Protein 1TJO (pdb70)

Secondary structure (DSSP, 8-state):
-TT-S-SB-TT----BTTTTB-HHHHHHHHHHHHHHHHHHHHHHHHHHHHHHH--STTHHHHHHHHHHHHHHHHHHHHHHHHHHHHTT-----SHHHHHHH--S----SSB--HHHHHHHHHHHHHHHHHHHHHHHHHHHHTT-HHHHHHHHHHHHHHHHHHHHHHHHTSS--S--TTT-/--B-TT----BTTTTB-HHHHHHHHHHHHHHHHHHHHHHHHHHHHHHH--STTHHHHHHHHHHHHHHHHHHHHHHHHHHHHTT-----SHHHHHHH--S----SSBPPHHHHHHHHHHHHHHHHHHHHHHHHHHHHTT-HHHHHHHHHHHHHHHHHHHHHHHHHSS--S--TTT-/--B-TT----BTTTTB-HHHHHHHHHHHHHHHHHHHHHHHHHHHHHHH--STTHHHHHHHHHHHHHHHHHHHHHHHHHHHHTT-----SHHHHHHH--S----SSBPPHHHHHHHHHHHHHHHHHHHHHHHHHHHHTT-HHHHHHHHHHHHHHHHHHHHHHHHHSS--S--TTT-/--B-TT----BTTTTB-HHHHHHHHHHHHHHHHHHHHHHHHHHHHHHH--STTHHHHHHHHHHHHHHHHHHHHHHHHHHHHTT-----SHHHHHHH--S----SSB--HHHHHHHHHHHHHHHHHHHHHHHHHHHHTT-HHHHHHHHHHHHHHHHHHHHHHHHHSS--S--TTT-

Sequence (705 aa):
STQKNARATAGEVEGSDALRMDADRAEQCVDALNADLANVYVLYHQLKKHHWNVEGAEFRDLHLFLGEAAETAEEVADELAERVQALGGVPHASPETLQAEASVDVEDEDVYDIRTSLANDMAIYGDIIEATREHTELAENLGDHATAHMLREGLIELEDDAHHIEHYLEDDTLVTQGALARATAGEVEGSDALRMDADRAEQCVDALNADLANVYVLYHQLKKHHWNVEGAEFRDLHLFLGEAAETAEEVADELAERVQALGGVPHASPETLQAEASVDVEDEDVYDIRTSLANDMAIYGDIIEATREHTELAENLGDHATAHMLREGLIELEDDAHHIEHYLEDDTLVTQGALARATAGEVEGSDALRMDADRAEQCVDALNADLANVYVLYHQLKKHHWNVEGAEFRDLHLFLGEAAETAEEVADELAERVQALGGVPHASPETLQAEASVDVEDEDVYDIRTSLANDMAIYGDIIEATREHTELAENLGDHATAHMLREGLIELEDDAHHIEHYLEDDTLVTQGALARATAGEVEGSDALRMDADRAEQCVDALNADLANVYVLYHQLKKHHWNVEGAEFRDLHLFLGEAAETAEEVADELAERVQALGGVPHASPETLQAEASVDVEDEDVYDIRTSLANDMAIYGDIIEATREHTELAENLGDHATAHMLREGLIELEDDAHHIEHYLEDDTLVTQGAL

Foldseek 3Di:
DVPDPDPDDALAFQFDPVVPGGRVLLSVLLVLLLQLLLLLVLLLVLLVVCLVDADDDCNVVSNVLSPVLSVLSVVLSVVSQVSSVNGRHHHQDDNVRSPVSHPADHDDPDDDYNLVSLVSSLRSLVVSLVSLVVSLVSCVVSVNNVSNVSSVVSNVSSVVSSVVSVVVNDPDDPDDPVND/DVDDAPQFQFDPVVPGHSVLLSVLLVLLLQLLLLLVLLLVLLVVCLVDADDDCNVVSVVLSVVLSVLSVVLSVVSQVSSVNRRHHHQDDNVRSPVSHPADHDDPDDDHNLVSLVSSLRSLVVSLVSLVVSLVSCVVSVNNVSNVSSVVSNVSSVVSSVVSVVVNDPDDPDDPVND/DVDDALQFQFAPVVPGHRVLLSVLLVLLLQLLLLLVLLLVLLVVCLVDADDDCNVVSNVLSVVLSVLSVVLSVVSQVSNVNRRHHHQDDNVRSPVSYPADHDDPDDDYNLVSLVSSLRSLVVSLVSLVVSLVSCVVSVNNVSNVSSVVSSVSSVVSSVVSVVVNDPDDPDDPVVD/DVDDALAFQFDPVVPGHRVLLSLLLVLLLQLLLLLVLLLVLLVVCLVDADDDCNVVSNVLSVVLSVLSVVLSVVSQVSSVNRRHHHQDDNVSSPVSHPADHDDPDDDYNLVSLVSSLRSLVVSLVSLVVSLVSCVVSVNNVSSVSSVVSSVSSVVSSVVSVVVNDPDDPDDPVND

B-factor: mean 27.98, std 11.43, range [15.31, 101.37]

Solvent-accessible surface area: 31282 Å² total; per-residue (Å²): 140,140,166,124,142,19,140,40,36,42,73,103,26,141,6,21,135,98,77,203,16,77,40,106,71,0,83,76,3,5,90,9,1,14,43,3,0,0,10,1,0,4,1,0,1,13,0,13,5,6,16,8,13,14,83,48,41,48,88,163,32,7,42,82,6,0,19,95,1,1,101,27,2,29,100,16,0,29,88,8,0,51,30,0,41,38,0,14,6,10,1,33,2,13,3,101,20,0,29,83,90,17,95,10,112,56,16,87,33,37,12,56,67,37,136,55,5,4,46,54,0,40,44,4,2,0,52,2,0,71,23,6,14,115,30,0,78,55,1,58,132,34,35,3,111,58,1,0,92,38,9,15,68,12,0,42,85,5,2,67,16,0,23,28,0,32,7,10,30,51,119,22,48,16,34,44,150,68,12,72,94,147,30,56,46,64,94,22,140,4,22,138,94,78,200,16,78,40,101,73,0,71,70,3,3,89,11,1,15,44,4,0,0,9,0,0,4,0,0,0,13,0,17,6,6,16,8,12,13,83,51,107,102,89,168,80,7,44,84,15,0,19,102,2,1,104,30,0,23,95,15,0,28,89,8,0,51,33,0,41,36,0,14,5,10,0,34,2,12,2,96,17,0,24,81,92,16,95,10,126,50,17,79,31,38,10,47,69,39,138,58,4,5,45,53,0,69,62,3,1,29,74,2,16,107,22,6,112,113,30,13,114,60,2,59,129,30,37,4,102,58,1,0,102,35,8,105,103,12,22,105,86,3,58,66,17,13,85,72,0,87,106,74,29,90,142,131,92,178,82,76,155,76,80,147,91,79,36,61,42,65,112,23,145,5,10,116,1,0,72,3,74,42,101,59,0,78,72,4,6,90,10,1,14,44,3,0,0,9,0,0,2,0,0,0,9,0,20,5,5,16,7,12,12,76,50,106,100,92,166,82,6,44,90,22,0,17,118,1,0,108,26,0,20,95,14,0,26,81,6,0,48,14,0,16,8,0,20,6,9,0,32,2,11,2,102,22,0,28,84,92,16,94,10,125,44,17,85,31,37,11,56,65,39,136,55,4,5,47,53,0,65,64,2,1,31,75,2,15,112,25,6,116,121,29,12,117,55,1,38,130,32,11,1,6,0,1,0,13,19,7,85,86,11,25,105,84,3,58,63,16,13,78,64,0,90,111,73,29,95,142,130,92,182,80,79,148,71,86,150,95,146,36,58,44,60,105,23,138,5,24,134,95,75,199,14,84,40,107,69,0,77,80,4,4,86,11,2,13,44,4,0,0,9,1,0,3,1,0,1,10,0,15,6,5,16,5,12,8,28,0,31,35,4,30,66,1,32,83,16,0,18,110,1,0,102,30,3,28,101,15,0,28,90,8,0,53,29,0,42,37,0,11,6,8,1,32,2,10,1,98,21,0,29,86,91,17,93,10,126,46,17,83,32,34,11,59,53,6,69,54,3,0,47,54,0,66,62,4,3,30,72,2,15,111,25,7,114,122,31,13,118,57,2,63,131,31,35,4,109,58,1,0,100,36,8,100,103,13,26,109,89,5,56,70,18,14,85,72,0,89,110,51,26,96,101,119,40,141,21,77,126,78,86,125

InterPro domains:
  IPR002177 DNA-binding protein Dps [PIRSF005900] (16-174)
  IPR002177 DNA-binding protein Dps [PR01346] (52-68)
  IPR002177 DNA-binding protein Dps [PR01346] (76-92)
  IPR002177 DNA-binding protein Dps [PTHR42932] (1-175)
  IPR002177 DNA-binding protein Dps [cd01043] (32-170)
  IPR008331 Ferritin/DPS domain [PF00210] (32-173)
  IPR009078 Ferritin-like superfamily [SSF47240] (7-178)
  IPR012347 Ferritin-like [G3DSA:1.20.1260.10] (1-182)
  IPR054862 DNA protection during starvation protein [NF041388] (8-177)

Organism: Halobacterium salinarum (strain ATCC 700922 / JCM 11081 / NRC-1) (NCBI:txid64091)

Nearest PDB structures (foldseek):
  1moj-assembly1_A  TM=1.005E+00  e=2.514E-23  Halobacterium salinarum
  2vxx-assembly1_B  TM=9.808E-01  e=3.883E-11  Synechococcus elongatus
  5hjf-assembly1_D  TM=9.794E-01  e=6.302E-10  Nostoc punctiforme
  6lkp-assembly1_C  TM=9.735E-01  e=5.183E-10  Leptolyngbya sp. O-77
  4cyb-assembly1_H  TM=9.621E-01  e=5.159E-09  Streptomyces coelicolor

Structure (mmCIF, N/CA/C/O backbone):
data_1TJO
#
_entry.id   1TJO
#
_cell.length_a   91.110
_cell.length_b   91.110
_cell.length_c   150.040
_cell.angle_alpha   90.00
_cell.angle_beta   90.00
_cell.angle_gamma   120.00
#
_symmetry.space_group_name_H-M   'P 3 2 1'
#
loop_
_entity.id
_entity.type
_entity.pdbx_description
1 polymer 'Iron-rich dpsA-homolog protein'
2 non-polymer 'SULFATE ION'
3 non-polymer 'FE (III) ION'
4 non-polymer 'MAGNESIUM ION'
5 non-polymer 'SODIUM ION'
6 water water
#
loop_
_atom_site.group_PDB
_atom_site.id
_atom_site.type_symbol
_atom_site.label_atom_id
_atom_site.label_alt_id
_atom_site.label_comp_id
_atom_site.label_asym_id
_atom_site.label_entity_id
_atom_site.label_seq_id
_atom_site.pdbx_PDB_ins_code
_atom_site.Cartn_x
_atom_site.Cartn_y
_atom_site.Cartn_z
_atom_site.occupancy
_atom_site.B_iso_or_equiv
_atom_site.auth_seq_id
_atom_site.auth_comp_id
_atom_site.auth_asym_id
_atom_site.auth_atom_id
_atom_site.pdbx_PDB_model_num
ATOM 1 N N . SER A 1 2 ? 72.572 70.213 19.901 1.00 29.66 2 SER A N 1
ATOM 2 C CA . SER A 1 2 ? 71.977 69.088 20.702 1.00 30.62 2 SER A CA 1
ATOM 3 C C . SER A 1 2 ? 70.476 68.944 20.534 1.00 31.10 2 SER A C 1
ATOM 4 O O . SER A 1 2 ? 69.933 67.821 20.585 1.00 31.66 2 SER A O 1
ATOM 7 N N . THR A 1 3 ? 69.797 70.070 20.341 1.00 31.81 3 THR A N 1
ATOM 8 C CA . THR A 1 3 ? 68.333 70.098 20.285 1.00 32.46 3 THR A CA 1
ATOM 9 C C . THR A 1 3 ? 67.816 69.662 18.910 1.00 31.70 3 THR A C 1
ATOM 10 O O . THR A 1 3 ? 66.625 69.429 18.738 1.00 32.19 3 THR A O 1
ATOM 14 N N . GLN A 1 4 ? 68.723 69.527 17.951 1.00 30.85 4 GLN A N 1
ATOM 15 C CA . GLN A 1 4 ? 68.388 69.273 16.562 1.00 31.32 4 GLN A CA 1
ATOM 16 C C . GLN A 1 4 ? 68.871 67.905 16.058 1.00 32.13 4 GLN A C 1
ATOM 17 O O . GLN A 1 4 ? 68.786 67.628 14.867 1.00 32.55 4 GLN A O 1
ATOM 23 N N . LYS A 1 5 ? 69.363 67.049 16.956 1.00 32.22 5 LYS A N 1
ATOM 24 C CA . LYS A 1 5 ? 69.918 65.759 16.551 1.00 33.07 5 LYS A CA 1
ATOM 25 C C . LYS A 1 5 ? 68.738 64.887 16.183 1.00 32.89 5 LYS A C 1
ATOM 26 O O . LYS A 1 5 ? 67.678 64.983 16.781 1.00 32.39 5 LYS A O 1
ATOM 32 N N . ASN A 1 6 ? 68.916 64.034 15.201 1.00 33.57 6 ASN A N 1
ATOM 33 C CA . ASN A 1 6 ? 67.812 63.182 14.833 1.00 34.77 6 ASN A CA 1
ATOM 34 C C . ASN A 1 6 ? 67.621 62.065 15.851 1.00 33.94 6 ASN A C 1
ATOM 35 O O . ASN A 1 6 ? 66.492 61.788 16.279 1.00 34.83 6 ASN A O 1
ATOM 40 N N . ALA A 1 7 ? 68.731 61.493 16.306 1.00 31.99 7 ALA A N 1
ATOM 41 C CA . ALA A 1 7 ? 68.672 60.412 17.275 1.00 30.86 7 ALA A CA 1
ATOM 42 C C . ALA A 1 7 ? 68.167 60.915 18.618 1.00 30.24 7 ALA A C 1
ATOM 43 O O . ALA A 1 7 ? 68.443 62.030 19.066 1.00 27.81 7 ALA A O 1
ATOM 45 N N . ARG A 1 8 ? 67.426 60.060 19.279 1.00 27.88 8 ARG A N 1
ATOM 46 C CA . ARG A 1 8 ? 67.005 60.326 20.637 1.00 27.92 8 ARG A CA 1
ATOM 47 C C . ARG A 1 8 ? 68.121 60.049 21.665 1.00 27.01 8 ARG A C 1
ATOM 48 O O . ARG A 1 8 ? 68.223 60.702 22.699 1.00 28.61 8 ARG A O 1
ATOM 56 N N . ALA A 1 9 ? 68.931 59.043 21.393 1.00 25.36 9 ALA A N 1
ATOM 57 C CA . ALA A 1 9 ? 70.093 58.720 22.180 1.00 24.72 9 ALA A CA 1
ATOM 58 C C . ALA A 1 9 ? 71.147 58.174 21.217 1.00 24.75 9 ALA A C 1
ATOM 59 O O . ALA A 1 9 ? 70.846 57.513 20.226 1.00 22.13 9 ALA A O 1
ATOM 61 N N . THR A 1 10 ? 72.402 58.486 21.499 1.00 24.84 10 THR A N 1
ATOM 62 C CA . THR A 1 10 ? 73.494 58.037 20.663 1.00 24.56 10 THR A CA 1
ATOM 63 C C . THR A 1 10 ? 74.157 56.816 21.264 1.00 24.22 10 THR A C 1
ATOM 64 O O . THR A 1 10 ? 74.486 56.799 22.453 1.00 25.41 10 THR A O 1
ATOM 68 N N . ALA A 1 11 ? 74.389 55.800 20.458 1.00 24.38 11 ALA A N 1
ATOM 69 C CA . ALA A 1 11 ? 75.046 54.588 20.933 1.00 24.96 11 ALA A CA 1
ATOM 70 C C . ALA A 1 11 ? 76.339 54.946 21.643 1.00 26.01 11 ALA A C 1
ATOM 71 O O . ALA A 1 11 ? 77.092 55.826 21.171 1.00 25.59 11 ALA A O 1
ATOM 73 N N . GLY A 1 12 ? 76.613 54.259 22.750 1.00 26.61 12 GLY A N 1
ATOM 74 C CA . GLY A 1 12 ? 77.810 54.512 23.539 1.00 27.70 12 GLY A CA 1
ATOM 75 C C . GLY A 1 12 ? 77.724 55.617 24.592 1.00 28.61 12 GLY A C 1
ATOM 76 O O . GLY A 1 12 ? 78.595 55.717 25.446 1.00 29.54 12 GLY A O 1
ATOM 77 N N . GLU A 1 13 ? 76.703 56.457 24.557 1.00 28.86 13 GLU A N 1
ATOM 78 C CA . GLU A 1 13 ? 76.557 57.473 25.604 1.00 29.24 13 GLU A CA 1
ATOM 79 C C . GLU A 1 13 ? 75.798 56.880 26.779 1.00 27.46 13 GLU A C 1
ATOM 80 O O . GLU A 1 13 ? 74.982 55.957 26.599 1.00 26.81 13 GLU A O 1
ATOM 86 N N . VAL A 1 14 ? 76.048 57.427 27.964 1.00 26.31 14 VAL A N 1
ATOM 87 C CA . VAL A 1 14 ? 75.420 56.982 29.192 1.00 26.15 14 VAL A CA 1
ATOM 88 C C . VAL A 1 14 ? 75.024 58.175 30.047 1.00 26.68 14 VAL A C 1
ATOM 89 O O . VAL A 1 14 ? 75.864 59.012 30.413 1.00 26.09 14 VAL A O 1
ATOM 93 N N . GLU A 1 15 ? 73.753 58.268 30.399 1.00 25.90 15 GLU A N 1
ATOM 94 C CA . GLU A 1 15 ? 73.270 59.453 31.092 1.00 27.32 15 GLU A CA 1
ATOM 95 C C . GLU A 1 15 ? 72.988 59.265 32.570 1.00 26.29 15 GLU A C 1
ATOM 96 O O . GLU A 1 15 ? 72.777 60.243 33.292 1.00 26.48 15 GLU A O 1
ATOM 102 N N . GLY A 1 16 ? 73.053 58.031 33.039 1.00 24.26 16 GLY A N 1
ATOM 103 C CA . GLY A 1 16 ? 72.617 57.708 34.377 1.00 24.86 16 GLY A CA 1
ATOM 104 C C . GLY A 1 16 ? 71.119 57.822 34.490 1.00 24.66 16 GLY A C 1
ATOM 105 O O . GLY A 1 16 ? 70.415 57.837 33.467 1.00 23.91 16 GLY A O 1
ATOM 106 N N . SER A 1 17 ? 70.621 57.825 35.729 1.00 24.34 17 SER A N 1
ATOM 107 C CA . SER A 1 17 ? 69.203 57.940 35.996 1.00 24.93 17 SER A CA 1
ATOM 108 C C . SER A 1 17 ? 68.982 58.796 37.225 1.00 26.07 17 SER A C 1
ATOM 109 O O . SER A 1 17 ? 69.527 58.492 38.288 1.00 25.63 17 SER A O 1
ATOM 112 N N . ASP A 1 18 ? 68.112 59.789 37.142 1.00 27.95 18 ASP A N 1
ATOM 113 C CA . ASP A 1 18 ? 67.716 60.502 38.363 1.00 29.81 18 ASP A CA 1
ATOM 114 C C . ASP A 1 18 ? 66.652 59.748 39.168 1.00 29.04 18 ASP A C 1
ATOM 115 O O . ASP A 1 18 ? 66.650 59.823 40.391 1.00 28.70 18 ASP A O 1
ATOM 120 N N . ALA A 1 19 ? 65.751 59.034 38.507 1.00 28.06 19 ALA A N 1
ATOM 121 C CA . ALA A 1 19 ? 64.803 58.162 39.234 1.00 27.34 19 ALA A CA 1
ATOM 122 C C . ALA A 1 19 ? 65.533 57.175 40.116 1.00 25.68 19 ALA A C 1
ATOM 123 O O . ALA A 1 19 ? 65.107 56.925 41.248 1.00 25.60 19 ALA A O 1
ATOM 125 N N . LEU A 1 20 ? 66.581 56.568 39.566 1.00 23.84 20 LEU A N 1
ATOM 126 C CA . LEU A 1 20 ? 67.347 55.560 40.290 1.00 23.06 20 LEU A CA 1
ATOM 127 C C . LEU A 1 20 ? 68.503 56.165 41.083 1.00 22.64 20 LEU A C 1
ATOM 128 O O . LEU A 1 20 ? 69.229 55.414 41.714 1.00 21.78 20 LEU A O 1
ATOM 133 N N . ARG A 1 21 ? 68.652 57.487 41.088 1.00 23.10 21 ARG A N 1
ATOM 134 C CA . ARG A 1 21 ? 69.704 58.132 41.845 1.00 24.01 21 ARG A CA 1
ATOM 135 C C . ARG A 1 21 ? 71.078 57.514 41.554 1.00 25.27 21 ARG A C 1
ATOM 136 O O . ARG A 1 21 ? 71.848 57.205 42.459 1.00 25.28 21 ARG A O 1
ATOM 144 N N . MET A 1 22 ? 71.363 57.356 40.278 1.00 25.75 22 MET A N 1
ATOM 145 C CA . MET A 1 22 ? 72.623 56.813 39.798 1.00 27.81 22 MET A CA 1
ATOM 146 C C . MET A 1 22 ? 73.199 57.813 38.849 1.00 28.16 22 MET A C 1
ATOM 147 O O . MET A 1 22 ? 72.705 58.022 37.741 1.00 28.09 22 MET A O 1
ATOM 152 N N . ASP A 1 23 ? 74.245 58.477 39.307 1.00 28.68 23 ASP A N 1
ATOM 153 C CA . ASP A 1 23 ? 74.982 59.391 38.459 1.00 29.40 23 ASP A CA 1
ATOM 154 C C . ASP A 1 23 ? 75.633 58.706 37.256 1.00 27.82 23 ASP A C 1
ATOM 155 O O . ASP A 1 23 ? 75.949 57.534 37.301 1.00 27.21 23 ASP A O 1
ATOM 160 N N . ALA A 1 24 ? 75.897 59.487 36.222 1.00 27.52 24 ALA A N 1
ATOM 161 C CA . ALA A 1 24 ? 76.393 58.974 34.954 1.00 27.91 24 ALA A CA 1
ATOM 162 C C . ALA A 1 24 ? 77.780 58.351 35.053 1.00 27.97 24 ALA A C 1
ATOM 163 O O . ALA A 1 24 ? 78.084 57.380 34.358 1.00 26.84 24 ALA A O 1
ATOM 165 N N . ASP A 1 25 ? 78.632 58.876 35.926 1.00 29.15 25 ASP A N 1
ATOM 166 C CA . ASP A 1 25 ? 79.956 58.287 36.074 1.00 30.87 25 ASP A CA 1
ATOM 167 C C . ASP A 1 25 ? 79.917 56.843 36.566 1.00 30.10 25 ASP A C 1
ATOM 168 O O . ASP A 1 25 ? 80.551 55.969 35.977 1.00 29.48 25 ASP A O 1
ATOM 173 N N . ARG A 1 26 ? 79.136 56.599 37.613 1.00 29.52 26 ARG A N 1
ATOM 174 C CA . ARG A 1 26 ? 78.903 55.266 38.175 1.00 29.85 26 ARG A CA 1
ATOM 175 C C . ARG A 1 26 ? 78.221 54.388 37.140 1.00 27.51 26 ARG A C 1
ATOM 176 O O . ARG A 1 26 ? 78.647 53.275 36.876 1.00 27.44 26 ARG A O 1
ATOM 184 N N . ALA A 1 27 ? 77.170 54.931 36.534 1.00 25.98 27 ALA A N 1
ATOM 185 C CA . ALA A 1 27 ? 76.349 54.194 35.565 1.00 25.32 27 ALA A CA 1
ATOM 186 C C . ALA A 1 27 ? 77.169 53.747 34.374 1.00 25.11 27 ALA A C 1
ATOM 187 O O . ALA A 1 27 ? 77.021 52.630 33.883 1.00 24.89 27 ALA A O 1
ATOM 189 N N . GLU A 1 28 ? 78.074 54.605 33.916 1.00 25.01 28 GLU A N 1
ATOM 190 C CA . GLU A 1 28 ? 78.909 54.266 32.756 1.00 25.56 28 GLU A CA 1
ATOM 191 C C . GLU A 1 28 ? 79.775 53.022 32.979 1.00 25.03 28 GLU A C 1
ATOM 192 O O . GLU A 1 28 ? 79.932 52.190 32.072 1.00 23.27 28 GLU A O 1
ATOM 198 N N . GLN A 1 29 ? 80.314 52.858 34.189 1.00 25.49 29 GLN A N 1
ATOM 199 C CA . GLN A 1 29 ? 81.124 51.673 34.506 1.00 26.05 29 GLN A CA 1
ATOM 200 C C . GLN A 1 29 ? 80.298 50.400 34.472 1.00 24.75 29 GLN A C 1
ATOM 201 O O . GLN A 1 29 ? 80.710 49.403 33.904 1.00 25.67 29 GLN A O 1
ATOM 207 N N . CYS A 1 30 ? 79.111 50.480 35.049 1.00 24.15 30 CYS A N 1
ATOM 208 C CA . CYS A 1 30 ? 78.178 49.365 35.028 1.00 25.02 30 CYS A CA 1
ATOM 209 C C . CYS A 1 30 ? 77.724 49.066 33.602 1.00 23.08 30 CYS A C 1
ATOM 210 O O . CYS A 1 30 ? 77.666 47.933 33.226 1.00 23.66 30 CYS A O 1
ATOM 213 N N . VAL A 1 31 ? 77.378 50.082 32.812 1.00 21.47 31 VAL A N 1
ATOM 214 C CA . VAL A 1 31 ? 76.869 49.862 31.465 1.00 22.31 31 VAL A CA 1
ATOM 215 C C . VAL A 1 31 ? 77.920 49.228 30.583 1.00 23.13 31 VAL A C 1
ATOM 216 O O . VAL A 1 31 ? 77.623 48.369 29.803 1.00 22.94 31 VAL A O 1
ATOM 220 N N . ASP A 1 32 ? 79.171 49.657 30.706 1.00 23.78 32 ASP A N 1
ATOM 221 C CA . ASP A 1 32 ? 80.257 49.054 29.938 1.00 24.82 32 ASP A CA 1
ATOM 222 C C . ASP A 1 32 ? 80.311 47.554 30.159 1.00 23.72 32 ASP A C 1
ATOM 223 O O . ASP A 1 32 ? 80.449 46.755 29.192 1.00 23.22 32 ASP A O 1
ATOM 228 N N . ALA A 1 33 ? 80.105 47.163 31.410 1.00 21.58 33 ALA A N 1
ATOM 229 C CA . ALA A 1 33 ? 80.162 45.757 31.780 1.00 21.66 33 ALA A CA 1
ATOM 230 C C . ALA A 1 33 ? 78.933 45.010 31.272 1.00 21.32 33 ALA A C 1
ATOM 231 O O . ALA A 1 33 ? 79.064 43.963 30.648 1.00 21.35 33 ALA A O 1
ATOM 233 N N . LEU A 1 34 ? 77.750 45.557 31.532 1.00 20.34 34 LEU A N 1
ATOM 234 C CA . LEU A 1 34 ? 76.513 44.903 31.147 1.00 21.06 34 LEU A CA 1
ATOM 235 C C . LEU A 1 34 ? 76.419 44.740 29.607 1.00 20.67 34 LEU A C 1
ATOM 236 O O . LEU A 1 34 ? 75.952 43.715 29.118 1.00 19.12 34 LEU A O 1
ATOM 241 N N . ASN A 1 35 ? 76.796 45.753 28.853 1.00 19.51 35 ASN A N 1
ATOM 242 C CA . ASN A 1 35 ? 76.721 45.684 27.380 1.00 19.13 35 ASN A CA 1
ATOM 243 C C . ASN A 1 35 ? 77.644 44.614 26.820 1.00 19.70 35 ASN A C 1
ATOM 244 O O . ASN A 1 35 ? 77.322 43.900 25.845 1.00 18.13 35 ASN A O 1
ATOM 249 N N . ALA A 1 36 ? 78.811 44.479 27.450 1.00 20.36 36 ALA A N 1
ATOM 250 C CA . ALA A 1 36 ? 79.755 43.458 27.013 1.00 20.92 36 ALA A CA 1
ATOM 251 C C . ALA A 1 36 ? 79.154 42.063 27.260 1.00 21.02 36 ALA A C 1
ATOM 252 O O . ALA A 1 36 ? 79.236 41.169 26.390 1.00 20.94 36 ALA A O 1
ATOM 254 N N . ASP A 1 37 ? 78.530 41.903 28.427 1.00 19.72 37 ASP A N 1
ATOM 255 C CA . ASP A 1 37 ? 77.812 40.677 28.804 1.00 21.55 37 ASP A CA 1
ATOM 256 C C . ASP A 1 37 ? 76.677 40.413 27.858 1.00 19.88 37 ASP A C 1
ATOM 257 O O . ASP A 1 37 ? 76.513 39.316 27.399 1.00 20.95 37 ASP A O 1
ATOM 262 N N . LEU A 1 38 ? 75.894 41.431 27.561 1.00 19.41 38 LEU A N 1
ATOM 263 C CA . LEU A 1 38 ? 74.772 41.280 26.654 1.00 18.97 38 LEU A CA 1
ATOM 264 C C . LEU A 1 38 ? 7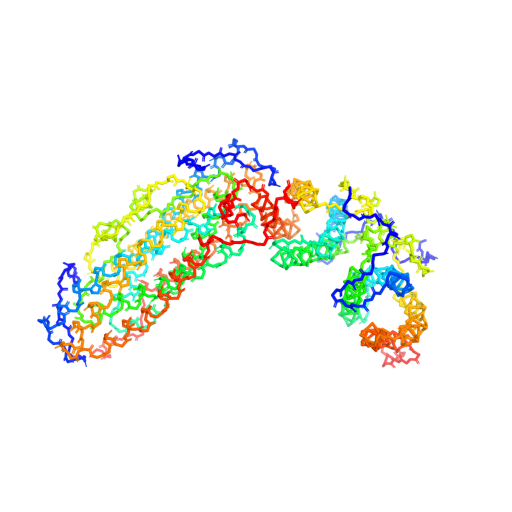5.181 40.707 25.316 1.00 19.09 38 LEU A C 1
ATOM 265 O O . LEU A 1 38 ? 74.523 39.877 24.760 1.00 16.68 38 LEU A O 1
ATOM 270 N N . ALA A 1 39 ? 76.258 41.221 24.763 1.00 17.75 39 ALA A N 1
ATOM 271 C CA . ALA A 1 39 ? 76.730 40.776 23.443 1.00 17.46 39 ALA A CA 1
ATOM 272 C C . ALA A 1 39 ? 77.095 39.299 23.509 1.00 17.20 39 ALA A C 1
ATOM 273 O O . ALA A 1 39 ? 76.709 38.472 22.652 1.00 18.48 39 ALA A O 1
ATOM 275 N N . ASN A 1 40 ? 77.813 38.918 24.539 1.00 17.26 40 ASN A N 1
ATOM 276 C CA . ASN A 1 40 ? 78.204 37.510 24.708 1.00 16.96 40 ASN A CA 1
ATOM 277 C C . ASN A 1 40 ? 76.988 36.600 24.939 1.00 18.06 40 ASN A C 1
ATOM 278 O O . ASN A 1 40 ? 76.908 35.534 24.359 1.00 17.44 40 ASN A O 1
ATOM 283 N N . VAL A 1 41 ? 76.003 37.078 25.668 1.00 16.83 41 VAL A N 1
ATOM 284 C CA . VAL A 1 41 ? 74.838 36.253 25.990 1.00 17.84 41 VAL A CA 1
ATOM 285 C C . VAL A 1 41 ? 73.972 36.073 24.750 1.00 17.21 41 VAL A C 1
ATOM 286 O O . VAL A 1 41 ? 73.418 35.005 24.552 1.00 17.33 41 VAL A O 1
ATOM 290 N N . TYR A 1 42 ? 73.869 37.089 23.888 1.00 17.32 42 TYR A N 1
ATOM 291 C CA . TYR A 1 42 ? 73.105 36.927 22.659 1.00 18.28 42 TYR A CA 1
ATOM 292 C C . TYR A 1 42 ? 73.782 36.015 21.612 1.00 19.12 42 TYR A C 1
ATOM 293 O O . TYR A 1 42 ? 73.110 35.293 20.903 1.00 18.49 42 TYR A O 1
ATOM 302 N N . VAL A 1 43 ? 75.115 36.031 21.565 1.00 18.58 43 VAL A N 1
ATOM 303 C CA . VAL A 1 43 ? 75.847 35.068 20.757 1.00 19.32 43 VAL A CA 1
ATOM 304 C C . VAL A 1 43 ? 75.606 33.644 21.288 1.00 18.36 43 VAL A C 1
ATOM 305 O O . VAL A 1 43 ? 75.358 32.741 20.516 1.00 18.17 43 VAL A O 1
ATOM 309 N N . LEU A 1 44 ? 75.614 33.478 22.612 1.00 17.83 44 LEU A N 1
ATOM 310 C CA . LEU A 1 44 ? 75.322 32.206 23.250 1.00 17.56 44 LEU A CA 1
ATOM 311 C C . LEU A 1 44 ? 73.921 31.749 22.866 1.00 18.24 44 LEU A C 1
ATOM 312 O O . LEU A 1 44 ? 73.718 30.622 22.441 1.00 18.96 44 LEU A O 1
ATOM 317 N N . TYR A 1 45 ? 72.968 32.651 23.029 1.00 18.10 45 TYR A N 1
ATOM 318 C CA . TYR A 1 45 ? 71.576 32.354 22.679 1.00 17.44 45 TYR A CA 1
ATOM 319 C C . TYR A 1 45 ? 71.497 31.811 21.244 1.00 15.31 45 TYR A C 1
ATOM 320 O O . TYR A 1 45 ? 70.837 30.760 20.962 1.00 17.52 45 TYR A O 1
ATOM 329 N N . HIS A 1 46 ? 72.129 32.524 20.308 1.00 16.09 46 HIS A N 1
ATOM 330 C CA . HIS A 1 46 ? 72.016 32.119 18.905 1.00 15.68 46 HIS A CA 1
ATOM 331 C C . HIS A 1 46 ? 72.695 30.782 18.608 1.00 17.04 46 HIS A C 1
ATOM 332 O O . HIS A 1 46 ? 72.215 29.997 17.785 1.00 17.43 46 HIS A O 1
ATOM 339 N N . GLN A 1 47 ? 73.766 30.478 19.331 1.00 16.26 47 GLN A N 1
ATOM 340 C CA . GLN A 1 47 ? 74.466 29.208 19.134 1.00 17.68 47 GLN A CA 1
ATOM 341 C C . GLN A 1 47 ? 73.738 28.037 19.804 1.00 17.17 47 GLN A C 1
ATOM 342 O O . GLN A 1 47 ? 73.702 26.935 19.266 1.00 16.98 47 GLN A O 1
ATOM 348 N N . LEU A 1 48 ? 73.078 28.321 20.922 1.00 18.03 48 LEU A N 1
ATOM 349 C CA . LEU A 1 48 ? 72.229 27.322 21.575 1.00 17.31 48 LEU A CA 1
ATOM 350 C C . LEU A 1 48 ? 71.061 26.995 20.651 1.00 18.39 48 LEU A C 1
ATOM 351 O O . LEU A 1 48 ? 70.685 25.831 20.496 1.00 17.19 48 LEU A O 1
ATOM 356 N N . LYS A 1 49 ? 70.481 28.033 20.056 1.00 16.89 49 LYS A N 1
ATOM 357 C CA . LYS A 1 49 ? 69.415 27.821 19.066 1.00 18.18 49 LYS A CA 1
ATOM 358 C C . LYS A 1 49 ? 69.889 26.961 17.927 1.00 17.78 49 LYS A C 1
ATOM 359 O O . LYS A 1 49 ? 69.244 26.010 17.591 1.00 16.57 49 LYS A O 1
ATOM 365 N N . LYS A 1 50 ? 71.061 27.258 17.363 1.00 15.92 50 LYS A N 1
ATOM 366 C CA . LYS A 1 50 ? 71.627 26.438 16.308 1.00 17.55 50 LYS A CA 1
ATOM 367 C C . LYS A 1 50 ? 71.709 24.976 16.722 1.00 16.68 50 LYS A C 1
ATOM 368 O O . LYS A 1 50 ? 71.327 24.082 15.988 1.00 16.50 50 LYS A O 1
ATOM 374 N N . HIS A 1 51 ? 72.284 24.731 17.876 1.00 16.77 51 HIS A N 1
ATOM 375 C CA . HIS A 1 51 ? 72.460 23.361 18.346 1.00 17.34 51 HIS A CA 1
ATOM 376 C C . HIS A 1 51 ? 71.141 22.642 18.637 1.00 17.45 51 HIS A C 1
ATOM 377 O O . HIS A 1 51 ? 71.035 21.447 18.326 1.00 17.86 51 HIS A O 1
ATOM 384 N N . HIS A 1 52 ? 70.184 23.356 19.249 1.00 17.98 52 HIS A N 1
ATOM 385 C CA . HIS A 1 52 ? 68.780 22.913 19.387 1.00 17.75 52 HIS A CA 1
ATOM 386 C C . HIS A 1 52 ? 68.159 22.475 18.049 1.00 17.85 52 HIS A C 1
ATOM 387 O O . HIS A 1 52 ? 67.605 21.425 17.941 1.00 17.85 52 HIS A O 1
ATOM 394 N N . TRP A 1 53 ? 68.331 23.271 16.999 1.00 18.55 53 TRP A N 1
ATOM 395 C CA . TRP A 1 53 ? 67.757 22.954 15.718 1.00 19.01 53 TRP A CA 1
ATOM 396 C C . TRP A 1 53 ? 68.391 21.725 15.093 1.00 19.31 53 TRP A C 1
ATOM 397 O O . TRP A 1 53 ? 67.705 20.921 14.480 1.00 19.82 53 TRP A O 1
ATOM 408 N N . ASN A 1 54 ? 69.701 21.580 15.240 1.00 18.41 54 ASN A N 1
ATOM 409 C CA . ASN A 1 54 ? 70.452 20.673 14.405 1.00 19.36 54 ASN A CA 1
ATOM 410 C C . ASN A 1 54 ? 70.760 19.340 15.102 1.00 18.49 54 ASN A C 1
ATOM 411 O O . ASN A 1 54 ? 71.139 18.388 14.433 1.00 19.15 54 ASN A O 1
ATOM 416 N N . VAL A 1 55 ? 70.612 19.256 16.426 1.00 17.95 55 VAL A N 1
ATOM 417 C CA . VAL A 1 55 ? 71.042 18.075 17.132 1.00 17.44 55 VAL A CA 1
ATOM 418 C C . VAL A 1 55 ? 70.320 16.825 16.608 1.00 18.59 55 VAL A C 1
ATOM 419 O O . VAL A 1 55 ? 69.099 16.824 16.402 1.00 18.93 55 VAL A O 1
ATOM 423 N N . GLU A 1 56 ? 71.095 15.775 16.431 1.00 19.58 56 GLU A N 1
ATOM 424 C CA . GLU A 1 56 ? 70.619 14.484 15.946 1.00 19.05 56 GLU A CA 1
ATOM 425 C C . GLU A 1 56 ? 71.252 13.349 16.716 1.00 20.00 56 GLU A C 1
ATOM 426 O O . GLU A 1 56 ? 72.310 13.512 17.354 1.00 19.43 56 GLU A O 1
ATOM 432 N N . GLY A 1 57 ? 70.652 12.185 16.551 1.00 19.07 57 GLY A N 1
ATOM 433 C CA . GLY A 1 57 ? 71.136 10.937 17.095 1.00 19.78 57 GLY A CA 1
ATOM 434 C C . GLY A 1 57 ? 70.409 10.402 18.305 1.00 19.85 57 GLY A C 1
ATOM 435 O O . GLY A 1 57 ? 69.292 10.819 18.611 1.00 19.24 57 GLY A O 1
ATOM 436 N N . ALA A 1 58 ? 71.083 9.485 19.005 1.00 20.61 58 ALA A N 1
ATOM 437 C CA . ALA A 1 58 ? 70.461 8.647 20.032 1.00 22.41 58 ALA A CA 1
ATOM 438 C C . ALA A 1 58 ? 69.909 9.398 21.246 1.00 23.54 58 ALA A C 1
ATOM 439 O O . ALA A 1 58 ? 68.929 8.965 21.888 1.00 25.25 58 ALA A O 1
ATOM 441 N N . GLU A 1 59 ? 70.500 10.553 21.539 1.00 22.72 59 GLU A N 1
ATOM 442 C CA . GLU A 1 59 ? 70.050 11.393 22.657 1.00 23.26 59 GLU A CA 1
ATOM 443 C C . GLU A 1 59 ? 69.398 12.681 22.177 1.00 22.05 59 GLU A C 1
ATOM 444 O O . GLU A 1 59 ? 69.217 13.630 22.958 1.00 21.36 59 GLU A O 1
ATOM 450 N N . PHE A 1 60 ? 68.982 12.767 20.900 1.00 20.96 60 PHE A N 1
ATOM 451 C CA . PHE A 1 60 ? 68.723 14.102 20.356 1.00 20.28 60 PHE A CA 1
ATOM 452 C C . PHE A 1 60 ? 67.512 14.809 20.974 1.00 20.09 60 PHE A C 1
ATOM 453 O O . PHE A 1 60 ? 67.510 16.009 21.093 1.00 21.17 60 PHE A O 1
ATOM 461 N N . ARG A 1 61 ? 66.497 14.068 21.372 1.00 19.63 61 ARG A N 1
ATOM 462 C CA . ARG A 1 61 ? 65.277 14.727 21.827 1.00 19.62 61 ARG A CA 1
ATOM 463 C C . ARG A 1 61 ? 65.486 15.377 23.203 1.00 19.67 61 ARG A C 1
ATOM 464 O O . ARG A 1 61 ? 65.106 16.516 23.404 1.00 21.32 61 ARG A O 1
ATOM 472 N N . ASP A 1 62 ? 66.157 14.660 24.093 1.00 21.04 62 ASP A N 1
ATOM 473 C CA . ASP A 1 62 ? 66.502 15.196 25.395 1.00 20.80 62 ASP A CA 1
ATOM 474 C C . ASP A 1 62 ? 67.387 16.442 25.210 1.00 20.43 62 ASP A C 1
ATOM 475 O O . ASP A 1 62 ? 67.176 17.489 25.847 1.00 19.53 62 ASP A O 1
ATOM 480 N N . LEU A 1 63 ? 68.363 16.351 24.295 1.00 19.81 63 LEU A N 1
ATOM 481 C CA . LEU A 1 63 ? 69.219 17.511 24.051 1.00 19.69 63 LEU A CA 1
ATOM 482 C C . LEU A 1 63 ? 68.496 18.649 23.383 1.00 19.48 63 LEU A C 1
ATOM 483 O O . LEU A 1 63 ? 68.717 19.818 23.670 1.00 19.42 63 LEU A O 1
ATOM 488 N N . HIS A 1 64 ? 67.583 18.325 22.485 1.00 20.25 64 HIS A N 1
ATOM 489 C CA . HIS A 1 64 ? 66.789 19.344 21.815 1.00 20.84 64 HIS A CA 1
ATOM 490 C C . HIS A 1 64 ? 66.005 20.147 22.849 1.00 20.16 64 HIS A C 1
ATOM 491 O O . HIS A 1 64 ? 66.012 21.372 22.807 1.00 19.88 64 HIS A O 1
ATOM 498 N N . LEU A 1 65 ? 65.398 19.457 23.811 1.00 19.65 65 LEU A N 1
ATOM 499 C CA . LEU A 1 65 ? 64.612 20.098 24.857 1.00 20.56 65 LEU A CA 1
ATOM 500 C C . LEU A 1 65 ? 65.553 20.907 25.730 1.00 20.40 65 LEU A C 1
ATOM 501 O O . LEU A 1 65 ? 65.243 22.072 26.044 1.00 19.47 65 LEU A O 1
ATOM 506 N N . PHE A 1 66 ? 66.669 20.308 26.145 1.00 17.84 66 PHE A N 1
ATOM 507 C CA . PHE A 1 66 ? 67.590 21.006 27.057 1.00 18.74 66 PHE A CA 1
ATOM 508 C C . PHE A 1 66 ? 68.079 22.291 26.399 1.00 17.85 66 PHE A C 1
ATOM 509 O O . PHE A 1 66 ? 68.155 23.358 27.050 1.00 19.83 66 PHE A O 1
ATOM 517 N N . LEU A 1 67 ? 68.500 22.189 25.141 1.00 17.68 67 LEU A N 1
ATOM 518 C CA . LEU A 1 67 ? 69.129 23.316 24.447 1.00 16.90 67 LEU A CA 1
ATOM 519 C C . LEU A 1 67 ? 68.090 24.406 24.212 1.00 18.55 67 LEU A C 1
ATOM 520 O O . LEU A 1 67 ? 68.424 25.593 24.285 1.00 19.51 67 LEU A O 1
ATOM 525 N N . GLY A 1 68 ? 66.848 24.003 23.952 1.00 20.24 68 GLY A N 1
ATOM 526 C CA . GLY A 1 68 ? 65.786 25.007 23.800 1.00 21.06 68 GLY A CA 1
ATOM 527 C C . GLY A 1 68 ? 65.566 25.784 25.113 1.00 20.30 68 GLY A C 1
ATOM 528 O O . GLY A 1 68 ? 65.447 27.011 25.096 1.00 22.10 68 GLY A O 1
ATOM 529 N N . GLU A 1 69 ? 65.499 25.081 26.239 1.00 19.79 69 GLU A N 1
ATOM 530 C CA . GLU A 1 69 ? 65.368 25.680 27.570 1.00 21.24 69 GLU A CA 1
ATOM 531 C C . GLU A 1 69 ? 66.594 26.562 27.885 1.00 19.08 69 GLU A C 1
ATOM 532 O O . GLU A 1 69 ? 66.452 27.667 28.426 1.00 19.97 69 GLU A O 1
ATOM 538 N N . ALA A 1 70 ? 67.779 26.099 27.536 1.00 18.71 70 ALA A N 1
ATOM 539 C CA . ALA A 1 70 ? 69.013 26.868 27.774 1.00 18.27 70 ALA A CA 1
ATOM 540 C C . ALA A 1 70 ? 68.982 28.161 26.967 1.00 16.92 70 ALA A C 1
ATOM 541 O O . ALA A 1 70 ? 69.391 29.207 27.450 1.00 17.94 70 ALA A O 1
ATOM 543 N N . ALA A 1 71 ? 68.511 28.098 25.729 1.00 17.75 71 ALA A N 1
ATOM 544 C CA . ALA A 1 71 ? 68.408 29.290 24.911 1.00 17.61 71 ALA A CA 1
ATOM 545 C C . ALA A 1 71 ? 67.389 30.261 25.490 1.00 19.66 71 ALA A C 1
ATOM 546 O O . ALA A 1 71 ? 67.594 31.487 25.480 1.00 20.30 71 ALA A O 1
ATOM 548 N N . GLU A 1 72 ? 66.268 29.740 25.986 1.00 19.57 72 GLU A N 1
ATOM 549 C CA . GLU A 1 72 ? 65.266 30.623 26.588 1.00 21.15 72 GLU A CA 1
ATOM 550 C C . GLU A 1 72 ? 65.858 31.339 27.800 1.00 19.35 72 GLU A C 1
ATOM 551 O O . GLU A 1 72 ? 65.603 32.516 28.023 1.00 19.99 72 GLU A O 1
ATOM 557 N N . THR A 1 73 ? 66.681 30.620 28.565 1.00 20.00 73 THR A N 1
ATOM 558 C CA . THR A 1 73 ? 67.341 31.208 29.737 1.00 19.88 73 THR A CA 1
ATOM 559 C C . THR A 1 73 ? 68.260 32.313 29.264 1.00 18.68 73 THR A C 1
ATOM 560 O O . THR A 1 73 ? 68.263 33.392 29.828 1.00 18.19 73 THR A O 1
ATOM 564 N N . ALA A 1 74 ? 69.048 32.068 28.225 1.00 19.05 74 ALA A N 1
ATOM 565 C CA . ALA A 1 74 ? 69.967 33.056 27.762 1.00 18.84 74 ALA A CA 1
ATOM 566 C C . ALA A 1 74 ? 69.252 34.271 27.241 1.00 19.54 74 ALA A C 1
ATOM 567 O O . ALA A 1 74 ? 69.674 35.400 27.485 1.00 19.77 74 ALA A O 1
ATOM 569 N N . GLU A 1 75 ? 68.107 34.046 26.581 1.00 18.88 75 GLU A N 1
ATOM 570 C CA . GLU A 1 75 ? 67.295 35.138 26.057 1.00 18.70 75 GLU A CA 1
ATOM 571 C C . GLU A 1 75 ? 66.792 36.034 27.197 1.00 18.54 75 GLU A C 1
ATOM 572 O O . GLU A 1 75 ? 66.812 37.273 27.102 1.00 19.22 75 GLU A O 1
ATOM 578 N N . GLU A 1 76 ? 66.376 35.388 28.291 1.00 18.31 76 GLU A N 1
ATOM 579 C CA . GLU A 1 76 ? 65.862 36.074 29.451 1.00 20.71 76 GLU A CA 1
ATOM 580 C C . GLU A 1 76 ? 66.968 36.883 30.145 1.00 20.08 76 GLU A C 1
ATOM 581 O O . GLU A 1 76 ? 66.736 37.992 30.601 1.00 20.78 76 GLU A O 1
ATOM 587 N N . VAL A 1 77 ? 68.162 36.315 30.257 1.00 18.87 77 VAL A N 1
ATOM 588 C CA . VAL A 1 77 ? 69.272 37.030 30.852 1.00 18.99 77 VAL A CA 1
ATOM 589 C C . VAL A 1 77 ? 69.661 38.234 29.982 1.00 18.42 77 VAL A C 1
ATOM 590 O O . VAL A 1 77 ? 69.867 39.310 30.488 1.00 19.10 77 VAL A O 1
ATOM 594 N N . ALA A 1 78 ? 69.692 38.054 28.673 1.00 17.72 78 ALA A N 1
ATOM 595 C CA . ALA A 1 78 ? 69.968 39.153 27.756 1.00 17.60 78 ALA A CA 1
ATOM 596 C C . ALA A 1 78 ? 68.978 40.270 27.918 1.00 17.52 78 ALA A C 1
ATOM 597 O O . ALA A 1 78 ? 69.351 41.432 27.933 1.00 16.98 78 ALA A O 1
ATOM 599 N N . ASP A 1 79 ? 67.712 39.929 28.114 1.00 18.28 79 ASP A N 1
ATOM 600 C CA . ASP A 1 79 ? 66.655 40.909 28.256 1.00 19.00 79 ASP A CA 1
ATOM 601 C C . ASP A 1 79 ? 66.875 41.720 29.496 1.00 18.73 79 ASP A C 1
ATOM 602 O O . ASP A 1 79 ? 66.815 42.949 29.453 1.00 20.20 79 ASP A O 1
ATOM 607 N N . GLU A 1 80 ? 67.248 41.055 30.573 1.00 19.21 80 GLU A N 1
ATOM 608 C CA . GLU A 1 80 ? 67.488 41.717 31.855 1.00 20.80 80 GLU A CA 1
ATOM 609 C C . GLU A 1 80 ? 68.697 42.636 31.763 1.00 19.31 80 GLU A C 1
ATOM 610 O O . GLU A 1 80 ? 68.659 43.749 32.246 1.00 19.69 80 GLU A O 1
ATOM 616 N N . LEU A 1 81 ? 69.747 42.195 31.080 1.00 18.62 81 LEU A N 1
ATOM 617 C CA . LEU A 1 81 ? 70.964 43.010 30.944 1.00 18.62 81 LEU A CA 1
ATOM 618 C C . LEU A 1 81 ? 70.684 44.224 30.093 1.00 17.87 81 LEU A C 1
ATOM 619 O O . LEU A 1 81 ? 71.062 45.349 30.432 1.00 17.50 81 LEU A O 1
ATOM 624 N N . ALA A 1 82 ? 69.983 44.009 28.979 1.00 18.20 82 ALA A N 1
ATOM 625 C CA . ALA A 1 82 ? 69.651 45.128 28.092 1.00 17.71 82 ALA A CA 1
ATOM 626 C C . ALA A 1 82 ? 68.739 46.122 28.779 1.00 17.98 82 ALA A C 1
ATOM 627 O O . ALA A 1 82 ? 68.925 47.344 28.631 1.00 18.41 82 ALA A O 1
ATOM 629 N N . GLU A 1 83 ? 67.721 45.629 29.507 1.00 18.62 83 GLU A N 1
ATOM 630 C CA . GLU A 1 83 ? 66.838 46.566 30.201 1.00 18.47 83 GLU A CA 1
ATOM 631 C C . GLU A 1 83 ? 67.579 47.348 31.307 1.00 18.48 83 GLU A C 1
ATOM 632 O O . GLU A 1 83 ? 67.269 48.513 31.526 1.00 18.84 83 GLU A O 1
ATOM 638 N N . ARG A 1 84 ? 68.546 46.708 31.945 1.00 17.92 84 ARG A N 1
ATOM 639 C CA . ARG A 1 84 ? 69.362 47.400 32.966 1.00 18.79 84 ARG A CA 1
ATOM 640 C C . ARG A 1 84 ? 70.276 48.447 32.341 1.00 18.07 84 ARG A C 1
ATOM 641 O O . ARG A 1 84 ? 70.408 49.549 32.876 1.00 17.93 84 ARG A O 1
ATOM 649 N N . VAL A 1 85 ? 70.903 48.139 31.204 1.00 17.20 85 VAL A N 1
ATOM 650 C CA . VAL A 1 85 ? 71.659 49.155 30.471 1.00 18.67 85 VAL A CA 1
ATOM 651 C C . VAL A 1 85 ? 70.800 50.366 30.197 1.00 19.18 85 VAL A C 1
ATOM 652 O O . VAL A 1 85 ? 71.211 51.482 30.476 1.00 18.76 85 VAL A O 1
ATOM 656 N N . GLN A 1 86 ? 69.605 50.127 29.685 1.00 19.91 86 GLN A N 1
ATOM 657 C CA . GLN A 1 86 ? 68.692 51.218 29.386 1.00 20.70 86 GLN A CA 1
ATOM 658 C C . GLN A 1 86 ? 68.246 51.991 30.646 1.00 20.67 86 GLN A C 1
ATOM 659 O O . GLN A 1 86 ? 68.258 53.215 30.626 1.00 21.22 86 GLN A O 1
ATOM 665 N N . ALA A 1 87 ? 67.990 51.288 31.744 1.00 19.54 87 ALA A N 1
ATOM 666 C CA . ALA A 1 87 ? 67.578 51.911 32.992 1.00 19.97 87 ALA A CA 1
ATOM 667 C C . ALA A 1 87 ? 68.648 52.819 33.545 1.00 20.96 87 ALA A C 1
ATOM 668 O O . ALA A 1 87 ? 68.317 53.838 34.160 1.00 20.35 87 ALA A O 1
ATOM 670 N N . LEU A 1 88 ? 69.907 52.460 33.303 1.00 19.96 88 LEU A N 1
ATOM 671 C CA . LEU A 1 88 ? 71.044 53.246 33.766 1.00 20.28 88 LEU A CA 1
ATOM 672 C C . LEU A 1 88 ? 71.433 54.352 32.778 1.00 21.07 88 LEU A C 1
ATOM 673 O O . LEU A 1 88 ? 72.444 55.025 32.972 1.00 21.89 88 LEU A O 1
ATOM 678 N N . GLY A 1 89 ? 70.630 54.532 31.733 1.00 19.90 89 GLY A N 1
ATOM 679 C CA . GLY A 1 89 ? 70.789 55.633 30.793 1.00 20.97 89 GLY A CA 1
ATOM 680 C C . GLY A 1 89 ? 71.743 55.375 29.635 1.00 21.38 89 GLY A C 1
ATOM 681 O O . GLY A 1 89 ? 72.229 56.315 29.015 1.00 22.42 89 GLY A O 1
ATOM 682 N N . GLY A 1 90 ? 72.051 54.105 29.378 1.00 21.48 90 GLY A N 1
ATOM 683 C CA . GLY A 1 90 ? 72.830 53.700 28.256 1.00 20.78 90 GLY A CA 1
ATOM 684 C C . GLY A 1 90 ? 72.010 53.174 27.094 1.00 20.25 90 GLY A C 1
ATOM 685 O O . GLY A 1 90 ? 70.761 53.084 27.176 1.00 19.78 90 GLY A O 1
ATOM 686 N N . VAL A 1 91 ? 72.718 52.773 26.040 1.00 19.70 91 VAL A N 1
ATOM 687 C CA . VAL A 1 91 ? 72.110 52.198 24.855 1.00 19.59 91 VAL A CA 1
ATOM 688 C C . VAL A 1 91 ? 72.527 50.743 24.670 1.00 19.64 91 VAL A C 1
ATOM 689 O O . VAL A 1 91 ? 73.663 50.437 24.368 1.00 20.28 91 VAL A O 1
ATOM 693 N N . PRO A 1 92 ? 71.620 49.806 24.884 1.00 19.07 92 PRO A N 1
ATOM 694 C CA . PRO A 1 92 ? 72.000 48.405 24.775 1.00 19.54 92 PRO A CA 1
ATOM 695 C C . PRO A 1 92 ? 72.345 48.021 23.352 1.00 18.67 92 PRO A C 1
ATOM 696 O O . PRO A 1 92 ? 71.691 48.452 22.395 1.00 19.18 92 PRO A O 1
ATOM 700 N N . HIS A 1 93 ? 73.353 47.184 23.175 1.00 20.02 93 HIS A N 1
ATOM 701 C CA . HIS A 1 93 ? 73.697 46.744 21.810 1.00 20.08 93 HIS A CA 1
ATOM 702 C C . HIS A 1 93 ? 72.470 46.022 21.257 1.00 20.22 93 HIS A C 1
ATOM 703 O O . HIS A 1 93 ? 71.855 45.249 22.008 1.00 19.29 93 HIS A O 1
ATOM 710 N N . ALA A 1 94 ? 72.131 46.238 19.973 1.00 19.29 94 ALA A N 1
ATOM 711 C CA . ALA A 1 94 ? 70.865 45.769 19.462 1.00 20.24 94 ALA A CA 1
ATOM 712 C C . ALA A 1 94 ? 70.930 44.915 18.217 1.00 20.60 94 ALA A C 1
ATOM 713 O O . ALA A 1 94 ? 70.346 43.820 18.188 1.00 21.52 94 ALA A O 1
ATOM 715 N N . SER A 1 95 ? 71.568 45.408 17.159 1.00 21.44 95 SER A N 1
ATOM 716 C CA . SER A 1 95 ? 71.539 44.654 15.906 1.00 21.03 95 SER A CA 1
ATOM 717 C C . SER A 1 95 ? 72.368 43.408 16.030 1.00 20.08 95 SER A C 1
ATOM 718 O O . SER A 1 95 ? 73.318 43.381 16.785 1.00 19.79 95 SER A O 1
ATOM 721 N N . PRO A 1 96 ? 72.026 42.384 15.274 1.00 19.94 96 PRO A N 1
ATOM 722 C CA . PRO A 1 96 ? 72.769 41.129 15.331 1.00 20.33 96 PRO A CA 1
ATOM 723 C C . PRO A 1 96 ? 74.250 41.349 15.002 1.00 19.86 96 PRO A C 1
ATOM 724 O O . PRO A 1 96 ? 75.112 40.809 15.699 1.00 18.85 96 PRO A O 1
ATOM 728 N N . GLU A 1 97 ? 74.529 42.129 13.969 1.00 21.21 97 GLU A N 1
ATOM 729 C CA . GLU A 1 97 ? 75.928 42.440 13.651 1.00 23.10 97 GLU A CA 1
ATOM 730 C C . GLU A 1 97 ? 76.683 43.096 14.799 1.00 22.77 97 GLU A C 1
ATOM 731 O O . GLU A 1 97 ? 77.821 42.764 15.067 1.00 21.68 97 GLU A O 1
ATOM 737 N N . THR A 1 98 ? 76.049 44.067 15.438 1.00 21.76 98 THR A N 1
ATOM 738 C CA . THR A 1 98 ? 76.601 44.701 16.607 1.00 21.70 98 THR A CA 1
ATOM 739 C C . THR A 1 98 ? 76.848 43.771 17.770 1.00 20.64 98 THR A C 1
ATOM 740 O O . THR A 1 98 ? 77.882 43.785 18.353 1.00 20.13 98 THR A O 1
ATOM 744 N N . LEU A 1 99 ? 75.871 42.960 18.104 1.00 20.16 99 LEU A N 1
ATOM 745 C CA . LEU A 1 99 ? 76.032 41.989 19.183 1.00 19.33 99 LEU A CA 1
ATOM 746 C C . LEU A 1 99 ? 77.228 41.044 18.957 1.00 19.66 99 LEU A C 1
ATOM 747 O O . LEU A 1 99 ? 78.038 40.842 19.858 1.00 20.26 99 LEU A O 1
ATOM 752 N N . GLN A 1 100 ? 77.371 40.498 17.764 1.00 19.91 100 GLN A N 1
ATOM 753 C CA . GLN A 1 100 ? 78.457 39.584 17.502 1.00 20.42 100 GLN A CA 1
ATOM 754 C C . GLN A 1 100 ? 79.801 40.371 17.451 1.00 21.16 100 GLN A C 1
ATOM 755 O O . GLN A 1 100 ? 80.808 39.880 17.944 1.00 20.15 100 GLN A O 1
ATOM 761 N N . ALA A 1 101 ? 79.788 41.572 16.890 1.00 21.54 101 ALA A N 1
ATOM 762 C CA . ALA A 1 101 ? 81.028 42.392 16.857 1.00 21.65 101 ALA A CA 1
ATOM 763 C C . ALA A 1 101 ? 81.557 42.724 18.264 1.00 22.39 101 ALA A C 1
ATOM 764 O O . ALA A 1 101 ? 82.771 42.767 18.536 1.00 21.44 101 ALA A O 1
ATOM 766 N N . GLU A 1 102 ? 80.636 43.014 19.168 1.00 20.96 102 GLU A N 1
ATOM 767 C CA . GLU A 1 102 ? 80.976 43.385 20.524 1.00 21.84 102 GLU A CA 1
ATOM 768 C C . GLU A 1 102 ? 81.204 42.177 21.416 1.00 21.90 102 GLU A C 1
ATOM 769 O O . GLU A 1 102 ? 81.683 42.358 22.520 1.00 21.07 102 GLU A O 1
ATOM 775 N N . ALA A 1 103 ? 80.862 40.967 20.955 1.00 21.06 103 ALA A N 1
ATOM 776 C CA . ALA A 1 103 ? 81.067 39.754 21.750 1.00 22.70 103 ALA A CA 1
ATOM 777 C C . ALA A 1 103 ? 82.541 39.369 21.706 1.00 22.60 103 ALA A C 1
ATOM 778 O O . ALA A 1 103 ? 83.188 39.480 20.656 1.00 24.26 103 ALA A O 1
ATOM 780 N N . SER A 1 104 ? 83.057 38.949 22.852 1.00 22.11 104 SER A N 1
ATOM 781 C CA . SER A 1 104 ? 84.425 38.439 22.992 1.00 22.83 104 SER A CA 1
ATOM 782 C C . SER A 1 104 ? 84.516 36.927 22.820 1.00 23.54 104 SER A C 1
ATOM 783 O O . SER A 1 104 ? 85.602 36.385 22.561 1.00 23.96 104 SER A O 1
ATOM 786 N N . VAL A 1 105 ? 83.387 36.240 22.934 1.00 22.18 105 VAL A N 1
ATOM 787 C CA . VAL A 1 105 ? 83.405 34.795 22.862 1.00 22.78 105 VAL A CA 1
ATOM 788 C C . VAL A 1 105 ? 83.551 34.310 21.434 1.00 22.39 105 VAL A C 1
ATOM 789 O O . VAL A 1 105 ? 83.312 35.032 20.508 1.00 22.11 105 VAL A O 1
ATOM 793 N N . ASP A 1 106 ? 83.905 33.045 21.291 1.00 24.55 106 ASP A N 1
ATOM 794 C CA . ASP A 1 106 ? 84.148 32.426 19.994 1.00 25.80 106 ASP A CA 1
ATOM 795 C C . ASP A 1 106 ? 82.860 31.829 19.462 1.00 25.74 106 ASP A C 1
ATOM 796 O O . ASP A 1 106 ? 82.198 31.101 20.174 1.00 26.58 106 ASP A O 1
ATOM 801 N N . VAL A 1 107 ? 82.532 32.136 18.215 1.00 25.04 107 VAL A N 1
ATOM 802 C CA . VAL A 1 107 ? 81.327 31.682 17.556 1.00 25.92 107 V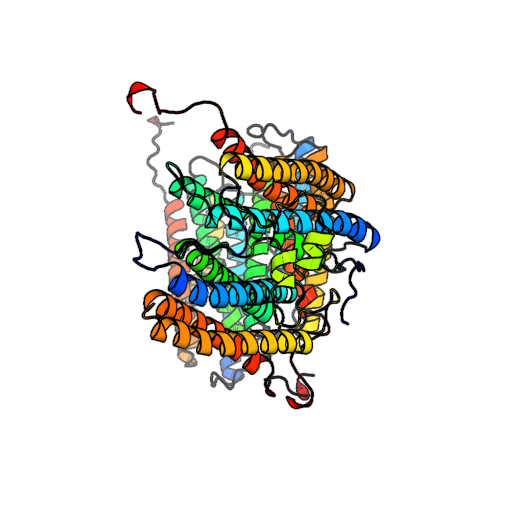AL A CA 1
ATOM 803 C C . VAL A 1 107 ? 81.670 30.600 16.544 1.00 25.20 107 VAL A C 1
ATOM 804 O O . VAL A 1 107 ? 82.668 30.723 15.827 1.00 23.91 107 VAL A O 1
ATOM 808 N N . GLU A 1 108 ? 80.886 29.539 16.468 1.00 23.39 108 GLU A N 1
ATOM 809 C CA . GLU A 1 108 ? 81.050 28.547 15.414 1.00 23.62 108 GLU A CA 1
ATOM 810 C C . GLU A 1 108 ? 80.827 29.162 14.066 1.00 23.51 108 GLU A C 1
ATOM 811 O O . GLU A 1 108 ? 79.970 30.016 13.914 1.00 24.59 108 GLU A O 1
ATOM 817 N N . ASP A 1 109 ? 81.508 28.632 13.061 1.00 24.12 109 ASP A N 1
ATOM 818 C CA . ASP A 1 109 ? 81.169 28.978 11.691 1.00 24.80 109 ASP A CA 1
ATOM 819 C C . ASP A 1 109 ? 79.845 28.282 11.318 1.00 23.27 109 ASP A C 1
ATOM 820 O O . ASP A 1 109 ? 79.267 27.580 12.136 1.00 23.46 109 ASP A O 1
ATOM 825 N N . GLU A 1 110 ? 79.368 28.479 10.107 1.00 21.75 110 GLU A N 1
ATOM 826 C CA . GLU A 1 110 ? 77.988 28.069 9.770 1.00 22.25 110 GLU A CA 1
ATOM 827 C C . GLU A 1 110 ? 77.800 26.606 9.419 1.00 22.79 110 GLU A C 1
ATOM 828 O O . GLU A 1 110 ? 76.650 26.154 9.173 1.00 24.41 110 GLU A O 1
ATOM 834 N N . ASP A 1 111 ? 78.876 25.835 9.387 1.00 21.41 111 ASP A N 1
ATOM 835 C CA . ASP A 1 111 ? 78.710 24.412 9.192 1.00 21.19 111 ASP A CA 1
ATOM 836 C C . ASP A 1 111 ? 78.205 23.820 10.499 1.00 21.20 111 ASP A C 1
ATOM 837 O O . ASP A 1 111 ? 78.256 24.476 11.549 1.00 21.05 111 ASP A O 1
ATOM 842 N N . VAL A 1 112 ? 77.665 22.602 10.384 1.00 20.20 112 VAL A N 1
ATOM 843 C CA . VAL A 1 112 ? 77.109 21.859 11.514 1.00 20.43 112 VAL A CA 1
ATOM 844 C C . VAL A 1 112 ? 78.064 20.776 11.956 1.00 20.54 112 VAL A C 1
ATOM 845 O O . VAL A 1 112 ? 78.494 19.971 11.151 1.00 20.89 112 VAL A O 1
ATOM 849 N N . TYR A 1 113 ? 78.380 20.748 13.241 1.00 18.86 113 TYR A N 1
ATOM 850 C CA . TYR A 1 113 ? 79.307 19.784 13.781 1.00 20.63 113 TYR A CA 1
ATOM 851 C C . TYR A 1 113 ? 78.576 18.787 14.644 1.00 20.59 113 TYR A C 1
ATOM 852 O O . TYR A 1 113 ? 77.404 18.980 15.027 1.00 20.94 113 TYR A O 1
ATOM 861 N N . ASP A 1 114 ? 79.270 17.704 14.953 1.00 21.27 114 ASP A N 1
ATOM 862 C CA . ASP A 1 114 ? 78.672 16.664 15.755 1.00 21.03 114 ASP A CA 1
ATOM 863 C C . ASP A 1 114 ? 78.318 17.226 17.108 1.00 20.47 114 ASP A C 1
ATOM 864 O O . ASP A 1 114 ? 78.802 18.318 17.526 1.00 19.60 114 ASP A O 1
ATOM 869 N N . ILE A 1 115 ? 77.512 16.485 17.842 1.00 19.42 115 ILE A N 1
ATOM 870 C CA . ILE A 1 115 ? 77.016 17.040 19.114 1.00 19.66 115 ILE A CA 1
ATOM 871 C C . ILE A 1 115 ? 78.085 17.258 20.194 1.00 19.22 115 ILE A C 1
ATOM 872 O O . ILE A 1 115 ? 78.018 18.226 20.945 1.00 19.54 115 ILE A O 1
ATOM 877 N N . ARG A 1 116 ? 79.075 16.385 20.281 1.00 18.75 116 ARG A N 1
ATOM 878 C CA . ARG A 1 116 ? 80.109 16.551 21.262 1.00 18.04 116 ARG A CA 1
ATOM 879 C C . ARG A 1 116 ? 80.891 17.860 20.974 1.00 19.21 116 ARG A C 1
ATOM 880 O O . ARG A 1 116 ? 81.180 18.631 21.899 1.00 21.29 116 ARG A O 1
ATOM 888 N N . THR A 1 117 ? 81.183 18.121 19.700 1.00 19.36 117 THR A N 1
ATOM 889 C CA . THR A 1 117 ? 81.899 19.322 19.332 1.00 19.47 117 THR A CA 1
ATOM 890 C C . THR A 1 117 ? 81.073 20.541 19.654 1.00 18.82 117 THR A C 1
ATOM 891 O O . THR A 1 117 ? 81.583 21.536 20.213 1.00 18.21 117 THR A O 1
ATOM 895 N N . SER A 1 118 ? 79.799 20.476 19.274 1.00 18.49 118 SER A N 1
ATOM 896 C CA . SER A 1 118 ? 78.870 21.551 19.472 1.00 18.40 118 SER A CA 1
ATOM 897 C C . SER A 1 118 ? 78.756 21.909 20.947 1.00 17.21 118 SER A C 1
ATOM 898 O O . SER A 1 118 ? 78.920 23.056 21.312 1.00 18.74 118 SER A O 1
ATOM 901 N N . LEU A 1 119 ? 78.501 20.930 21.809 1.00 18.04 119 LEU A N 1
ATOM 902 C CA . LEU A 1 119 ? 78.413 21.209 23.213 1.00 19.10 119 LEU A CA 1
ATOM 903 C C . LEU A 1 119 ? 79.717 21.724 23.810 1.00 19.21 119 LEU A C 1
ATOM 904 O O . LEU A 1 119 ? 79.660 22.594 24.658 1.00 18.68 119 LEU A O 1
ATOM 909 N N . ALA A 1 120 ? 80.868 21.217 23.357 1.00 19.07 120 ALA A N 1
ATOM 910 C CA . ALA A 1 120 ? 82.128 21.706 23.892 1.00 19.75 120 ALA A CA 1
ATOM 911 C C . ALA A 1 120 ? 82.329 23.182 23.525 1.00 19.26 120 ALA A C 1
ATOM 912 O O . ALA A 1 120 ? 82.831 23.983 24.324 1.00 19.07 120 ALA A O 1
ATOM 914 N N . ASN A 1 121 ? 81.921 23.564 22.323 1.00 18.56 121 ASN A N 1
ATOM 915 C CA . ASN A 1 121 ? 81.990 24.966 21.915 1.00 18.93 121 ASN A CA 1
ATOM 916 C C . ASN A 1 121 ? 81.067 25.850 22.793 1.00 19.48 121 ASN A C 1
ATOM 917 O O . ASN A 1 121 ? 81.438 26.997 23.192 1.00 20.40 121 ASN A O 1
ATOM 922 N N . ASP A 1 122 ? 79.901 25.309 23.143 1.00 18.96 122 ASP A N 1
ATOM 923 C CA . ASP A 1 122 ? 78.971 26.045 24.001 1.00 20.36 122 ASP A CA 1
ATOM 924 C C . ASP A 1 122 ? 79.527 26.198 25.395 1.00 19.55 122 ASP A C 1
ATOM 925 O O . ASP A 1 122 ? 79.387 27.243 26.006 1.00 19.65 122 ASP A O 1
ATOM 930 N N . MET A 1 123 ? 80.107 25.131 25.903 1.00 20.26 123 MET A N 1
ATOM 931 C CA . MET A 1 123 ? 80.698 25.090 27.234 1.00 21.51 123 MET A CA 1
ATOM 932 C C . MET A 1 123 ? 81.745 26.194 27.388 1.00 21.59 123 MET A C 1
ATOM 933 O O . MET A 1 123 ? 81.790 26.841 28.409 1.00 21.35 123 MET A O 1
ATOM 938 N N . ALA A 1 124 ? 82.505 26.446 26.344 1.00 21.23 124 ALA A N 1
ATOM 939 C CA . ALA A 1 124 ? 83.545 27.485 26.362 1.00 21.24 124 ALA A CA 1
ATOM 940 C C . ALA A 1 124 ? 82.930 28.880 26.435 1.00 20.28 124 ALA A C 1
ATOM 941 O O . ALA A 1 124 ? 83.453 29.779 27.121 1.00 22.23 124 ALA A O 1
ATOM 943 N N . ILE A 1 125 ? 81.839 29.074 25.721 1.00 19.62 125 ILE A N 1
ATOM 944 C CA . ILE A 1 125 ? 81.110 30.328 25.813 1.00 17.96 125 ILE A CA 1
ATOM 945 C C . ILE A 1 125 ? 80.587 30.543 27.233 1.00 17.50 125 ILE A C 1
ATOM 946 O O . ILE A 1 125 ? 80.751 31.615 27.781 1.00 18.43 125 ILE A O 1
ATOM 951 N N . TYR A 1 126 ? 79.929 29.536 27.813 1.00 17.58 126 TYR A N 1
ATOM 952 C CA . TYR A 1 126 ? 79.403 29.662 29.172 1.00 18.26 126 TYR A CA 1
ATOM 953 C C . TYR A 1 126 ? 80.462 30.050 30.145 1.00 18.37 126 TYR A C 1
ATOM 954 O O . TYR A 1 126 ? 80.275 30.947 30.970 1.00 19.15 126 TYR A O 1
ATOM 963 N N . GLY A 1 127 ? 81.609 29.392 30.036 1.00 19.43 127 GLY A N 1
ATOM 964 C CA . GLY A 1 127 ? 82.704 29.641 30.945 1.00 20.64 127 GLY A CA 1
ATOM 965 C C . GLY A 1 127 ? 83.199 31.048 30.883 1.00 20.21 127 GLY A C 1
ATOM 966 O O . GLY A 1 127 ? 83.435 31.674 31.920 1.00 18.93 127 GLY A O 1
ATOM 967 N N . ASP A 1 128 ? 83.323 31.580 29.689 1.00 19.99 128 ASP A N 1
ATOM 968 C CA . ASP A 1 128 ? 83.767 32.970 29.526 1.00 20.72 128 ASP A CA 1
ATOM 969 C C . ASP A 1 128 ? 82.774 33.957 30.147 1.00 19.99 128 ASP A C 1
ATOM 970 O O . ASP A 1 128 ? 83.142 34.947 30.786 1.00 19.29 128 ASP A O 1
ATOM 975 N N . ILE A 1 129 ? 81.478 33.672 29.962 1.00 17.52 129 ILE A N 1
ATOM 976 C CA . ILE A 1 129 ? 80.413 34.531 30.470 1.00 18.49 129 ILE A CA 1
ATOM 977 C C . ILE A 1 129 ? 80.354 34.455 31.997 1.00 17.11 129 ILE A C 1
ATOM 978 O O . ILE A 1 129 ? 80.140 35.438 32.659 1.00 18.41 129 ILE A O 1
ATOM 983 N N . ILE A 1 130 ? 80.563 33.278 32.532 1.00 18.18 130 ILE A N 1
ATOM 984 C CA . ILE A 1 130 ? 80.497 33.021 33.954 1.00 18.94 130 ILE A CA 1
ATOM 985 C C . ILE A 1 130 ? 81.635 33.777 34.647 1.00 19.64 130 ILE A C 1
ATOM 986 O O . ILE A 1 130 ? 81.397 34.446 35.624 1.00 20.30 130 ILE A O 1
ATOM 991 N N . GLU A 1 131 ? 82.846 33.740 34.079 1.00 21.15 131 GLU A N 1
ATOM 992 C CA . GLU A 1 131 ? 83.964 34.451 34.688 1.00 21.50 131 GLU A CA 1
ATOM 993 C C . GLU A 1 131 ? 83.745 35.953 34.644 1.00 20.05 131 GLU A C 1
ATOM 994 O O . GLU A 1 131 ? 83.969 36.658 35.641 1.00 20.28 131 GLU A O 1
ATOM 1000 N N . ALA A 1 132 ? 83.272 36.464 33.511 1.00 20.43 132 ALA A N 1
ATOM 1001 C CA . ALA A 1 132 ? 82.969 37.891 33.421 1.00 21.03 132 ALA A CA 1
ATOM 1002 C C . ALA A 1 132 ? 81.848 38.335 34.339 1.00 20.57 132 ALA A C 1
ATOM 1003 O O . ALA A 1 132 ? 81.965 39.380 34.987 1.00 20.68 132 ALA A O 1
ATOM 1005 N N . THR A 1 133 ? 80.802 37.515 34.467 1.00 20.28 133 THR A N 1
ATOM 1006 C CA . THR A 1 133 ? 79.693 37.878 35.305 1.00 20.13 133 THR A CA 1
ATOM 1007 C C . THR A 1 133 ? 80.119 37.978 36.754 1.00 19.56 133 THR A C 1
ATOM 1008 O O . THR A 1 133 ? 79.678 38.847 37.483 1.00 17.87 133 THR A O 1
ATOM 1012 N N . ARG A 1 134 ? 80.983 37.075 37.173 1.00 18.43 134 ARG A N 1
ATOM 1013 C CA . ARG A 1 134 ? 81.519 37.145 38.521 1.00 20.18 134 ARG A CA 1
ATOM 1014 C C . ARG A 1 134 ? 82.248 38.459 38.764 1.00 20.02 134 ARG A C 1
ATOM 1015 O O . ARG A 1 134 ? 82.051 39.079 39.803 1.00 21.46 134 ARG A O 1
ATOM 1023 N N . GLU A 1 135 ? 83.087 38.843 37.812 1.00 20.36 135 GLU A N 1
ATOM 1024 C CA . GLU A 1 135 ? 83.795 40.132 37.863 1.00 22.01 135 GLU A CA 1
ATOM 1025 C C . GLU A 1 135 ? 82.838 41.302 37.915 1.00 20.90 135 GLU A C 1
ATOM 1026 O O . GLU A 1 135 ? 83.012 42.249 38.692 1.00 21.20 135 GLU A O 1
ATOM 1032 N N . HIS A 1 136 ? 81.792 41.251 37.105 1.00 19.45 136 HIS A N 1
ATOM 1033 C CA . HIS A 1 136 ? 80.875 42.356 37.005 1.00 20.48 136 HIS A CA 1
ATOM 1034 C C . HIS A 1 136 ? 80.003 42.461 38.245 1.00 19.67 136 HIS A C 1
ATOM 1035 O O . HIS A 1 136 ? 79.580 43.538 38.585 1.00 20.34 136 HIS A O 1
ATOM 1042 N N . THR A 1 137 ? 79.738 41.354 38.931 1.00 21.72 137 THR A N 1
ATOM 1043 C CA . THR A 1 137 ? 78.995 41.423 40.166 1.00 22.69 137 THR A CA 1
ATOM 1044 C C . THR A 1 137 ? 79.778 42.165 41.242 1.00 23.31 137 THR A C 1
ATOM 1045 O O . THR A 1 137 ? 79.257 43.025 41.933 1.00 24.39 137 THR A O 1
ATOM 1049 N N . GLU A 1 138 ? 81.078 41.899 41.310 1.00 24.14 138 GLU A N 1
ATOM 1050 C CA . GLU A 1 138 ? 81.942 42.622 42.238 1.00 24.84 138 GLU A CA 1
ATOM 1051 C C . GLU A 1 138 ? 82.038 44.109 41.873 1.00 23.39 138 GLU A C 1
ATOM 1052 O O . GLU A 1 138 ? 82.001 44.975 42.744 1.00 23.60 138 GLU A O 1
ATOM 1058 N N . LEU A 1 139 ? 82.105 44.409 40.584 1.00 21.83 139 LEU A N 1
ATOM 1059 C CA . LEU A 1 139 ? 82.141 45.784 40.118 1.00 22.34 139 LEU A CA 1
ATOM 1060 C C . LEU A 1 139 ? 80.896 46.516 40.580 1.00 22.54 139 LEU A C 1
ATOM 1061 O O . LEU A 1 139 ? 80.974 47.610 41.118 1.00 23.23 139 LEU A O 1
ATOM 1066 N N . ALA A 1 140 ? 79.726 45.909 40.350 1.00 21.79 140 ALA A N 1
ATOM 1067 C CA . ALA A 1 140 ? 78.472 46.548 40.725 1.00 21.72 140 ALA A CA 1
ATOM 1068 C C . ALA A 1 140 ? 78.386 46.735 42.231 1.00 23.29 140 ALA A C 1
ATOM 1069 O O . ALA A 1 140 ? 77.991 47.807 42.691 1.00 22.80 140 ALA A O 1
ATOM 1071 N N . GLU A 1 141 ? 78.781 45.742 43.015 1.00 24.29 141 GLU A N 1
ATOM 1072 C CA . GLU A 1 141 ? 78.623 45.891 44.463 1.00 27.97 141 GLU A CA 1
ATOM 1073 C C . GLU A 1 141 ? 79.598 46.974 44.987 1.00 28.13 141 GLU A C 1
ATOM 1074 O O . GLU A 1 141 ? 79.233 47.803 45.840 1.00 27.76 141 GLU A O 1
ATOM 1080 N N . ASN A 1 142 ? 80.773 47.047 44.383 1.00 28.68 142 ASN A N 1
ATOM 1081 C CA . ASN A 1 142 ? 81.777 48.040 44.773 1.00 30.31 142 ASN A CA 1
ATOM 1082 C C . ASN A 1 142 ? 81.344 49.459 44.467 1.00 29.86 142 ASN A C 1
ATOM 1083 O O . ASN A 1 142 ? 81.708 50.380 45.202 1.00 30.13 142 ASN A O 1
ATOM 1088 N N . LEU A 1 143 ? 80.568 49.640 43.397 1.00 28.64 143 LEU A N 1
ATOM 1089 C CA . LEU A 1 143 ? 79.962 50.930 43.074 1.00 28.94 143 LEU A CA 1
ATOM 1090 C C . LEU A 1 143 ? 78.666 51.214 43.865 1.00 28.31 143 LEU A C 1
ATOM 1091 O O . LEU A 1 143 ? 78.115 52.278 43.706 1.00 30.00 143 LEU A O 1
ATOM 1096 N N . GLY A 1 144 ? 78.166 50.272 44.664 1.00 26.22 144 GLY A N 1
ATOM 1097 C CA . GLY A 1 144 ? 76.959 50.493 45.454 1.00 25.84 144 GLY A CA 1
ATOM 1098 C C . GLY A 1 144 ? 75.675 50.257 44.678 1.00 25.09 144 GLY A C 1
ATOM 1099 O O . GLY A 1 144 ? 74.566 50.608 45.125 1.00 25.10 144 GLY A O 1
ATOM 1100 N N . ASP A 1 145 ? 75.821 49.619 43.522 1.00 23.29 145 ASP A N 1
ATOM 1101 C CA . ASP A 1 145 ? 74.668 49.312 42.664 1.00 21.61 145 ASP A CA 1
ATOM 1102 C C . ASP A 1 145 ? 74.248 47.884 42.977 1.00 21.24 145 ASP A C 1
ATOM 1103 O O . ASP A 1 145 ? 74.481 46.923 42.203 1.00 20.73 145 ASP A O 1
ATOM 1108 N N . HIS A 1 146 ? 73.574 47.768 44.111 1.00 20.74 146 HIS A N 1
ATOM 1109 C CA . HIS A 1 146 ? 73.184 46.481 44.673 1.00 21.79 146 HIS A CA 1
ATOM 1110 C C . HIS A 1 146 ? 72.116 45.800 43.865 1.00 20.43 146 HIS A C 1
ATOM 1111 O O . HIS A 1 146 ? 72.071 44.574 43.821 1.00 20.29 146 HIS A O 1
ATOM 1118 N N . ALA A 1 147 ? 71.254 46.566 43.226 1.00 20.44 147 ALA A N 1
ATOM 1119 C CA . ALA A 1 147 ? 70.249 45.949 42.355 1.00 20.57 147 ALA A CA 1
ATOM 1120 C C . ALA A 1 147 ? 70.897 45.285 41.112 1.00 20.76 147 ALA A C 1
ATOM 1121 O O . ALA A 1 147 ? 70.566 44.164 40.752 1.00 20.42 147 ALA A O 1
ATOM 1123 N N . THR A 1 148 ? 71.837 45.958 40.478 1.00 20.94 148 THR A N 1
ATOM 1124 C CA . THR A 1 148 ? 72.562 45.326 39.382 1.00 21.13 148 THR A CA 1
ATOM 1125 C C . THR A 1 148 ? 73.305 44.092 39.853 1.00 19.97 148 THR A C 1
ATOM 1126 O O . THR A 1 148 ? 73.287 43.096 39.186 1.00 19.39 148 THR A O 1
ATOM 1130 N N . ALA A 1 149 ? 73.973 44.163 41.001 1.00 19.74 149 ALA A N 1
ATOM 1131 C CA . ALA A 1 149 ? 74.701 43.015 41.525 1.00 20.45 149 ALA A CA 1
ATOM 1132 C C . ALA A 1 149 ? 73.799 41.843 41.760 1.00 20.17 149 ALA A C 1
ATOM 1133 O O . ALA A 1 149 ? 74.136 40.704 41.391 1.00 20.32 149 ALA A O 1
ATOM 1135 N N . HIS A 1 150 ? 72.635 42.135 42.353 1.00 19.75 150 HIS A N 1
ATOM 1136 C CA . HIS A 1 150 ? 71.600 41.113 42.639 1.00 20.03 150 HIS A CA 1
ATOM 1137 C C . HIS A 1 150 ? 71.115 40.461 41.314 1.00 19.17 150 HIS A C 1
ATOM 1138 O O . HIS A 1 150 ? 71.065 39.250 41.181 1.00 18.96 150 HIS A O 1
ATOM 1145 N N . MET A 1 151 ? 70.826 41.286 40.327 1.00 19.39 151 MET A N 1
ATOM 1146 C CA . MET A 1 151 ? 70.371 40.820 39.039 1.00 20.44 151 MET A CA 1
ATOM 1147 C C . MET A 1 151 ? 71.403 39.914 38.382 1.00 19.98 151 MET A C 1
ATOM 1148 O O . MET A 1 151 ? 71.074 38.893 37.799 1.00 19.42 151 MET A O 1
ATOM 1153 N N . LEU A 1 152 ? 72.670 40.310 38.467 1.00 19.02 152 LEU A N 1
ATOM 1154 C CA . LEU A 1 152 ? 73.742 39.538 37.864 1.00 19.26 152 LEU A CA 1
ATOM 1155 C C . LEU A 1 152 ? 73.846 38.189 38.551 1.00 19.98 152 LEU A C 1
ATOM 1156 O O . LEU A 1 152 ? 74.027 37.176 37.874 1.00 19.27 152 LEU A O 1
ATOM 1161 N N . ARG A 1 153 ? 73.699 38.162 39.878 1.00 19.69 153 ARG A N 1
ATOM 1162 C CA . ARG A 1 153 ? 73.785 36.883 40.602 1.00 20.96 153 ARG A CA 1
ATOM 1163 C C . ARG A 1 153 ? 72.624 35.940 40.242 1.00 19.88 153 ARG A C 1
ATOM 1164 O O . ARG A 1 153 ? 72.787 34.739 40.104 1.00 20.33 153 ARG A O 1
ATOM 1172 N N . GLU A 1 154 ? 71.441 36.501 40.091 1.00 20.29 154 GLU A N 1
ATOM 1173 C CA . GLU A 1 154 ? 70.243 35.725 39.726 1.00 21.80 154 GLU A CA 1
ATOM 1174 C C . GLU A 1 154 ? 70.424 35.085 38.351 1.00 22.84 154 GLU A C 1
ATOM 1175 O O . GLU A 1 154 ? 70.055 33.936 38.164 1.00 25.42 154 GLU A O 1
ATOM 1181 N N . GLY A 1 155 ? 71.043 35.818 37.420 1.00 22.18 155 GLY A N 1
ATOM 1182 C CA . GLY A 1 155 ? 71.403 35.328 36.093 1.00 22.34 155 GLY A CA 1
ATOM 1183 C C . GLY A 1 155 ? 72.513 34.301 36.140 1.00 21.95 155 GLY A C 1
ATOM 1184 O O . GLY A 1 155 ? 72.454 33.245 35.498 1.00 22.07 155 GLY A O 1
ATOM 1185 N N . LEU A 1 156 ? 73.529 34.591 36.930 1.00 21.48 156 LEU A N 1
ATOM 1186 C CA . LEU A 1 156 ? 74.687 33.725 37.031 1.00 21.73 156 LEU A CA 1
ATOM 1187 C C . LEU A 1 156 ? 74.300 32.343 37.479 1.00 21.51 156 LEU A C 1
ATOM 1188 O O . LEU A 1 156 ? 74.826 31.337 36.946 1.00 21.84 156 LEU A O 1
ATOM 1193 N N . ILE A 1 157 ? 73.420 32.226 38.471 1.00 21.99 157 ILE A N 1
ATOM 1194 C CA . ILE A 1 157 ? 73.076 30.893 38.926 1.00 23.34 157 ILE A CA 1
ATOM 1195 C C . ILE A 1 157 ? 72.391 30.056 37.808 1.00 22.40 157 ILE A C 1
ATOM 1196 O O . ILE A 1 157 ? 72.645 28.876 37.691 1.00 23.50 157 ILE A O 1
ATOM 1201 N N . GLU A 1 158 ? 71.530 30.671 37.009 1.00 22.24 158 GLU A N 1
ATOM 1202 C CA . GLU A 1 158 ? 70.884 29.994 35.872 1.00 23.18 158 GLU A CA 1
ATOM 1203 C C . GLU A 1 158 ? 71.886 29.593 34.796 1.00 20.79 158 GLU A C 1
ATOM 1204 O O . GLU A 1 158 ? 71.832 28.472 34.275 1.00 21.92 158 GLU A O 1
ATOM 1210 N N . LEU A 1 159 ? 72.840 30.469 34.501 1.00 20.28 159 LEU A N 1
ATOM 1211 C CA . LEU A 1 159 ? 73.860 30.173 33.479 1.00 20.39 159 LEU A CA 1
ATOM 1212 C C . LEU A 1 159 ? 74.789 29.079 33.987 1.00 20.30 159 LEU A C 1
ATOM 1213 O O . LEU A 1 159 ? 75.157 28.175 33.210 1.00 20.17 159 LEU A O 1
ATOM 1218 N N . GLU A 1 160 ? 75.137 29.111 35.270 1.00 20.52 160 GLU A N 1
ATOM 1219 C CA . GLU A 1 160 ? 75.986 28.046 35.851 1.00 21.06 160 GLU A CA 1
ATOM 1220 C C . GLU A 1 160 ? 75.279 26.713 35.812 1.00 21.89 160 GLU A C 1
ATOM 1221 O O . GLU A 1 160 ? 75.905 25.674 35.549 1.00 21.36 160 GLU A O 1
ATOM 1227 N N . ASP A 1 161 ? 73.977 26.701 36.075 1.00 21.18 161 ASP A N 1
ATOM 1228 C CA . ASP A 1 161 ? 73.281 25.438 36.033 1.00 21.95 161 ASP A CA 1
ATOM 1229 C C . ASP A 1 161 ? 73.335 24.848 34.641 1.00 21.61 161 ASP A C 1
ATOM 1230 O O . ASP A 1 161 ? 73.599 23.639 34.450 1.00 20.46 161 ASP A O 1
ATOM 1235 N N . ASP A 1 162 ? 73.088 25.661 33.622 1.00 19.93 162 ASP A N 1
ATOM 1236 C CA . ASP A 1 162 ? 73.157 25.123 32.260 1.00 21.35 162 ASP A CA 1
ATOM 1237 C C . ASP A 1 162 ? 74.559 24.712 31.818 1.00 21.05 162 ASP A C 1
ATOM 1238 O O . ASP A 1 162 ? 74.729 23.704 31.162 1.00 20.54 162 ASP A O 1
ATOM 1243 N N . ALA A 1 163 ? 75.576 25.478 32.218 1.00 20.17 163 ALA A N 1
ATOM 1244 C CA . ALA A 1 163 ? 76.965 25.097 31.939 1.00 19.93 163 ALA A CA 1
ATOM 1245 C C . ALA A 1 163 ? 77.305 23.748 32.560 1.00 19.78 163 ALA A C 1
ATOM 1246 O O . ALA A 1 163 ? 77.939 22.892 31.944 1.00 18.81 163 ALA A O 1
ATOM 1248 N N . HIS A 1 164 ? 76.864 23.567 33.780 1.00 19.93 164 HIS A N 1
ATOM 1249 C CA . HIS A 1 164 ? 77.052 22.307 34.508 1.00 21.06 164 HIS A CA 1
ATOM 1250 C C . HIS A 1 164 ? 76.356 21.137 33.790 1.00 19.62 164 HIS A C 1
ATOM 1251 O O . HIS A 1 164 ? 76.934 20.048 33.722 1.00 20.12 164 HIS A O 1
ATOM 1258 N N . HIS A 1 165 ? 75.152 21.336 33.256 1.00 19.29 165 HIS A N 1
ATOM 1259 C CA . HIS A 1 165 ? 74.455 20.284 32.535 1.00 20.04 165 HIS A CA 1
ATOM 1260 C C . HIS A 1 165 ? 75.277 19.866 31.330 1.00 19.23 165 HIS A C 1
ATOM 1261 O O . HIS A 1 165 ? 75.425 18.691 31.035 1.00 18.51 165 HIS A O 1
ATOM 1268 N N . ILE A 1 166 ? 75.822 20.837 30.623 1.00 19.15 166 ILE A N 1
ATOM 1269 C CA . ILE A 1 166 ? 76.665 20.502 29.458 1.00 20.87 166 ILE A CA 1
ATOM 1270 C C . ILE A 1 166 ? 77.881 19.707 29.860 1.00 20.11 166 ILE A C 1
ATOM 1271 O O . ILE A 1 166 ? 78.221 18.691 29.194 1.00 19.85 166 ILE A O 1
ATOM 1276 N N . GLU A 1 167 ? 78.527 20.116 30.951 1.00 20.93 167 GLU A N 1
ATOM 1277 C CA . GLU A 1 167 ? 79.638 19.362 31.492 1.00 21.03 167 GLU A CA 1
ATOM 1278 C C . GLU A 1 167 ? 79.256 17.903 31.748 1.00 21.04 167 GLU A C 1
ATOM 1279 O O . GLU A 1 167 ? 79.982 16.995 31.362 1.00 19.61 167 GLU A O 1
ATOM 1285 N N . HIS A 1 168 ? 78.098 17.676 32.381 1.00 19.24 168 HIS A N 1
ATOM 1286 C CA . HIS A 1 168 ? 77.581 16.323 32.533 1.00 20.03 168 HIS A CA 1
ATOM 1287 C C . HIS A 1 168 ? 77.276 15.538 31.293 1.00 19.70 168 HIS A C 1
ATOM 1288 O O . HIS A 1 168 ? 77.594 14.354 31.253 1.00 19.24 168 HIS A O 1
ATOM 1295 N N . TYR A 1 169 ? 76.715 16.186 30.269 1.00 18.74 169 TYR A N 1
ATOM 1296 C CA . TYR A 1 169 ? 76.413 15.475 29.027 1.00 19.41 169 TYR A CA 1
ATOM 1297 C C . TYR A 1 169 ? 77.690 14.926 28.366 1.00 19.18 169 TYR A C 1
ATOM 1298 O O . TYR A 1 169 ? 77.629 13.891 27.714 1.00 20.13 169 TYR A O 1
ATOM 1307 N N . LEU A 1 170 ? 78.801 15.651 28.555 1.00 19.45 170 LEU A N 1
ATOM 1308 C CA . LEU A 1 170 ? 80.112 15.329 27.998 1.00 20.02 170 LEU A CA 1
ATOM 1309 C C . LEU A 1 170 ? 80.939 14.350 28.801 1.00 20.13 170 LEU A C 1
ATOM 1310 O O . LEU A 1 170 ? 81.995 13.892 28.337 1.00 20.97 170 LEU A O 1
ATOM 1315 N N . GLU A 1 171 ? 80.506 14.061 30.006 1.00 21.05 171 GLU A N 1
ATOM 1316 C CA . GLU A 1 171 ? 81.242 13.139 30.877 1.00 20.90 171 GLU A CA 1
ATOM 1317 C C . GLU A 1 171 ? 81.305 11.731 30.354 1.00 20.90 171 GLU A C 1
ATOM 1318 O O . GLU A 1 171 ? 80.435 11.280 29.638 1.00 21.76 171 GLU A O 1
ATOM 1324 N N . ASP A 1 172 ? 82.366 11.020 30.747 1.00 22.14 172 ASP A N 1
ATOM 1325 C CA . ASP A 1 172 ? 82.626 9.699 30.197 1.00 22.58 172 ASP A CA 1
ATOM 1326 C C . ASP A 1 172 ? 81.945 8.554 30.935 1.00 23.15 172 ASP A C 1
ATOM 1327 O O . ASP A 1 172 ? 82.576 7.668 31.491 1.00 23.52 172 ASP A O 1
ATOM 1332 N N . ASP A 1 173 ? 80.630 8.585 30.931 1.00 22.26 173 ASP A N 1
ATOM 1333 C CA . ASP A 1 173 ? 79.822 7.487 31.420 1.00 21.15 173 ASP A CA 1
ATOM 1334 C C . ASP A 1 173 ? 78.630 7.367 30.484 1.00 20.83 173 ASP A C 1
ATOM 1335 O O . ASP A 1 173 ? 78.310 8.282 29.725 1.00 20.96 173 ASP A O 1
ATOM 1340 N N . THR A 1 174 ? 77.977 6.213 30.542 1.00 20.98 174 THR A N 1
ATOM 1341 C CA . THR A 1 174 ? 76.824 5.896 29.706 1.00 20.86 174 THR A CA 1
ATOM 1342 C C . THR A 1 174 ? 76.233 4.586 30.176 1.00 20.29 174 THR A C 1
ATOM 1343 O O . THR A 1 174 ? 76.935 3.737 30.756 1.00 20.28 174 THR A O 1
ATOM 1347 N N . LEU A 1 175 ? 74.936 4.427 29.979 1.00 20.07 175 LEU A N 1
ATOM 1348 C CA . LEU A 1 175 ? 74.299 3.129 30.133 1.00 20.10 175 LEU A CA 1
ATOM 1349 C C . LEU A 1 175 ? 74.679 2.135 29.047 1.00 20.48 175 LEU A C 1
ATOM 1350 O O . LEU A 1 175 ? 74.551 0.939 29.221 1.00 20.97 175 LEU A O 1
ATOM 1355 N N . VAL A 1 176 ? 75.083 2.640 27.893 1.00 21.26 176 VAL A N 1
ATOM 1356 C CA . VAL A 1 176 ? 75.340 1.776 26.760 1.00 23.10 176 VAL A CA 1
ATOM 1357 C C . VAL A 1 176 ? 76.500 0.809 27.058 1.00 24.20 176 VAL A C 1
ATOM 1358 O O . VAL A 1 176 ? 77.500 1.186 27.625 1.00 24.48 176 VAL A O 1
ATOM 1362 N N . THR A 1 177 ? 76.348 -0.429 26.609 1.00 25.74 177 THR A N 1
ATOM 1363 C CA . THR A 1 177 ? 77.406 -1.432 26.734 1.00 27.16 177 THR A CA 1
ATOM 1364 C C . THR A 1 177 ? 77.712 -2.012 25.357 1.00 28.87 177 THR A C 1
ATOM 1365 O O . THR A 1 177 ? 76.910 -1.939 24.448 1.00 26.66 177 THR A O 1
ATOM 1369 N N . GLN A 1 178 ? 78.890 -2.607 25.215 1.00 31.76 178 GL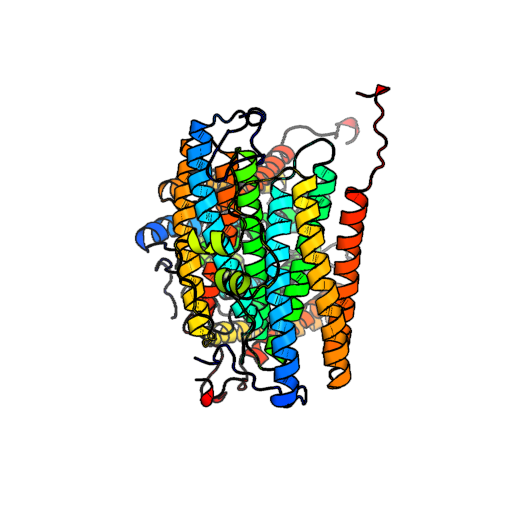N A N 1
ATOM 1370 C CA . GLN A 1 178 ? 79.236 -3.255 23.946 1.00 34.71 178 GLN A CA 1
ATOM 1371 C C . GLN A 1 178 ? 78.184 -4.304 23.573 1.00 35.23 178 GLN A C 1
ATOM 1372 O O . GLN A 1 178 ? 77.835 -4.455 22.414 1.00 36.49 178 GLN A O 1
ATOM 1378 N N . GLY A 1 179 ? 77.624 -4.997 24.546 1.00 36.82 179 GLY A N 1
ATOM 1379 C CA . GLY A 1 179 ? 76.615 -5.995 24.265 1.00 38.37 179 GLY A CA 1
ATOM 1380 C C . GLY A 1 179 ? 75.297 -5.472 23.729 1.00 40.13 179 GLY A C 1
ATOM 1381 O O . GLY A 1 179 ? 74.600 -6.157 22.995 1.00 40.65 179 GLY A O 1
ATOM 1382 N N . ALA A 1 180 ? 74.933 -4.262 24.138 1.00 40.87 180 ALA A N 1
ATOM 1383 C CA . ALA A 1 180 ? 73.770 -3.594 23.587 1.00 41.99 180 ALA A CA 1
ATOM 1384 C C . ALA A 1 180 ? 74.052 -3.148 22.155 1.00 42.93 180 ALA A C 1
ATOM 1385 O O . ALA A 1 180 ? 73.145 -3.110 21.328 1.00 43.16 180 ALA A O 1
ATOM 1387 N N . LEU A 1 181 ? 75.302 -2.812 21.864 1.00 44.16 181 LEU A N 1
ATOM 1388 C CA . LEU A 1 181 ? 75.662 -2.320 20.541 1.00 45.70 181 LEU A CA 1
ATOM 1389 C C . LEU A 1 181 ? 75.363 -3.414 19.546 1.00 47.15 181 LEU A C 1
ATOM 1390 O O . LEU A 1 181 ? 74.467 -3.238 18.711 1.00 49.11 181 LEU A O 1
ATOM 1395 N N . ALA B 1 7 ? 82.898 18.045 9.557 1.00 36.45 7 ALA B N 1
ATOM 1396 C CA . ALA B 1 7 ? 81.520 18.602 9.693 1.00 34.39 7 ALA B CA 1
ATOM 1397 C C . ALA B 1 7 ? 80.462 17.591 9.324 1.00 34.08 7 ALA B C 1
ATOM 1398 O O . ALA B 1 7 ? 80.617 16.839 8.365 1.00 34.29 7 ALA B O 1
ATOM 1400 N N . ARG B 1 8 ? 79.359 17.589 10.073 1.00 32.01 8 ARG B N 1
ATOM 1401 C CA . ARG B 1 8 ? 78.204 16.771 9.744 1.00 31.06 8 ARG B CA 1
ATOM 1402 C C . ARG B 1 8 ? 77.433 17.243 8.557 1.00 30.37 8 ARG B C 1
ATOM 1403 O O . ARG B 1 8 ? 76.854 16.441 7.840 1.00 31.27 8 ARG B O 1
ATOM 1411 N N . ALA B 1 9 ? 77.314 18.556 8.404 1.00 28.18 9 ALA B N 1
ATOM 1412 C CA . ALA B 1 9 ? 76.616 19.140 7.273 1.00 27.62 9 ALA B CA 1
ATOM 1413 C C . ALA B 1 9 ? 77.233 20.461 6.988 1.00 27.17 9 ALA B C 1
ATOM 1414 O O . ALA B 1 9 ? 77.725 21.121 7.858 1.00 26.12 9 ALA B O 1
ATOM 1416 N N . THR B 1 10 ? 77.221 20.814 5.718 1.00 28.02 10 THR B N 1
ATOM 1417 C CA . THR B 1 10 ? 77.899 21.977 5.270 1.00 27.87 10 THR B CA 1
ATOM 1418 C C . THR B 1 10 ? 76.794 23.012 5.016 1.00 26.87 10 THR B C 1
ATOM 1419 O O . THR B 1 10 ? 75.763 22.654 4.532 1.00 26.71 10 THR B O 1
ATOM 1423 N N . ALA B 1 11 ? 76.983 24.262 5.458 1.00 27.80 11 ALA B N 1
ATOM 1424 C CA . ALA B 1 11 ? 76.051 25.348 5.187 1.00 28.26 11 ALA B CA 1
ATOM 1425 C C . ALA B 1 11 ? 75.813 25.435 3.713 1.00 29.86 11 ALA B C 1
ATOM 1426 O O . ALA B 1 11 ? 76.776 25.591 2.923 1.00 31.72 11 ALA B O 1
ATOM 1428 N N . GLY B 1 12 ? 74.563 25.399 3.310 1.00 31.66 12 GLY B N 1
ATOM 1429 C CA . GLY B 1 12 ? 74.268 25.367 1.874 1.00 31.64 12 GLY B CA 1
ATOM 1430 C C . GLY B 1 12 ? 73.970 24.002 1.266 1.00 31.47 12 GLY B C 1
ATOM 1431 O O . GLY B 1 12 ? 73.405 23.924 0.181 1.00 32.36 12 GLY B O 1
ATOM 1432 N N . GLU B 1 13 ? 74.329 22.911 1.917 1.00 31.22 13 GLU B N 1
ATOM 1433 C CA . GLU B 1 13 ? 73.863 21.594 1.475 1.00 31.37 13 GLU B CA 1
ATOM 1434 C C . GLU B 1 13 ? 72.404 21.438 1.837 1.00 29.54 13 GLU B C 1
ATOM 1435 O O . GLU B 1 13 ? 71.961 21.912 2.872 1.00 28.58 13 GLU B O 1
ATOM 1441 N N . VAL B 1 14 ? 71.661 20.814 0.943 1.00 28.68 14 VAL B N 1
ATOM 1442 C CA . VAL B 1 14 ? 70.288 20.426 1.198 1.00 27.11 14 VAL B CA 1
ATOM 1443 C C . VAL B 1 14 ? 70.161 18.968 0.780 1.00 27.75 14 VAL B C 1
ATOM 1444 O O . VAL B 1 14 ? 70.357 18.633 -0.391 1.00 28.67 14 VAL B O 1
ATOM 1448 N N . GLU B 1 15 ? 69.883 18.102 1.759 1.00 27.75 15 GLU B N 1
ATOM 1449 C CA . GLU B 1 15 ? 69.809 16.658 1.531 1.00 28.85 15 GLU B CA 1
ATOM 1450 C C . GLU B 1 15 ? 68.424 16.111 1.302 1.00 28.49 15 GLU B C 1
ATOM 1451 O O . GLU B 1 15 ? 68.263 14.972 0.847 1.00 28.11 15 GLU B O 1
ATOM 1457 N N . GLY B 1 16 ? 67.399 16.913 1.606 1.00 26.28 16 GLY B N 1
ATOM 1458 C CA . GLY B 1 16 ? 66.033 16.422 1.608 1.00 26.30 16 GLY B CA 1
ATOM 1459 C C . GLY B 1 16 ? 65.837 15.528 2.794 1.00 26.12 16 GLY B C 1
ATOM 1460 O O . GLY B 1 16 ? 66.662 15.526 3.722 1.00 26.36 16 GLY B O 1
ATOM 1461 N N . SER B 1 17 ? 64.755 14.769 2.759 1.00 25.18 17 SER B N 1
ATOM 1462 C CA . SER B 1 17 ? 64.401 13.883 3.850 1.00 25.74 17 SER B CA 1
ATOM 1463 C C . SER B 1 17 ? 63.722 12.618 3.344 1.00 26.04 17 SER B C 1
ATOM 1464 O O . SER B 1 17 ? 62.719 12.711 2.691 1.00 25.03 17 SER B O 1
ATOM 1467 N N . ASP B 1 18 ? 64.191 11.443 3.764 1.00 29.18 18 ASP B N 1
ATOM 1468 C CA . ASP B 1 18 ? 63.466 10.176 3.488 1.00 30.62 18 ASP B CA 1
ATOM 1469 C C . ASP B 1 18 ? 62.231 10.030 4.361 1.00 29.32 18 ASP B C 1
ATOM 1470 O O . ASP B 1 18 ? 61.205 9.528 3.893 1.00 29.49 18 ASP B O 1
ATOM 1475 N N . ALA B 1 19 ? 62.284 10.476 5.621 1.00 29.31 19 ALA B N 1
ATOM 1476 C CA . ALA B 1 19 ? 61.128 10.425 6.492 1.00 28.45 19 ALA B CA 1
ATOM 1477 C C . ALA B 1 19 ? 59.949 11.230 5.929 1.00 27.09 19 ALA B C 1
ATOM 1478 O O . ALA B 1 19 ? 58.812 10.780 5.942 1.00 26.94 19 ALA B O 1
ATOM 1480 N N . LEU B 1 20 ? 60.238 12.440 5.451 1.00 25.59 20 LEU B N 1
ATOM 1481 C CA . LEU B 1 20 ? 59.215 13.344 4.936 1.00 24.38 20 LEU B CA 1
ATOM 1482 C C . LEU B 1 20 ? 58.987 13.155 3.450 1.00 24.63 20 LEU B C 1
ATOM 1483 O O . LEU B 1 20 ? 58.193 13.861 2.876 1.00 24.05 20 LEU B O 1
ATOM 1488 N N . ARG B 1 21 ? 59.657 12.174 2.860 1.00 24.26 21 ARG B N 1
ATOM 1489 C CA . ARG B 1 21 ? 59.491 11.854 1.444 1.00 25.38 21 ARG B CA 1
ATOM 1490 C C . ARG B 1 21 ? 59.617 13.090 0.555 1.00 25.22 21 ARG B C 1
ATOM 1491 O O . ARG B 1 21 ? 58.758 13.354 -0.289 1.00 26.17 21 ARG B O 1
ATOM 1499 N N . MET B 1 22 ? 60.684 13.851 0.822 1.00 26.35 22 MET B N 1
ATOM 1500 C CA . MET B 1 22 ? 60.976 15.081 0.088 1.00 27.70 22 MET B CA 1
ATOM 1501 C C . MET B 1 22 ? 62.364 14.967 -0.527 1.00 26.72 22 MET B C 1
ATOM 1502 O O . MET B 1 22 ? 63.381 14.959 0.165 1.00 25.04 22 MET B O 1
ATOM 1507 N N . ASP B 1 23 ? 62.405 14.842 -1.845 1.00 27.66 23 ASP B N 1
ATOM 1508 C CA . ASP B 1 23 ? 63.687 14.798 -2.551 1.00 29.00 23 ASP B CA 1
ATOM 1509 C C . ASP B 1 23 ? 64.448 16.111 -2.430 1.00 28.88 23 ASP B C 1
ATOM 1510 O O . ASP B 1 23 ? 63.838 17.167 -2.227 1.00 28.30 23 ASP B O 1
ATOM 1515 N N . ALA B 1 24 ? 65.765 16.038 -2.563 1.00 28.07 24 ALA B N 1
ATOM 1516 C CA . ALA B 1 24 ? 66.653 17.181 -2.316 1.00 29.52 24 ALA B CA 1
ATOM 1517 C C . ALA B 1 24 ? 66.354 18.339 -3.264 1.00 30.44 24 ALA B C 1
ATOM 1518 O O . ALA B 1 24 ? 66.518 19.485 -2.862 1.00 31.11 24 ALA B O 1
ATOM 1520 N N . ASP B 1 25 ? 65.895 18.057 -4.492 1.00 32.67 25 ASP B N 1
ATOM 1521 C CA . ASP B 1 25 ? 65.577 19.122 -5.484 1.00 33.52 25 ASP B CA 1
ATOM 1522 C C . ASP B 1 25 ? 64.397 19.953 -5.039 1.00 33.10 25 ASP B C 1
ATOM 1523 O O . ASP B 1 25 ? 64.444 21.194 -5.095 1.00 34.63 25 ASP B O 1
ATOM 1528 N N . ARG B 1 26 ? 63.331 19.290 -4.603 1.00 31.56 26 ARG B N 1
ATOM 1529 C CA . ARG B 1 26 ? 62.150 19.994 -4.121 1.00 31.39 26 ARG B CA 1
ATOM 1530 C C . ARG B 1 26 ? 62.512 20.666 -2.804 1.00 28.71 26 ARG B C 1
ATOM 1531 O O . ARG B 1 26 ? 62.167 21.829 -2.575 1.00 28.20 26 ARG B O 1
ATOM 1539 N N . ALA B 1 27 ? 63.258 19.965 -1.957 1.00 27.23 27 ALA B N 1
ATOM 1540 C CA . ALA B 1 27 ? 63.548 20.480 -0.615 1.00 26.41 27 ALA B CA 1
ATOM 1541 C C . ALA B 1 27 ? 64.395 21.721 -0.686 1.00 26.38 27 ALA B C 1
ATOM 1542 O O . ALA B 1 27 ? 64.173 22.653 0.088 1.00 25.03 27 ALA B O 1
ATOM 1544 N N . GLU B 1 28 ? 65.298 21.762 -1.660 1.00 26.39 28 GLU B N 1
ATOM 1545 C CA . GLU B 1 28 ? 66.193 22.890 -1.774 1.00 27.44 28 GLU B CA 1
ATOM 1546 C C . GLU B 1 28 ? 65.447 24.156 -2.112 1.00 26.01 28 GLU B C 1
ATOM 1547 O O . GLU B 1 28 ? 65.778 25.219 -1.597 1.00 27.27 28 GLU B O 1
ATOM 1553 N N . GLN B 1 29 ? 64.398 24.057 -2.919 1.00 26.61 29 GLN B N 1
ATOM 1554 C CA . GLN B 1 29 ? 63.635 25.238 -3.284 1.00 26.66 29 GLN B CA 1
ATOM 1555 C C . GLN B 1 29 ? 62.955 25.816 -2.035 1.00 26.84 29 GLN B C 1
ATOM 1556 O O . GLN B 1 29 ? 62.996 27.023 -1.803 1.00 27.19 29 GLN B O 1
ATOM 1562 N N . CYS B 1 30 ? 62.340 24.940 -1.236 1.00 25.94 30 CYS B N 1
ATOM 1563 C CA . CYS B 1 30 ? 61.751 25.357 0.026 1.00 27.03 30 CYS B CA 1
ATOM 1564 C C . CYS B 1 30 ? 62.766 25.906 1.019 1.00 24.54 30 CYS B C 1
ATOM 1565 O O . CYS B 1 30 ? 62.524 26.926 1.652 1.00 26.04 30 CYS B O 1
ATOM 1568 N N . VAL B 1 31 ? 63.901 25.243 1.157 1.00 23.93 31 VAL B N 1
ATOM 1569 C CA . VAL B 1 31 ? 64.913 25.654 2.081 1.00 22.54 31 VAL B CA 1
ATOM 1570 C C . VAL B 1 31 ? 65.452 27.021 1.806 1.00 22.62 31 VAL B C 1
ATOM 1571 O O . VAL B 1 31 ? 65.623 27.835 2.716 1.00 22.08 31 VAL B O 1
ATOM 1575 N N . ASP B 1 32 ? 65.741 27.301 0.554 1.00 23.42 32 ASP B N 1
ATOM 1576 C CA . ASP B 1 32 ? 66.240 28.634 0.195 1.00 24.90 32 ASP B CA 1
ATOM 1577 C C . ASP B 1 32 ? 65.248 29.711 0.582 1.00 24.09 32 ASP B C 1
ATOM 1578 O O . ASP B 1 32 ? 65.663 30.744 1.157 1.00 24.87 32 ASP B O 1
ATOM 1583 N N . ALA B 1 33 ? 63.952 29.460 0.354 1.00 22.74 33 ALA B N 1
ATOM 1584 C CA . ALA B 1 33 ? 62.890 30.405 0.682 1.00 23.22 33 ALA B CA 1
ATOM 1585 C C . ALA B 1 33 ? 62.811 30.611 2.220 1.00 22.96 33 ALA B C 1
ATOM 1586 O O . ALA B 1 33 ? 62.743 31.752 2.730 1.00 23.99 33 ALA B O 1
ATOM 1588 N N . LEU B 1 34 ? 62.817 29.507 2.948 1.00 22.69 34 LEU B N 1
ATOM 1589 C CA . LEU B 1 34 ? 62.652 29.533 4.395 1.00 21.53 34 LEU B CA 1
ATOM 1590 C C . LEU B 1 34 ? 63.846 30.180 5.069 1.00 21.52 34 LEU B C 1
ATOM 1591 O O . LEU B 1 34 ? 63.675 30.902 6.053 1.00 22.79 34 LEU B O 1
ATOM 1596 N N . ASN B 1 35 ? 65.055 29.926 4.553 1.00 21.26 35 ASN B N 1
ATOM 1597 C CA . ASN B 1 35 ? 66.252 30.544 5.112 1.00 22.15 35 ASN B CA 1
ATOM 1598 C C . ASN B 1 35 ? 66.268 32.048 4.911 1.00 22.33 35 ASN B C 1
ATOM 1599 O O . ASN B 1 35 ? 66.711 32.798 5.817 1.00 22.81 35 ASN B O 1
ATOM 1604 N N . ALA B 1 36 ? 65.758 32.497 3.772 1.00 24.60 36 ALA B N 1
ATOM 1605 C CA . ALA B 1 36 ? 65.657 33.922 3.487 1.00 24.44 36 ALA B CA 1
ATOM 1606 C C . ALA B 1 36 ? 64.730 34.610 4.496 1.00 23.88 36 ALA B C 1
ATOM 1607 O O . ALA B 1 36 ? 65.060 35.691 5.044 1.00 23.23 36 ALA B O 1
ATOM 1609 N N . ASP B 1 37 ? 63.629 33.934 4.782 1.00 23.08 37 ASP B N 1
ATOM 1610 C CA . ASP B 1 37 ? 62.607 34.414 5.674 1.00 24.71 37 ASP B CA 1
ATOM 1611 C C . ASP B 1 37 ? 63.157 34.387 7.086 1.00 21.65 37 ASP B C 1
ATOM 1612 O O . ASP B 1 37 ? 62.937 35.327 7.823 1.00 22.73 37 ASP B O 1
ATOM 1617 N N . LEU B 1 38 ? 63.888 33.322 7.469 1.00 21.13 38 LEU B N 1
ATOM 1618 C CA . LEU B 1 38 ? 64.501 33.201 8.779 1.00 20.69 38 LEU B CA 1
ATOM 1619 C C . LEU B 1 38 ? 65.413 34.377 9.083 1.00 20.90 38 LEU B C 1
ATOM 1620 O O . LEU B 1 38 ? 65.334 34.996 10.143 1.00 20.74 38 LEU B O 1
ATOM 1625 N N . ALA B 1 39 ? 66.277 34.748 8.116 1.00 20.29 39 ALA B N 1
ATOM 1626 C CA . ALA B 1 39 ? 67.187 35.875 8.307 1.00 20.59 39 ALA B CA 1
ATOM 1627 C C . ALA B 1 39 ? 66.451 37.193 8.583 1.00 19.88 39 ALA B C 1
ATOM 1628 O O . ALA B 1 39 ? 66.745 37.899 9.590 1.00 22.32 39 ALA B O 1
ATOM 1630 N N . ASN B 1 40 ? 65.418 37.448 7.783 1.00 20.96 40 ASN B N 1
ATOM 1631 C CA . ASN B 1 40 ? 64.614 38.645 7.954 1.00 19.69 40 ASN B CA 1
ATOM 1632 C C . ASN B 1 40 ? 63.850 38.653 9.273 1.00 19.86 40 ASN B C 1
ATOM 1633 O O . ASN B 1 40 ? 63.776 39.686 9.944 1.00 21.18 40 ASN B O 1
ATOM 1638 N N . VAL B 1 41 ? 63.282 37.525 9.626 1.00 20.19 41 VAL B N 1
ATOM 1639 C CA . VAL B 1 41 ? 62.485 37.416 10.856 1.00 19.97 41 VAL B CA 1
ATOM 1640 C C . VAL B 1 41 ? 63.372 37.579 12.106 1.00 19.14 41 VAL B C 1
ATOM 1641 O O . VAL B 1 41 ? 62.933 38.213 13.091 1.00 20.58 41 VAL B O 1
ATOM 1645 N N . TYR B 1 42 ? 64.620 37.103 12.085 1.00 18.57 42 TYR B N 1
ATOM 1646 C CA . TYR B 1 42 ? 65.472 37.293 13.222 1.00 19.42 42 TYR B CA 1
ATOM 1647 C C . TYR B 1 42 ? 65.967 38.733 13.325 1.00 20.01 42 TYR B C 1
ATOM 1648 O O . TYR B 1 42 ? 66.168 39.213 14.452 1.00 20.06 42 TYR B O 1
ATOM 1657 N N . VAL B 1 43 ? 66.231 39.412 12.193 1.00 20.36 43 VAL B N 1
ATOM 1658 C CA . VAL B 1 43 ? 66.508 40.850 12.241 1.00 21.87 43 VAL B CA 1
ATOM 1659 C C . VAL B 1 43 ? 65.341 41.618 12.805 1.00 19.58 43 VAL B C 1
ATOM 1660 O O . VAL B 1 43 ? 65.533 42.479 13.642 1.00 20.78 43 VAL B O 1
ATOM 1664 N N . LEU B 1 44 ? 64.125 41.269 12.402 1.00 19.69 44 LEU B N 1
ATOM 1665 C CA . LEU B 1 44 ? 62.907 41.820 12.935 1.00 19.85 44 LEU B CA 1
ATOM 1666 C C . LEU B 1 44 ? 62.844 41.608 14.455 1.00 18.38 44 LEU B C 1
ATOM 1667 O O . LEU B 1 44 ? 62.636 42.579 15.212 1.00 18.37 44 LEU B O 1
ATOM 1672 N N . TYR B 1 45 ? 63.054 40.379 14.912 1.00 19.37 45 TYR B N 1
ATOM 1673 C CA . TYR B 1 45 ? 63.156 40.103 16.363 1.00 18.45 45 TYR B CA 1
ATOM 1674 C C . TYR B 1 45 ? 64.088 41.004 17.125 1.00 19.05 45 TYR B C 1
ATOM 1675 O O . TYR B 1 45 ? 63.684 41.603 18.128 1.00 18.94 45 TYR B O 1
ATOM 1684 N N . HIS B 1 46 ? 65.308 41.201 16.610 1.00 18.55 46 HIS B N 1
ATOM 1685 C CA . HIS B 1 46 ? 66.300 41.977 17.294 1.00 19.77 46 HIS B CA 1
ATOM 1686 C C . HIS B 1 46 ? 65.928 43.439 17.349 1.00 19.21 46 HIS B C 1
ATOM 1687 O O . HIS B 1 46 ? 66.154 44.088 18.353 1.00 20.41 46 HIS B O 1
ATOM 1694 N N . GLN B 1 47 ? 65.319 43.935 16.301 1.00 19.43 47 GLN B N 1
ATOM 1695 C CA . GLN B 1 47 ? 64.902 45.353 16.238 1.00 19.97 47 GLN B CA 1
ATOM 1696 C C . GLN B 1 47 ? 63.636 45.596 17.099 1.00 19.59 47 GLN B C 1
ATOM 1697 O O . GLN B 1 47 ? 63.524 46.615 17.765 1.00 19.35 47 GLN B O 1
ATOM 1703 N N . LEU B 1 48 ? 62.714 44.637 17.123 1.00 18.19 48 LEU B N 1
ATOM 1704 C CA . LEU B 1 48 ? 61.579 44.716 18.050 1.00 17.99 48 LEU B CA 1
ATOM 1705 C C . LEU B 1 48 ? 62.068 44.731 19.505 1.00 18.63 48 LEU B C 1
ATOM 1706 O O . LEU B 1 48 ? 61.565 45.475 20.335 1.00 18.98 48 LEU B O 1
ATOM 1711 N N . LYS B 1 49 ? 63.072 43.900 19.821 1.00 18.19 49 LYS B N 1
ATOM 1712 C CA . LYS B 1 49 ? 63.693 43.916 21.148 1.00 18.38 49 LYS B CA 1
ATOM 1713 C C . LYS B 1 49 ? 64.235 45.276 21.451 1.00 18.02 49 LYS B C 1
ATOM 1714 O O . LYS B 1 49 ? 64.061 45.802 22.548 1.00 18.21 49 LYS B O 1
ATOM 1720 N N . LYS B 1 50 ? 64.973 45.832 20.503 1.00 17.43 50 LYS B N 1
ATOM 1721 C CA . LYS B 1 50 ? 65.568 47.166 20.650 1.00 17.58 50 LYS B CA 1
ATOM 1722 C C . LYS B 1 50 ? 64.531 48.166 20.990 1.00 18.27 50 LYS B C 1
ATOM 1723 O O . LYS B 1 50 ? 64.687 48.904 21.968 1.00 18.91 50 LYS B O 1
ATOM 1729 N N . HIS B 1 51 ? 63.447 48.188 20.226 1.00 18.24 51 HIS B N 1
ATOM 1730 C CA . HIS B 1 51 ? 62.386 49.151 20.444 1.00 18.09 51 HIS B CA 1
ATOM 1731 C C . HIS B 1 51 ? 61.644 48.894 21.774 1.00 19.87 51 HIS B C 1
ATOM 1732 O O . HIS B 1 51 ? 61.300 49.835 22.471 1.00 19.28 51 HIS B O 1
ATOM 1739 N N . HIS B 1 52 ? 61.489 47.632 22.139 1.00 19.07 52 HIS B N 1
ATOM 1740 C CA . HIS B 1 52 ? 60.918 47.230 23.440 1.00 19.60 52 HIS B CA 1
ATOM 1741 C C . HIS B 1 52 ? 61.762 47.787 24.579 1.00 19.36 52 HIS B C 1
ATOM 1742 O O . HIS B 1 52 ? 61.242 48.374 25.545 1.00 20.63 52 HIS B O 1
ATOM 1749 N N . TRP B 1 53 ? 63.068 47.639 24.480 1.00 18.01 53 TRP B N 1
ATOM 1750 C CA . TRP B 1 53 ? 63.951 48.099 25.563 1.00 19.62 53 TRP B CA 1
ATOM 1751 C C . TRP B 1 53 ? 63.926 49.603 25.716 1.00 19.45 53 TRP B C 1
ATOM 1752 O O . TRP B 1 53 ? 63.974 50.123 26.855 1.00 21.34 53 TRP B O 1
ATOM 1763 N N . ASN B 1 54 ? 63.894 50.313 24.582 1.00 18.49 54 ASN B N 1
ATOM 1764 C CA . ASN B 1 54 ? 64.171 51.755 24.586 1.00 19.95 54 ASN B CA 1
ATOM 1765 C C . ASN B 1 54 ? 62.973 52.653 24.600 1.00 20.28 54 ASN B C 1
ATOM 1766 O O . ASN B 1 54 ? 63.114 53.884 24.827 1.00 21.07 54 ASN B O 1
ATOM 1771 N N . VAL B 1 55 ? 61.779 52.116 24.344 1.00 20.06 55 VAL B N 1
ATOM 1772 C CA . VAL B 1 55 ? 60.621 52.995 24.215 1.00 19.41 55 VAL B CA 1
ATOM 1773 C C . VAL B 1 55 ? 60.335 53.784 25.496 1.00 20.43 55 VAL B C 1
ATOM 1774 O O . VAL B 1 55 ? 60.397 53.263 26.591 1.00 19.80 55 VAL B O 1
ATOM 1778 N N . GLU B 1 56 ? 60.060 55.081 25.286 1.00 20.39 56 GLU B N 1
ATOM 1779 C CA . GLU B 1 56 ? 59.868 56.067 26.353 1.00 21.15 56 GLU B CA 1
ATOM 1780 C C . GLU B 1 56 ? 58.680 56.915 26.035 1.00 21.56 56 GLU B C 1
ATOM 1781 O O . GLU B 1 56 ? 58.256 56.977 24.891 1.00 21.04 56 GLU B O 1
ATOM 1787 N N . GLY B 1 57 ? 58.126 57.561 27.071 1.00 20.35 57 GLY B N 1
ATOM 1788 C CA . GLY B 1 57 ? 57.090 58.538 26.914 1.00 21.03 57 GLY B CA 1
ATOM 1789 C C . GLY B 1 57 ? 55.693 58.140 27.317 1.00 22.13 57 GLY B C 1
ATOM 1790 O O . GLY B 1 57 ? 55.487 57.104 27.982 1.00 20.60 57 GLY B O 1
ATOM 1791 N N . ALA B 1 58 ? 54.709 58.941 26.908 1.00 22.19 58 ALA B N 1
ATOM 1792 C CA . ALA B 1 58 ? 53.315 58.823 27.410 1.00 23.13 58 ALA B CA 1
ATOM 1793 C C . ALA B 1 58 ? 52.637 57.504 27.191 1.00 24.46 58 ALA B C 1
ATOM 1794 O O . ALA B 1 58 ? 51.801 57.083 27.987 1.00 25.46 58 ALA B O 1
ATOM 1796 N N . GLU B 1 59 ? 53.000 56.820 26.121 1.00 23.32 59 GLU B N 1
ATOM 1797 C CA . GLU B 1 59 ? 52.446 55.509 25.805 1.00 24.06 59 GLU B CA 1
ATOM 1798 C C . GLU B 1 59 ? 53.415 54.350 26.008 1.00 22.95 59 GLU B C 1
ATOM 1799 O O . GLU B 1 59 ? 53.203 53.248 25.447 1.00 22.37 59 GLU B O 1
ATOM 1805 N N . PHE B 1 60 ? 54.487 54.554 26.780 1.00 21.61 60 PHE B N 1
ATOM 1806 C CA . PHE B 1 60 ? 55.613 53.628 26.643 1.00 22.34 60 PHE B CA 1
ATOM 1807 C C . PHE B 1 60 ? 55.298 52.223 27.206 1.00 21.40 60 PHE B C 1
ATOM 1808 O O . PHE B 1 60 ? 55.809 51.237 26.685 1.00 21.97 60 PHE B O 1
ATOM 1816 N N . ARG B 1 61 ? 54.466 52.137 28.221 1.00 21.18 61 ARG B N 1
ATOM 1817 C CA . ARG B 1 61 ? 54.302 50.858 28.902 1.00 21.64 61 ARG B CA 1
ATOM 1818 C C . ARG B 1 61 ? 53.475 49.901 28.002 1.00 21.47 61 ARG B C 1
ATOM 1819 O O . ARG B 1 61 ? 53.817 48.738 27.792 1.00 21.53 61 ARG B O 1
ATOM 1827 N N . ASP B 1 62 ? 52.427 50.437 27.406 1.00 22.14 62 ASP B N 1
ATOM 1828 C CA . ASP B 1 62 ? 51.639 49.715 26.431 1.00 23.05 62 ASP B CA 1
ATOM 1829 C C . ASP B 1 62 ? 52.473 49.287 25.245 1.00 21.59 62 ASP B C 1
ATOM 1830 O O . ASP B 1 62 ? 52.402 48.139 24.830 1.00 21.98 62 ASP B O 1
ATOM 1835 N N . LEU B 1 63 ? 53.311 50.174 24.760 1.00 20.97 63 LEU B N 1
ATOM 1836 C CA . LEU B 1 63 ? 54.213 49.813 23.660 1.00 20.90 63 LEU B CA 1
ATOM 1837 C C . LEU B 1 63 ? 55.239 48.814 24.069 1.00 20.13 63 LEU B C 1
ATOM 1838 O O . LEU B 1 63 ? 55.604 47.946 23.293 1.00 22.83 63 LEU B O 1
ATOM 1843 N N . HIS B 1 64 ? 55.809 48.947 25.277 1.00 20.99 64 HIS B N 1
ATOM 1844 C CA . HIS B 1 64 ? 56.833 48.026 25.756 1.00 21.39 64 HIS B CA 1
ATOM 1845 C C . HIS B 1 64 ? 56.262 46.621 25.769 1.00 20.79 64 HIS B C 1
ATOM 1846 O O . HIS B 1 64 ? 56.882 45.663 25.260 1.00 20.39 64 HIS B O 1
ATOM 1853 N N . LEU B 1 65 ? 55.050 46.497 26.300 1.00 20.99 65 LEU B N 1
ATOM 1854 C CA . LEU B 1 65 ? 54.334 45.217 26.328 1.00 22.61 65 LEU B CA 1
ATOM 1855 C C . LEU B 1 65 ? 54.053 44.681 24.912 1.00 21.86 65 LEU B C 1
ATOM 1856 O O . LEU B 1 65 ? 54.332 43.516 24.611 1.00 22.26 65 LEU B O 1
ATOM 1861 N N . PHE B 1 66 ? 53.512 45.515 24.030 1.00 20.46 66 PHE B N 1
ATOM 1862 C CA . PHE B 1 66 ? 53.188 45.124 22.665 1.00 20.33 66 PHE B CA 1
ATOM 1863 C C . PHE B 1 66 ? 54.449 44.646 21.942 1.00 19.78 66 PHE B C 1
ATOM 1864 O O . PHE B 1 66 ? 54.429 43.622 21.299 1.00 19.59 66 PHE B O 1
ATOM 1872 N N . LEU B 1 67 ? 55.550 45.399 22.060 1.00 19.55 67 LEU B N 1
ATOM 1873 C CA . LEU B 1 67 ? 56.765 45.119 21.316 1.00 18.88 67 LEU B CA 1
ATOM 1874 C C . LEU B 1 67 ? 57.421 43.850 21.854 1.00 19.32 67 LEU B C 1
ATOM 1875 O O . LEU B 1 67 ? 58.034 43.114 21.094 1.00 19.76 67 LEU B O 1
ATOM 1880 N N . GLY B 1 68 ? 57.339 43.631 23.160 1.00 20.45 68 GLY B N 1
ATOM 1881 C CA . GLY B 1 68 ? 57.840 42.396 23.743 1.00 20.77 68 GLY B CA 1
ATOM 1882 C C . GLY B 1 68 ? 57.072 41.206 23.193 1.00 20.89 68 GLY B C 1
ATOM 1883 O O . GLY B 1 68 ? 57.686 40.190 22.837 1.00 22.34 68 GLY B O 1
ATOM 1884 N N . GLU B 1 69 ? 55.752 41.321 23.094 1.00 21.49 69 GLU B N 1
ATOM 1885 C CA . GLU B 1 69 ? 54.927 40.257 22.553 1.00 22.73 69 GLU B CA 1
ATOM 1886 C C . GLU B 1 69 ? 55.192 40.044 21.075 1.00 22.26 69 GLU B C 1
ATOM 1887 O O . GLU B 1 69 ? 55.263 38.902 20.604 1.00 21.56 69 GLU B O 1
ATOM 1893 N N . ALA B 1 70 ? 55.376 41.124 20.316 1.00 20.69 70 ALA B N 1
ATOM 1894 C CA . ALA B 1 70 ? 55.667 41.033 18.882 1.00 20.05 70 ALA B CA 1
ATOM 1895 C C . ALA B 1 70 ? 57.020 40.327 18.695 1.00 18.83 70 ALA B C 1
ATOM 1896 O O . ALA B 1 70 ? 57.193 39.504 17.791 1.00 19.96 70 ALA B O 1
ATOM 1898 N N . ALA B 1 71 ? 57.980 40.635 19.556 1.00 19.58 71 ALA B N 1
ATOM 1899 C CA . ALA B 1 71 ? 59.305 39.986 19.504 1.00 18.65 71 ALA B CA 1
ATOM 1900 C C . ALA B 1 71 ? 59.191 38.495 19.783 1.00 18.97 71 ALA B C 1
ATOM 1901 O O . ALA B 1 71 ? 59.819 37.693 19.083 1.00 20.01 71 ALA B O 1
ATOM 1903 N N . GLU B 1 72 ? 58.396 38.127 20.780 1.00 18.86 72 GLU B N 1
ATOM 1904 C CA . GLU B 1 72 ? 58.088 36.741 21.085 1.00 21.32 72 GLU B CA 1
ATOM 1905 C C . GLU B 1 72 ? 57.536 35.992 19.897 1.00 20.20 72 GLU B C 1
ATOM 1906 O O . GLU B 1 72 ? 57.991 34.893 19.583 1.00 20.37 72 GLU B O 1
ATOM 1912 N N . THR B 1 73 ? 56.610 36.604 19.193 1.00 19.33 73 THR B N 1
ATOM 1913 C CA . THR B 1 73 ? 55.979 36.053 18.020 1.00 20.83 73 THR B CA 1
ATOM 1914 C C . THR B 1 73 ? 56.996 35.883 16.906 1.00 20.23 73 THR B C 1
ATOM 1915 O O . THR B 1 73 ? 57.073 34.811 16.292 1.00 20.77 73 THR B O 1
ATOM 1919 N N . ALA B 1 74 ? 57.850 36.889 16.702 1.00 20.11 74 ALA B N 1
ATOM 1920 C CA . ALA B 1 74 ? 58.913 36.791 15.708 1.00 18.99 74 ALA B CA 1
ATOM 1921 C C . ALA B 1 74 ? 59.900 35.682 16.054 1.00 19.44 74 ALA B C 1
ATOM 1922 O O . ALA B 1 74 ? 60.279 34.884 15.196 1.00 20.27 74 ALA B O 1
ATOM 1924 N N . GLU B 1 75 ? 60.237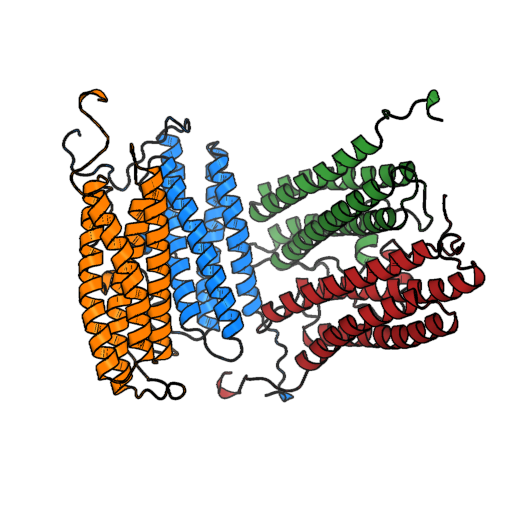 35.541 17.324 1.00 19.97 75 GLU B N 1
ATOM 1925 C CA . GLU B 1 75 ? 61.124 34.473 17.761 1.00 20.04 75 GLU B CA 1
ATOM 1926 C C . GLU B 1 75 ? 60.537 33.093 17.459 1.00 20.92 75 GLU B C 1
ATOM 1927 O O . GLU B 1 75 ? 61.256 32.202 16.955 1.00 20.76 75 GLU B O 1
ATOM 1933 N N . GLU B 1 76 ? 59.234 32.944 17.698 1.00 21.29 76 GLU B N 1
ATOM 1934 C CA . GLU B 1 76 ? 58.556 31.643 17.479 1.00 21.88 76 GLU B CA 1
ATOM 1935 C C . GLU B 1 76 ? 58.430 31.305 15.994 1.00 21.00 76 GLU B C 1
ATOM 1936 O O . GLU B 1 76 ? 58.668 30.159 15.589 1.00 21.99 76 GLU B O 1
ATOM 1942 N N . VAL B 1 77 ? 58.176 32.309 15.166 1.00 21.49 77 VAL B N 1
ATOM 1943 C CA . VAL B 1 77 ? 58.171 32.129 13.713 1.00 21.11 77 VAL B CA 1
ATOM 1944 C C . VAL B 1 77 ? 59.550 31.734 13.225 1.00 20.58 77 VAL B C 1
ATOM 1945 O O . VAL B 1 77 ? 59.670 30.789 12.463 1.00 20.54 77 VAL B O 1
ATOM 1949 N N . ALA B 1 78 ? 60.600 32.405 13.719 1.00 19.93 78 ALA B N 1
ATOM 1950 C CA . ALA B 1 78 ? 61.952 32.056 13.351 1.00 19.34 78 ALA B CA 1
ATOM 1951 C C . ALA B 1 78 ? 62.271 30.622 13.727 1.00 19.12 78 ALA B C 1
ATOM 1952 O O . ALA B 1 78 ? 62.843 29.876 12.913 1.00 20.16 78 ALA B O 1
ATOM 1954 N N . ASP B 1 79 ? 61.855 30.196 14.918 1.00 19.49 79 ASP B N 1
ATOM 1955 C CA . ASP B 1 79 ? 62.096 28.836 15.339 1.00 21.12 79 ASP B CA 1
ATOM 1956 C C . ASP B 1 79 ? 61.435 27.826 14.417 1.00 21.58 79 ASP B C 1
ATOM 1957 O O . ASP B 1 79 ? 62.050 26.824 14.043 1.00 22.44 79 ASP B O 1
ATOM 1962 N N . GLU B 1 80 ? 60.217 28.117 13.994 1.00 21.88 80 GLU B N 1
ATOM 1963 C CA . GLU B 1 80 ? 59.496 27.221 13.110 1.00 23.70 80 GLU B CA 1
ATOM 1964 C C . GLU B 1 80 ? 60.151 27.164 11.756 1.00 22.70 80 GLU B C 1
ATOM 1965 O O . GLU B 1 80 ? 60.273 26.079 11.160 1.00 20.38 80 GLU B O 1
ATOM 1971 N N . LEU B 1 81 ? 60.618 28.313 11.288 1.00 21.69 81 LEU B N 1
ATOM 1972 C CA . LEU B 1 81 ? 61.282 28.395 9.980 1.00 21.93 81 LEU B CA 1
ATOM 1973 C C . LEU B 1 81 ? 62.570 27.560 9.987 1.00 20.69 81 LEU B C 1
ATOM 1974 O O . LEU B 1 81 ? 62.834 26.716 9.069 1.00 19.49 81 LEU B O 1
ATOM 1979 N N . ALA B 1 82 ? 63.385 27.777 11.019 1.00 19.65 82 ALA B N 1
ATOM 1980 C CA . ALA B 1 82 ? 64.641 27.114 11.179 1.00 19.70 82 ALA B CA 1
ATOM 1981 C C . ALA B 1 82 ? 64.504 25.593 11.335 1.00 20.79 82 ALA B C 1
ATOM 1982 O O . ALA B 1 82 ? 65.299 24.850 10.731 1.00 21.27 82 ALA B O 1
ATOM 1984 N N . GLU B 1 83 ? 63.522 25.164 12.108 1.00 20.86 83 GLU B N 1
ATOM 1985 C CA . GLU B 1 83 ? 63.265 23.727 12.337 1.00 21.87 83 GLU B CA 1
ATOM 1986 C C . GLU B 1 83 ? 62.815 23.075 11.040 1.00 22.59 83 GLU B C 1
ATOM 1987 O O . GLU B 1 83 ? 63.200 21.945 10.759 1.00 21.89 83 GLU B O 1
ATOM 1993 N N . ARG B 1 84 ? 62.084 23.821 10.222 1.00 20.30 84 ARG B N 1
ATOM 1994 C CA . ARG B 1 84 ? 61.594 23.288 8.975 1.00 21.69 84 ARG B CA 1
ATOM 1995 C C . ARG B 1 84 ? 62.734 23.138 7.993 1.00 19.61 84 ARG B C 1
ATOM 1996 O O . ARG B 1 84 ? 62.785 22.137 7.273 1.00 20.94 84 ARG B O 1
ATOM 2004 N N . VAL B 1 85 ? 63.644 24.122 7.950 1.00 21.00 85 VAL B N 1
ATOM 2005 C CA . VAL B 1 85 ? 64.865 24.048 7.168 1.00 20.37 85 VAL B CA 1
ATOM 2006 C C . VAL B 1 85 ? 65.625 22.781 7.470 1.00 21.82 85 VAL B C 1
ATOM 2007 O O . VAL B 1 85 ? 66.015 22.039 6.554 1.00 22.11 85 VAL B O 1
ATOM 2011 N N . GLN B 1 86 ? 65.823 22.552 8.765 1.00 21.39 86 GLN B N 1
ATOM 2012 C CA . GLN B 1 86 ? 66.568 21.424 9.240 1.00 22.54 86 GLN B CA 1
ATOM 2013 C C . GLN B 1 86 ? 65.835 20.115 8.870 1.00 22.84 86 GLN B C 1
ATOM 2014 O O . GLN B 1 86 ? 66.459 19.132 8.426 1.00 23.46 86 GLN B O 1
ATOM 2020 N N . ALA B 1 87 ? 64.528 20.115 9.050 1.00 22.85 87 ALA B N 1
ATOM 2021 C CA . ALA B 1 87 ? 63.701 18.959 8.742 1.00 23.45 87 ALA B CA 1
ATOM 2022 C C . ALA B 1 87 ? 63.797 18.545 7.260 1.00 24.10 87 ALA B C 1
ATOM 2023 O O . ALA B 1 87 ? 63.702 17.350 6.955 1.00 23.94 87 ALA B O 1
ATOM 2025 N N . LEU B 1 88 ? 63.917 19.527 6.367 1.00 22.82 88 LEU B N 1
ATOM 2026 C CA . LEU B 1 88 ? 64.031 19.327 4.932 1.00 24.26 88 LEU B CA 1
ATOM 2027 C C . LEU B 1 88 ? 65.475 19.001 4.475 1.00 23.44 88 LEU B C 1
ATOM 2028 O O . LEU B 1 88 ? 65.745 18.905 3.303 1.00 24.69 88 LEU B O 1
ATOM 2033 N N . GLY B 1 89 ? 66.364 18.799 5.426 1.00 23.00 89 GLY B N 1
ATOM 2034 C CA . GLY B 1 89 ? 67.721 18.463 5.173 1.00 24.16 89 GLY B CA 1
ATOM 2035 C C . GLY B 1 89 ? 68.654 19.620 4.851 1.00 23.72 89 GLY B C 1
ATOM 2036 O O . GLY B 1 89 ? 69.725 19.374 4.324 1.00 24.35 89 GLY B O 1
ATOM 2037 N N . GLY B 1 90 ? 68.279 20.853 5.190 1.00 22.04 90 GLY B N 1
ATOM 2038 C CA . GLY B 1 90 ? 69.188 21.968 5.102 1.00 21.62 90 GLY B CA 1
ATOM 2039 C C . GLY B 1 90 ? 69.733 22.452 6.421 1.00 21.55 90 GLY B C 1
ATOM 2040 O O . GLY B 1 90 ? 69.534 21.839 7.484 1.00 22.69 90 GLY B O 1
ATOM 2041 N N . VAL B 1 91 ? 70.498 23.529 6.341 1.00 21.66 91 VAL B N 1
ATOM 2042 C CA . VAL B 1 91 ? 71.166 24.124 7.479 1.00 21.09 91 VAL B CA 1
ATOM 2043 C C . VAL B 1 91 ? 70.580 25.525 7.679 1.00 21.55 91 VAL B C 1
ATOM 2044 O O . VAL B 1 91 ? 70.765 26.418 6.817 1.00 19.91 91 VAL B O 1
ATOM 2048 N N . PRO B 1 92 ? 69.944 25.762 8.810 1.00 19.62 92 PRO B N 1
ATOM 2049 C CA . PRO B 1 92 ? 69.384 27.089 9.040 1.00 20.81 92 PRO B CA 1
ATOM 2050 C C . PRO B 1 92 ? 70.534 28.099 9.342 1.00 21.64 92 PRO B C 1
ATOM 2051 O O . PRO B 1 92 ? 71.475 27.778 10.058 1.00 21.30 92 PRO B O 1
ATOM 2055 N N . HIS B 1 93 ? 70.399 29.333 8.849 1.00 21.40 93 HIS B N 1
ATOM 2056 C CA . HIS B 1 93 ? 71.292 30.422 9.222 1.00 22.30 93 HIS B CA 1
ATOM 2057 C C . HIS B 1 93 ? 71.270 30.581 10.740 1.00 21.85 93 HIS B C 1
ATOM 2058 O O . HIS B 1 93 ? 70.184 30.581 11.341 1.00 21.41 93 HIS B O 1
ATOM 2065 N N . ALA B 1 94 ? 72.430 30.724 11.386 1.00 22.74 94 ALA B N 1
ATOM 2066 C CA . ALA B 1 94 ? 72.498 30.624 12.822 1.00 21.66 94 ALA B CA 1
ATOM 2067 C C . ALA B 1 94 ? 73.184 31.838 13.508 1.00 22.59 94 ALA B C 1
ATOM 2068 O O . ALA B 1 94 ? 72.647 32.428 14.439 1.00 24.16 94 ALA B O 1
ATOM 2070 N N . SER B 1 95 ? 74.395 32.200 13.099 1.00 22.67 95 SER B N 1
ATOM 2071 C CA . SER B 1 95 ? 75.104 33.209 13.881 1.00 23.22 95 SER B CA 1
ATOM 2072 C C . SER B 1 95 ? 74.458 34.602 13.608 1.00 20.88 95 SER B C 1
ATOM 2073 O O . SER B 1 95 ? 73.798 34.814 12.606 1.00 21.80 95 SER B O 1
ATOM 2076 N N . PRO B 1 96 ? 74.550 35.516 14.569 1.00 20.95 96 PRO B N 1
ATOM 2077 C CA . PRO B 1 96 ? 73.973 36.861 14.397 1.00 21.12 96 PRO B CA 1
ATOM 2078 C C . PRO B 1 96 ? 74.487 37.559 13.141 1.00 22.28 96 PRO B C 1
ATOM 2079 O O . PRO B 1 96 ? 73.690 38.073 12.354 1.00 21.13 96 PRO B O 1
ATOM 2083 N N . GLU B 1 97 ? 75.790 37.505 12.909 1.00 24.09 97 GLU B N 1
ATOM 2084 C CA . GLU B 1 97 ? 76.338 38.131 11.714 1.00 25.36 97 GLU B CA 1
ATOM 2085 C C . GLU B 1 97 ? 75.776 37.514 10.445 1.00 24.88 97 GLU B C 1
ATOM 2086 O O . GLU B 1 97 ? 75.478 38.217 9.485 1.00 24.86 97 GLU B O 1
ATOM 2092 N N . THR B 1 98 ? 75.633 36.187 10.410 1.00 23.63 98 THR B N 1
ATOM 2093 C CA . THR B 1 98 ? 75.046 35.539 9.234 1.00 22.32 98 THR B CA 1
ATOM 2094 C C . THR B 1 98 ? 73.590 35.922 8.961 1.00 22.08 98 THR B C 1
ATOM 2095 O O . THR B 1 98 ? 73.166 36.178 7.847 1.00 21.90 98 THR B O 1
ATOM 2099 N N . LEU B 1 99 ? 72.797 35.963 10.018 1.00 21.51 99 LEU B N 1
ATOM 2100 C CA . LEU B 1 99 ? 71.412 36.338 9.914 1.00 21.22 99 LEU B CA 1
ATOM 2101 C C . LEU B 1 99 ? 71.306 37.756 9.376 1.00 21.07 99 LEU B C 1
ATOM 2102 O O . LEU B 1 99 ? 70.528 37.967 8.470 1.00 22.16 99 LEU B O 1
ATOM 2107 N N . GLN B 1 100 ? 72.060 38.717 9.897 1.00 22.75 100 GLN B N 1
ATOM 2108 C CA . GLN B 1 100 ? 71.944 40.083 9.357 1.00 21.30 100 GLN B CA 1
ATOM 2109 C C . GLN B 1 100 ? 72.467 40.184 7.911 1.00 22.44 100 GLN B C 1
ATOM 2110 O O . GLN B 1 100 ? 71.836 40.851 7.049 1.00 21.55 100 GLN B O 1
ATOM 2116 N N . ALA B 1 101 ? 73.553 39.493 7.639 1.00 23.35 101 ALA B N 1
ATOM 2117 C CA . ALA B 1 101 ? 74.097 39.495 6.265 1.00 24.30 101 ALA B CA 1
ATOM 2118 C C . ALA B 1 101 ? 73.068 38.937 5.247 1.00 24.68 101 ALA B C 1
ATOM 2119 O O . ALA B 1 101 ? 72.927 39.450 4.123 1.00 25.10 101 ALA B O 1
ATOM 2121 N N . GLU B 1 102 ? 72.391 37.855 5.625 1.00 23.47 102 GLU B N 1
ATOM 2122 C CA . GLU B 1 102 ? 71.461 37.177 4.750 1.00 23.42 102 GLU B CA 1
ATOM 2123 C C . GLU B 1 102 ? 70.097 37.860 4.687 1.00 24.84 102 GLU B C 1
ATOM 2124 O O . GLU B 1 102 ? 69.285 37.537 3.789 1.00 26.48 102 GLU B O 1
ATOM 2130 N N . ALA B 1 103 ? 69.833 38.800 5.604 1.00 23.66 103 ALA B N 1
ATOM 2131 C CA . ALA B 1 103 ? 68.559 39.500 5.607 1.00 24.14 103 ALA B CA 1
ATOM 2132 C C . ALA B 1 103 ? 68.578 40.527 4.481 1.00 23.03 103 ALA B C 1
ATOM 2133 O O . ALA B 1 103 ? 69.636 41.147 4.231 1.00 25.58 103 ALA B O 1
ATOM 2135 N N . SER B 1 104 ? 67.430 40.701 3.827 1.00 24.39 104 SER B N 1
ATOM 2136 C CA . SER B 1 104 ? 67.219 41.706 2.776 1.00 25.53 104 SER B CA 1
ATOM 2137 C C . SER B 1 104 ? 66.620 43.015 3.304 1.00 26.81 104 SER B C 1
ATOM 2138 O O . SER B 1 104 ? 66.694 44.040 2.631 1.00 27.32 104 SER B O 1
ATOM 2141 N N . VAL B 1 105 ? 66.019 42.980 4.487 1.00 25.48 105 VAL B N 1
ATOM 2142 C CA . VAL B 1 105 ? 65.409 44.178 5.065 1.00 26.06 105 VAL B CA 1
ATOM 2143 C C . VAL B 1 105 ? 66.435 45.135 5.647 1.00 26.72 105 VAL B C 1
ATOM 2144 O O . VAL B 1 105 ? 67.532 44.742 5.940 1.00 27.67 105 VAL B O 1
ATOM 2148 N N . ASP B 1 106 ? 66.044 46.398 5.792 1.00 28.35 106 ASP B N 1
ATOM 2149 C CA . ASP B 1 106 ? 66.899 47.412 6.390 1.00 29.29 106 ASP B CA 1
ATOM 2150 C C . ASP B 1 106 ? 66.850 47.335 7.886 1.00 29.58 106 ASP B C 1
ATOM 2151 O O . ASP B 1 106 ? 65.775 47.176 8.476 1.00 30.17 106 ASP B O 1
ATOM 2156 N N . VAL B 1 107 ? 68.017 47.458 8.473 1.00 29.07 107 VAL B N 1
ATOM 2157 C CA . VAL B 1 107 ? 68.212 47.449 9.916 1.00 29.12 107 VAL B CA 1
ATOM 2158 C C . VAL B 1 107 ? 68.652 48.823 10.428 1.00 28.44 107 VAL B C 1
ATOM 2159 O O . VAL B 1 107 ? 69.535 49.466 9.840 1.00 26.76 107 VAL B O 1
ATOM 2163 N N . GLU B 1 108 ? 68.057 49.313 11.498 1.00 26.00 108 GLU B N 1
ATOM 2164 C CA . GLU B 1 108 ? 68.560 50.548 12.095 1.00 26.11 108 GLU B CA 1
ATOM 2165 C C . GLU B 1 108 ? 70.017 50.482 12.531 1.00 25.13 108 GLU B C 1
ATOM 2166 O O . GLU B 1 108 ? 70.498 49.464 13.020 1.00 26.61 108 GLU B O 1
ATOM 2172 N N . ASP B 1 109 ? 70.713 51.602 12.401 1.00 26.25 109 ASP B N 1
ATOM 2173 C CA . ASP B 1 109 ? 71.985 51.782 13.053 1.00 25.67 109 ASP B CA 1
ATOM 2174 C C . ASP B 1 109 ? 71.773 51.778 14.577 1.00 25.61 109 ASP B C 1
ATOM 2175 O O . ASP B 1 109 ? 70.621 51.699 15.059 1.00 23.93 109 ASP B O 1
ATOM 2180 N N . GLU B 1 110 ? 72.854 51.817 15.322 1.00 24.82 110 GLU B N 1
ATOM 2181 C CA . GLU B 1 110 ? 72.777 51.622 16.777 1.00 25.09 110 GLU B CA 1
ATOM 2182 C C . GLU B 1 110 ? 72.284 52.808 17.600 1.00 24.87 110 GLU B C 1
ATOM 2183 O O . GLU B 1 110 ? 72.091 52.668 18.827 1.00 25.41 110 GLU B O 1
ATOM 2189 N N . ASP B 1 111 ? 72.053 53.958 16.962 1.00 25.30 111 ASP B N 1
ATOM 2190 C CA . ASP B 1 111 ? 71.406 55.033 17.694 1.00 23.87 111 ASP B CA 1
ATOM 2191 C C . ASP B 1 111 ? 69.928 54.653 17.954 1.00 23.59 111 ASP B C 1
ATOM 2192 O O . ASP B 1 111 ? 69.352 53.797 17.290 1.00 22.69 111 ASP B O 1
ATOM 2197 N N . VAL B 1 112 ? 69.363 55.299 18.960 1.00 22.54 112 VAL B N 1
ATOM 2198 C CA . VAL B 1 112 ? 67.978 55.128 19.363 1.00 21.12 112 VAL B CA 1
ATOM 2199 C C . VAL B 1 112 ? 67.198 56.261 18.791 1.00 22.30 112 VAL B C 1
ATOM 2200 O O . VAL B 1 112 ? 67.568 57.428 19.009 1.00 21.15 112 VAL B O 1
ATOM 2204 N N . TYR B 1 113 ? 66.155 55.938 18.033 1.00 22.82 113 TYR B N 1
ATOM 2205 C CA . TYR B 1 113 ? 65.269 56.919 17.432 1.00 21.36 113 TYR B CA 1
ATOM 2206 C C . TYR B 1 113 ? 63.983 57.092 18.220 1.00 22.20 113 TYR B C 1
ATOM 2207 O O . TYR B 1 113 ? 63.640 56.226 19.061 1.00 22.27 113 TYR B O 1
ATOM 2216 N N . ASP B 1 114 ? 63.259 58.183 17.954 1.00 20.73 114 ASP B N 1
ATOM 2217 C CA . ASP B 1 114 ? 61.985 58.375 18.626 1.00 22.28 114 ASP B CA 1
ATOM 2218 C C . ASP B 1 114 ? 60.994 57.274 18.205 1.00 21.17 114 ASP B C 1
ATOM 2219 O O . ASP B 1 114 ? 61.237 56.541 17.237 1.00 20.97 114 ASP B O 1
ATOM 2224 N N . ILE B 1 115 ? 59.907 57.128 18.947 1.00 20.67 115 ILE B N 1
ATOM 2225 C CA . ILE B 1 115 ? 59.103 55.946 18.805 1.00 21.10 115 ILE B CA 1
ATOM 2226 C C . ILE B 1 115 ? 58.364 55.916 17.456 1.00 21.40 115 ILE B C 1
ATOM 2227 O O . ILE B 1 115 ? 58.221 54.874 16.832 1.00 20.03 115 ILE B O 1
ATOM 2232 N N . ARG B 1 116 ? 57.913 57.057 16.964 1.00 20.03 116 ARG B N 1
ATOM 2233 C CA . ARG B 1 116 ? 57.264 57.056 15.654 1.00 20.20 116 ARG B CA 1
ATOM 2234 C C . ARG B 1 116 ? 58.214 56.562 14.538 1.00 20.32 116 ARG B C 1
ATOM 2235 O O . ARG B 1 116 ? 57.812 55.783 13.671 1.00 20.53 116 ARG B O 1
ATOM 2243 N N . THR B 1 117 ? 59.435 57.044 14.566 1.00 21.24 117 THR B N 1
ATOM 2244 C CA . THR B 1 117 ? 60.468 56.633 13.609 1.00 21.44 117 THR B CA 1
ATOM 2245 C C . THR B 1 117 ? 60.764 55.154 13.749 1.00 21.79 117 THR B C 1
ATOM 2246 O O . THR B 1 117 ? 60.829 54.443 12.754 1.00 21.89 117 THR B O 1
ATOM 2250 N N . SER B 1 118 ? 60.919 54.710 15.004 1.00 20.18 118 SER B N 1
ATOM 2251 C CA . SER B 1 118 ? 61.239 53.309 15.304 1.00 20.43 118 SER B CA 1
ATOM 2252 C C . SER B 1 118 ? 60.144 52.412 14.729 1.00 20.10 118 SER B C 1
ATOM 2253 O O . SER B 1 118 ? 60.416 51.455 13.986 1.00 21.87 118 SER B O 1
ATOM 2256 N N . LEU B 1 119 ? 58.900 52.736 15.021 1.00 19.32 119 LEU B N 1
ATOM 2257 C CA . LEU B 1 119 ? 57.776 51.907 14.575 1.00 19.98 119 LEU B CA 1
ATOM 2258 C C . LEU B 1 119 ? 57.627 51.909 13.051 1.00 20.61 119 LEU B C 1
ATOM 2259 O O . LEU B 1 119 ? 57.272 50.878 12.436 1.00 19.83 119 LEU B O 1
ATOM 2264 N N . ALA B 1 120 ? 57.855 53.065 12.428 1.00 20.55 120 ALA B N 1
ATOM 2265 C CA . ALA B 1 120 ? 57.777 53.130 10.986 1.00 21.20 120 ALA B CA 1
ATOM 2266 C C . ALA B 1 120 ? 58.845 52.241 10.332 1.00 20.80 120 ALA B C 1
ATOM 2267 O O . ALA B 1 120 ? 58.538 51.531 9.358 1.00 21.05 120 ALA B O 1
ATOM 2269 N N . ASN B 1 121 ? 60.048 52.204 10.910 1.00 20.07 121 ASN B N 1
ATOM 2270 C CA . ASN B 1 121 ? 61.092 51.283 10.461 1.00 20.87 121 ASN B CA 1
ATOM 2271 C C . ASN B 1 121 ? 60.669 49.819 10.581 1.00 21.26 121 ASN B C 1
ATOM 2272 O O . ASN B 1 121 ? 60.878 48.981 9.664 1.00 21.45 121 ASN B O 1
ATOM 2277 N N . ASP B 1 122 ? 60.045 49.487 11.712 1.00 20.24 122 ASP B N 1
ATOM 2278 C CA . ASP B 1 122 ? 59.539 48.135 11.905 1.00 21.67 122 ASP B CA 1
ATOM 2279 C C . ASP B 1 122 ? 58.431 47.788 10.917 1.00 21.05 122 ASP B C 1
ATOM 2280 O O . ASP B 1 122 ? 58.400 46.676 10.417 1.00 21.16 122 ASP B O 1
ATOM 2285 N N . MET B 1 123 ? 57.558 48.740 10.624 1.00 21.29 123 MET B N 1
ATOM 2286 C CA . MET B 1 123 ? 56.445 48.493 9.716 1.00 23.18 123 MET B CA 1
ATOM 2287 C C . MET B 1 123 ? 56.966 48.115 8.359 1.00 22.95 123 MET B C 1
ATOM 2288 O O . MET B 1 123 ? 56.341 47.298 7.692 1.00 22.86 123 MET B O 1
ATOM 2293 N N . ALA B 1 124 ? 58.060 48.714 7.960 1.00 22.78 124 ALA B N 1
ATOM 2294 C CA . ALA B 1 124 ? 58.642 48.461 6.647 1.00 22.50 124 ALA B CA 1
ATOM 2295 C C . ALA B 1 124 ? 59.232 47.033 6.603 1.00 22.83 124 ALA B C 1
ATOM 2296 O O . ALA B 1 124 ? 59.117 46.317 5.596 1.00 22.50 124 ALA B O 1
ATOM 2298 N N . ILE B 1 125 ? 59.846 46.597 7.696 1.00 21.46 125 ILE B N 1
ATOM 2299 C CA . ILE B 1 125 ? 60.383 45.251 7.758 1.00 21.17 125 ILE B CA 1
ATOM 2300 C C . ILE B 1 125 ? 59.217 44.260 7.631 1.00 20.65 125 ILE B C 1
ATOM 2301 O O . ILE B 1 125 ? 59.291 43.338 6.877 1.00 20.69 125 ILE B O 1
ATOM 2306 N N . TYR B 1 126 ? 58.158 44.470 8.385 1.00 20.10 126 TYR B N 1
ATOM 2307 C CA . TYR B 1 126 ? 56.983 43.588 8.373 1.00 20.12 126 TYR B CA 1
ATOM 2308 C C . TYR B 1 126 ? 56.447 43.463 6.950 1.00 21.10 126 TYR B C 1
ATOM 2309 O O . TYR B 1 126 ? 56.147 42.398 6.475 1.00 20.68 126 TYR B O 1
ATOM 2318 N N . GLY B 1 127 ? 56.258 44.604 6.299 1.00 22.53 127 GLY B N 1
ATOM 2319 C CA . GLY B 1 127 ? 55.682 44.586 4.965 1.00 23.06 127 GLY B CA 1
ATOM 2320 C C . GLY B 1 127 ? 56.541 43.749 4.014 1.00 22.70 127 GLY B C 1
ATOM 2321 O O . GLY B 1 127 ? 56.010 42.949 3.289 1.00 22.51 127 GLY B O 1
ATOM 2322 N N . ASP B 1 128 ? 57.854 43.874 4.080 1.00 21.93 128 ASP B N 1
ATOM 2323 C CA . ASP B 1 128 ? 58.749 43.100 3.227 1.00 22.64 128 ASP B CA 1
ATOM 2324 C C . ASP B 1 128 ? 58.608 41.592 3.506 1.00 22.95 128 ASP B C 1
ATOM 2325 O O . ASP B 1 128 ? 58.487 40.779 2.596 1.00 22.13 128 ASP B O 1
ATOM 2330 N N . ILE B 1 129 ? 58.579 41.240 4.784 1.00 22.03 129 ILE B N 1
ATOM 2331 C CA . ILE B 1 129 ? 58.396 39.846 5.172 1.00 21.90 129 ILE B CA 1
ATOM 2332 C C . ILE B 1 129 ? 57.057 39.275 4.762 1.00 21.39 129 ILE B C 1
ATOM 2333 O O . ILE B 1 129 ? 56.972 38.140 4.323 1.00 22.33 129 ILE B O 1
ATOM 2338 N N . ILE B 1 130 ? 56.004 40.051 4.929 1.00 21.23 130 ILE B N 1
ATOM 2339 C CA . ILE B 1 130 ? 54.654 39.643 4.566 1.00 20.79 130 ILE B CA 1
ATOM 2340 C C . ILE B 1 130 ? 54.550 39.360 3.074 1.00 21.87 130 ILE B C 1
ATOM 2341 O O . ILE B 1 130 ? 54.022 38.323 2.698 1.00 21.48 130 ILE B O 1
ATOM 2346 N N . GLU B 1 131 ? 55.073 40.279 2.259 1.00 23.72 131 GLU B N 1
ATOM 2347 C CA . GLU B 1 131 ? 55.094 40.048 0.818 1.00 24.17 131 GLU B CA 1
ATOM 2348 C C . GLU B 1 131 ? 55.870 38.785 0.468 1.00 24.30 131 GLU B C 1
ATOM 2349 O O . GLU B 1 131 ? 55.402 37.990 -0.333 1.00 23.60 131 GLU B O 1
ATOM 2355 N N . ALA B 1 132 ? 57.019 38.583 1.072 1.00 24.03 132 ALA B N 1
ATOM 2356 C CA . ALA B 1 132 ? 57.832 37.400 0.778 1.00 24.68 132 ALA B CA 1
ATOM 2357 C C . ALA B 1 132 ? 57.118 36.127 1.210 1.00 23.62 132 ALA B C 1
ATOM 2358 O O . ALA B 1 132 ? 57.171 35.124 0.521 1.00 24.30 132 ALA B O 1
ATOM 2360 N N . THR B 1 133 ? 56.527 36.159 2.382 1.00 22.40 133 THR B N 1
ATOM 2361 C CA . THR B 1 133 ? 55.862 34.982 2.907 1.00 22.46 133 THR B CA 1
ATOM 2362 C C . THR B 1 133 ? 54.697 34.565 2.024 1.00 22.86 133 THR B C 1
ATOM 2363 O O . THR B 1 133 ? 54.423 33.372 1.832 1.00 22.67 133 THR B O 1
ATOM 2367 N N . ARG B 1 134 ? 53.966 35.529 1.482 1.00 22.65 134 ARG B N 1
ATOM 2368 C CA . ARG B 1 134 ? 52.889 35.189 0.588 1.00 23.67 134 ARG B CA 1
ATOM 2369 C C . ARG B 1 134 ? 53.451 34.458 -0.642 1.00 23.55 134 ARG B C 1
ATOM 2370 O O . ARG B 1 134 ? 52.881 33.445 -1.079 1.00 23.73 134 ARG B O 1
ATOM 2378 N N . GLU B 1 135 ? 54.566 34.921 -1.167 1.00 24.47 135 GLU B N 1
ATOM 2379 C CA . GLU B 1 135 ? 55.194 34.284 -2.329 1.00 25.05 135 GLU B CA 1
ATOM 2380 C C . GLU B 1 135 ? 55.680 32.891 -1.972 1.00 24.47 135 GLU B C 1
ATOM 2381 O O . GLU B 1 135 ? 55.560 31.936 -2.771 1.00 23.88 135 GLU B O 1
ATOM 2387 N N . HIS B 1 136 ? 56.227 32.751 -0.767 1.00 23.15 136 HIS B N 1
ATOM 2388 C CA . HIS B 1 136 ? 56.752 31.453 -0.361 1.00 23.84 136 HIS B CA 1
ATOM 2389 C C . HIS B 1 136 ? 55.697 30.458 -0.090 1.00 23.21 136 HIS B C 1
ATOM 2390 O O . HIS B 1 136 ? 55.939 29.264 -0.292 1.00 24.11 136 HIS B O 1
ATOM 2397 N N . THR B 1 137 ? 54.526 30.884 0.377 1.00 24.93 137 THR B N 1
ATOM 2398 C CA . THR B 1 137 ? 53.424 29.932 0.609 1.00 25.90 137 THR B CA 1
ATOM 2399 C C . THR B 1 137 ? 52.999 29.331 -0.739 1.00 26.59 137 THR B C 1
ATOM 2400 O O . THR B 1 137 ? 52.789 28.125 -0.861 1.00 26.48 137 THR B O 1
ATOM 2404 N N . GLU B 1 138 ? 52.890 30.182 -1.746 1.00 26.42 138 GLU B N 1
ATOM 2405 C CA . GLU B 1 138 ? 52.532 29.724 -3.085 1.00 28.15 138 GLU B CA 1
ATOM 2406 C C . GLU B 1 138 ? 53.584 28.768 -3.631 1.00 27.05 138 GLU B C 1
ATOM 2407 O O . GLU B 1 138 ? 53.237 27.756 -4.221 1.00 27.74 138 GLU B O 1
ATOM 2413 N N . LEU B 1 139 ? 54.867 29.088 -3.441 1.00 26.85 139 LEU B N 1
ATOM 2414 C CA . LEU B 1 139 ? 55.965 28.209 -3.813 1.00 26.29 139 LEU B CA 1
ATOM 2415 C C . LEU B 1 139 ? 55.814 26.821 -3.194 1.00 27.49 139 LEU B C 1
ATOM 2416 O O . LEU B 1 139 ? 55.845 25.807 -3.896 1.00 26.43 139 LEU B O 1
ATOM 2421 N N . ALA B 1 140 ? 55.643 26.797 -1.875 1.00 25.27 140 ALA B N 1
ATOM 2422 C CA . ALA B 1 140 ? 55.464 25.546 -1.145 1.00 25.84 140 ALA B CA 1
ATOM 2423 C C . ALA B 1 140 ? 54.311 24.730 -1.678 1.00 26.21 140 ALA B C 1
ATOM 2424 O O . ALA B 1 140 ? 54.468 23.539 -1.908 1.00 26.37 140 ALA B O 1
ATOM 2426 N N . GLU B 1 141 ? 53.175 25.353 -1.895 1.00 27.76 141 GLU B N 1
ATOM 2427 C CA . GLU B 1 141 ? 51.987 24.618 -2.343 1.00 31.40 141 GLU B CA 1
ATOM 2428 C C . GLU B 1 141 ? 52.188 24.056 -3.756 1.00 31.79 141 GLU B C 1
ATOM 2429 O O . GLU B 1 141 ? 51.807 22.930 -4.060 1.00 31.89 141 GLU B O 1
ATOM 2435 N N . ASN B 1 142 ? 52.862 24.824 -4.589 1.00 31.79 142 ASN B N 1
ATOM 2436 C CA . ASN B 1 142 ? 53.169 24.388 -5.946 1.00 32.85 142 ASN B CA 1
ATOM 2437 C C . ASN B 1 142 ? 54.135 23.219 -5.974 1.00 32.05 142 ASN B C 1
ATOM 2438 O O . ASN B 1 142 ? 54.080 22.412 -6.892 1.00 34.76 142 ASN B O 1
ATOM 2443 N N . LEU B 1 143 ? 55.032 23.119 -5.001 1.00 30.02 143 LEU B N 1
ATOM 2444 C CA . LEU B 1 143 ? 55.877 21.953 -4.852 1.00 30.63 143 LEU B CA 1
ATOM 2445 C C . LEU B 1 143 ? 55.183 20.776 -4.168 1.00 29.50 143 LEU B C 1
ATOM 2446 O O . LEU B 1 143 ? 55.778 19.732 -4.012 1.00 31.66 143 LEU B O 1
ATOM 2451 N N . GLY B 1 144 ? 53.937 20.936 -3.731 1.00 28.10 144 GLY B N 1
ATOM 2452 C CA . GLY B 1 144 ? 53.225 19.872 -3.041 1.00 27.58 144 GLY B CA 1
ATOM 2453 C C . GLY B 1 144 ? 53.614 19.764 -1.565 1.00 27.21 144 GLY B C 1
ATOM 2454 O O . GLY B 1 144 ? 53.234 18.804 -0.888 1.00 28.44 144 GLY B O 1
ATOM 2455 N N . ASP B 1 145 ? 54.347 20.762 -1.062 1.00 25.64 145 ASP B N 1
ATOM 2456 C CA . ASP B 1 145 ? 54.815 20.766 0.329 1.00 25.00 145 ASP B CA 1
ATOM 2457 C C . ASP B 1 145 ? 53.780 21.507 1.173 1.00 24.42 145 ASP B C 1
ATOM 2458 O O . ASP B 1 145 ? 53.948 22.660 1.603 1.00 23.36 145 ASP B O 1
ATOM 2463 N N . HIS B 1 146 ? 52.685 20.825 1.425 1.00 24.15 146 HIS B N 1
ATOM 2464 C CA . HIS B 1 146 ? 51.542 21.442 2.064 1.00 25.02 146 HIS B CA 1
ATOM 2465 C C . HIS B 1 146 ? 51.789 21.755 3.536 1.00 23.27 146 HIS B C 1
ATOM 2466 O O . HIS B 1 146 ? 51.186 22.665 4.066 1.00 23.68 146 HIS B O 1
ATOM 2473 N N . ALA B 1 147 ? 52.595 20.953 4.217 1.00 23.45 147 ALA B N 1
ATOM 2474 C CA . ALA B 1 147 ? 52.946 21.260 5.630 1.00 22.43 147 ALA B CA 1
ATOM 2475 C C . ALA B 1 147 ? 53.724 22.588 5.704 1.00 22.20 147 ALA B C 1
ATOM 2476 O O . ALA B 1 147 ? 53.432 23.430 6.559 1.00 22.79 147 ALA B O 1
ATOM 2478 N N . THR B 1 148 ? 54.665 22.808 4.790 1.00 21.82 148 THR B N 1
ATOM 2479 C CA . THR B 1 148 ? 55.397 24.080 4.770 1.00 22.64 148 THR B CA 1
ATOM 2480 C C . THR B 1 148 ? 54.425 25.213 4.504 1.00 23.51 148 THR B C 1
ATOM 2481 O O . THR B 1 148 ? 54.456 26.252 5.158 1.00 21.90 148 THR B O 1
ATOM 2485 N N . ALA B 1 149 ? 53.551 25.031 3.526 1.00 22.29 149 ALA B N 1
ATOM 2486 C CA . ALA B 1 149 ? 52.617 26.069 3.153 1.00 22.52 149 ALA B CA 1
ATOM 2487 C C . ALA B 1 149 ? 51.695 26.461 4.317 1.00 22.83 149 ALA B C 1
ATOM 2488 O O . ALA B 1 149 ? 51.430 27.645 4.636 1.00 22.68 149 ALA B O 1
ATOM 2490 N N . HIS B 1 150 ? 51.200 25.446 4.989 1.00 22.43 150 HIS B N 1
ATOM 2491 C CA . HIS B 1 150 ? 50.357 25.632 6.167 1.00 22.50 150 HIS B CA 1
ATOM 2492 C C . HIS B 1 150 ? 51.121 26.349 7.291 1.00 21.88 150 HIS B C 1
ATOM 2493 O O . HIS B 1 150 ? 50.625 27.310 7.890 1.00 22.75 150 HIS B O 1
ATOM 2500 N N . MET B 1 151 ? 52.333 25.922 7.566 1.00 20.96 151 MET B N 1
ATOM 2501 C CA . MET B 1 151 ? 53.162 26.592 8.590 1.00 21.89 151 MET B CA 1
ATOM 2502 C C . MET B 1 151 ? 53.364 28.057 8.245 1.00 21.86 151 MET B C 1
ATOM 2503 O O . MET B 1 151 ? 53.314 28.915 9.155 1.00 21.57 151 MET B O 1
ATOM 2508 N N . LEU B 1 152 ? 53.612 28.343 6.958 1.00 21.65 152 LEU B N 1
ATOM 2509 C CA . LEU B 1 152 ? 53.884 29.695 6.533 1.00 21.88 152 LEU B CA 1
ATOM 2510 C C . LEU B 1 152 ? 52.650 30.553 6.757 1.00 21.29 152 LEU B C 1
ATOM 2511 O O . LEU B 1 152 ? 52.769 31.695 7.182 1.00 22.03 152 LEU B O 1
ATOM 2516 N N . ARG B 1 153 ? 51.465 30.030 6.472 1.00 21.60 153 ARG B N 1
ATOM 2517 C CA . ARG B 1 153 ? 50.257 30.769 6.690 1.00 22.74 153 ARG B CA 1
ATOM 2518 C C . ARG B 1 153 ? 49.936 31.011 8.171 1.00 22.57 153 ARG B C 1
ATOM 2519 O O . ARG B 1 153 ? 49.486 32.087 8.526 1.00 24.84 153 ARG B O 1
ATOM 2527 N N . GLU B 1 154 ? 50.203 30.018 9.015 1.00 22.25 154 GLU B N 1
ATOM 2528 C CA . GLU B 1 154 ? 49.970 30.127 10.461 1.00 23.98 154 GLU B CA 1
ATOM 2529 C C . GLU B 1 154 ? 50.871 31.279 10.978 1.00 25.17 154 GLU B C 1
ATOM 2530 O O . GLU B 1 154 ? 50.473 32.044 11.854 1.00 27.61 154 GLU B O 1
ATOM 2536 N N . GLY B 1 155 ? 52.078 31.387 10.463 1.00 23.09 155 GLY B N 1
ATOM 2537 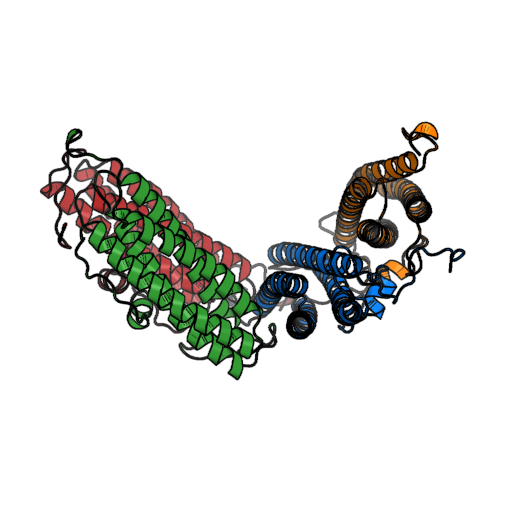C CA . GLY B 1 155 ? 52.998 32.449 10.850 1.00 24.22 155 GLY B CA 1
ATOM 2538 C C . GLY B 1 155 ? 52.597 33.789 10.270 1.00 23.17 155 GLY B C 1
ATOM 2539 O O . GLY B 1 155 ? 52.671 34.832 10.912 1.00 23.71 155 GLY B O 1
ATOM 2540 N N . LEU B 1 156 ? 52.170 33.761 9.023 1.00 23.34 156 LEU B N 1
ATOM 2541 C CA . LEU B 1 156 ? 51.756 34.973 8.336 1.00 22.92 156 LEU B CA 1
ATOM 2542 C C . LEU B 1 156 ? 50.674 35.704 9.019 1.00 23.29 156 LEU B C 1
ATOM 2543 O O . LEU B 1 156 ? 50.731 36.927 9.129 1.00 23.80 156 LEU B O 1
ATOM 2548 N N . ILE B 1 157 ? 49.691 34.987 9.501 1.00 22.92 157 ILE B N 1
ATOM 2549 C CA . ILE B 1 157 ? 48.567 35.639 10.159 1.00 24.60 157 ILE B CA 1
ATOM 2550 C C . ILE B 1 157 ? 49.032 36.379 11.426 1.00 24.06 157 ILE B C 1
ATOM 2551 O O . ILE B 1 157 ? 48.535 37.494 11.698 1.00 24.24 157 ILE B O 1
ATOM 2556 N N . GLU B 1 158 ? 49.983 35.795 12.164 1.00 23.35 158 GLU B N 1
ATOM 2557 C CA . GLU B 1 158 ? 50.485 36.462 13.347 1.00 23.71 158 GLU B CA 1
ATOM 2558 C C . GLU B 1 158 ? 51.316 37.688 13.021 1.00 22.33 158 GLU B C 1
ATOM 2559 O O . GLU B 1 158 ? 51.174 38.726 13.694 1.00 23.10 158 GLU B O 1
ATOM 2565 N N . LEU B 1 159 ? 52.154 37.605 11.979 1.00 22.06 159 LEU B N 1
ATOM 2566 C CA . LEU B 1 159 ? 52.955 38.735 11.547 1.00 22.84 159 LEU B CA 1
ATOM 2567 C C . LEU B 1 159 ? 52.075 39.867 11.019 1.00 22.51 159 LEU B C 1
ATOM 2568 O O . LEU B 1 159 ? 52.344 41.038 11.346 1.00 21.70 159 LEU B O 1
ATOM 2573 N N . GLU B 1 160 ? 51.028 39.526 10.275 1.00 21.86 160 GLU B N 1
ATOM 2574 C CA . GLU B 1 160 ? 50.114 40.530 9.755 1.00 21.71 160 GLU B CA 1
ATOM 2575 C C . GLU B 1 160 ? 49.405 41.234 10.920 1.00 21.52 160 GLU B C 1
ATOM 2576 O O . GLU B 1 160 ? 49.166 42.434 10.863 1.00 22.62 160 GLU B O 1
ATOM 2582 N N . ASP B 1 161 ? 49.023 40.480 11.936 1.00 23.09 161 ASP B N 1
ATOM 2583 C CA . ASP B 1 161 ? 48.353 41.107 13.064 1.00 23.69 161 ASP B CA 1
ATOM 2584 C C . ASP B 1 161 ? 49.266 42.118 13.725 1.00 23.25 161 ASP B C 1
ATOM 2585 O O . ASP B 1 161 ? 48.832 43.217 14.065 1.00 23.22 161 ASP B O 1
ATOM 2590 N N . ASP B 1 162 ? 50.501 41.747 13.991 1.00 21.96 162 ASP B N 1
ATOM 2591 C CA . ASP B 1 162 ? 51.445 42.731 14.560 1.00 22.86 162 ASP B CA 1
ATOM 2592 C C . ASP B 1 162 ? 51.705 43.923 13.669 1.00 21.86 162 ASP B C 1
ATOM 2593 O O . ASP B 1 162 ? 51.770 45.031 14.136 1.00 21.94 162 ASP B O 1
ATOM 2598 N N . ALA B 1 163 ? 51.874 43.714 12.373 1.00 20.88 163 ALA B N 1
ATOM 2599 C CA . ALA B 1 163 ? 52.088 44.831 11.439 1.00 21.06 163 ALA B CA 1
ATOM 2600 C C . ALA B 1 163 ? 50.889 45.783 11.447 1.00 21.49 163 ALA B C 1
ATOM 2601 O O . ALA B 1 163 ? 51.040 47.005 11.420 1.00 22.22 163 ALA B O 1
ATOM 2603 N N . HIS B 1 164 ? 49.707 45.189 11.505 1.00 22.68 164 HIS B N 1
ATOM 2604 C CA . HIS B 1 164 ? 48.453 45.951 11.558 1.00 22.68 164 HIS B CA 1
ATOM 2605 C C . HIS B 1 164 ? 48.428 46.807 12.843 1.00 21.96 164 HIS B C 1
ATOM 2606 O O . HIS B 1 164 ? 48.024 47.979 12.823 1.00 21.49 164 HIS B O 1
ATOM 2613 N N . HIS B 1 165 ? 48.861 46.246 13.959 1.00 20.46 165 HIS B N 1
ATOM 2614 C CA . HIS B 1 165 ? 48.887 47.029 15.183 1.00 21.35 165 HIS B CA 1
ATOM 2615 C C . HIS B 1 165 ? 49.803 48.254 15.051 1.00 20.39 165 HIS B C 1
ATOM 2616 O O . HIS B 1 165 ? 49.500 49.327 15.557 1.00 22.22 165 HIS B O 1
ATOM 2623 N N . ILE B 1 166 ? 50.968 48.082 14.453 1.00 21.25 166 ILE B N 1
ATOM 2624 C CA . ILE B 1 166 ? 51.894 49.178 14.273 1.00 20.96 166 ILE B CA 1
ATOM 2625 C C . ILE B 1 166 ? 51.266 50.258 13.409 1.00 21.86 166 ILE B C 1
ATOM 2626 O O . ILE B 1 166 ? 51.317 51.418 13.764 1.00 22.41 166 ILE B O 1
ATOM 2631 N N . GLU B 1 167 ? 50.598 49.867 12.345 1.00 22.29 167 GLU B N 1
ATOM 2632 C CA . GLU B 1 167 ? 49.889 50.814 11.503 1.00 23.17 167 GLU B CA 1
ATOM 2633 C C . GLU B 1 167 ? 48.882 51.608 12.328 1.00 22.78 167 GLU B C 1
ATOM 2634 O O . GLU B 1 167 ? 48.754 52.849 12.214 1.00 23.87 167 GLU B O 1
ATOM 2640 N N . HIS B 1 168 ? 48.181 50.934 13.221 1.00 22.13 168 HIS B N 1
ATOM 2641 C CA . HIS B 1 168 ? 47.228 51.633 14.051 1.00 21.48 168 HIS B CA 1
ATOM 2642 C C . HIS B 1 168 ? 47.856 52.565 15.075 1.00 21.55 168 HIS B C 1
ATOM 2643 O O . HIS B 1 168 ? 47.387 53.674 15.296 1.00 22.51 168 HIS B O 1
ATOM 2650 N N . TYR B 1 169 ? 48.955 52.174 15.672 1.00 20.63 169 TYR B N 1
ATOM 2651 C CA . TYR B 1 169 ? 49.639 53.069 16.579 1.00 20.98 169 TYR B CA 1
ATOM 2652 C C . TYR B 1 169 ? 50.090 54.355 15.913 1.00 21.96 169 TYR B C 1
ATOM 2653 O O . TYR B 1 169 ? 50.173 55.410 16.586 1.00 22.15 169 TYR B O 1
ATOM 2662 N N . LEU B 1 170 ? 50.400 54.270 14.626 1.00 21.64 170 LEU B N 1
ATOM 2663 C CA . LEU B 1 170 ? 50.891 55.425 13.872 1.00 21.56 170 LEU B CA 1
ATOM 2664 C C . LEU B 1 170 ? 49.790 56.282 13.260 1.00 22.00 170 LEU B C 1
ATOM 2665 O O . LEU B 1 170 ? 50.106 57.352 12.717 1.00 23.58 170 LEU B O 1
ATOM 2670 N N . GLU B 1 171 ? 48.529 55.889 13.373 1.00 21.71 171 GLU B N 1
ATOM 2671 C CA . GLU B 1 171 ? 47.437 56.622 12.762 1.00 22.60 171 GLU B CA 1
ATOM 2672 C C . GLU B 1 171 ? 47.186 57.954 13.423 1.00 22.27 171 GLU B C 1
ATOM 2673 O O . GLU B 1 171 ? 47.495 58.178 14.590 1.00 23.26 171 GLU B O 1
ATOM 2679 N N . ASP B 1 172 ? 46.613 58.876 12.656 1.00 23.82 172 ASP B N 1
ATOM 2680 C CA . ASP B 1 172 ? 46.411 60.236 13.130 1.00 24.37 172 ASP B CA 1
ATOM 2681 C C . ASP B 1 172 ? 45.141 60.486 13.971 1.00 25.19 172 ASP B C 1
ATOM 2682 O O . ASP B 1 172 ? 44.251 61.310 13.650 1.00 25.64 172 ASP B O 1
ATOM 2687 N N . ASP B 1 173 ? 45.044 59.775 15.085 1.00 24.08 173 ASP B N 1
ATOM 2688 C CA . ASP B 1 173 ? 43.994 60.012 16.042 1.00 23.70 173 ASP B CA 1
ATOM 2689 C C . ASP B 1 173 ? 44.619 59.895 17.430 1.00 23.39 173 ASP B C 1
ATOM 2690 O O . ASP B 1 173 ? 45.701 59.314 17.591 1.00 22.83 173 ASP B O 1
ATOM 2695 N N . THR B 1 174 ? 43.940 60.478 18.404 1.00 23.06 174 THR B N 1
ATOM 2696 C CA . THR B 1 174 ? 44.338 60.400 19.805 1.00 22.28 174 THR B CA 1
ATOM 2697 C C . THR B 1 174 ? 43.175 60.933 20.635 1.00 22.98 174 THR B C 1
ATOM 2698 O O . THR B 1 174 ? 42.340 61.728 20.140 1.00 22.17 174 THR B O 1
ATOM 2702 N N . LEU B 1 175 ? 43.103 60.501 21.879 1.00 21.58 175 LEU B N 1
ATOM 2703 C CA . LEU B 1 175 ? 42.299 61.149 22.882 1.00 23.08 175 LEU B CA 1
ATOM 2704 C C . LEU B 1 175 ? 42.814 62.500 23.340 1.00 23.33 175 LEU B C 1
ATOM 2705 O O . LEU B 1 175 ? 42.059 63.276 23.912 1.00 24.89 175 LEU B O 1
ATOM 2710 N N . VAL B 1 176 ? 44.090 62.807 23.122 1.00 22.75 176 VAL B N 1
ATOM 2711 C CA . VAL B 1 176 ? 44.694 64.016 23.661 1.00 23.36 176 VAL B CA 1
ATOM 2712 C C . VAL B 1 176 ? 44.059 65.194 22.928 1.00 25.12 176 VAL B C 1
ATOM 2713 O O . VAL B 1 176 ? 43.761 65.129 21.721 1.00 24.97 176 VAL B O 1
ATOM 2717 N N . THR B 1 177 ? 43.798 66.236 23.707 1.00 26.45 177 THR B N 1
ATOM 2718 C CA . THR B 1 177 ? 43.376 67.520 23.146 1.00 28.96 177 THR B CA 1
ATOM 2719 C C . THR B 1 177 ? 44.371 68.598 23.499 1.00 30.02 177 THR B C 1
ATOM 2720 O O . THR B 1 177 ? 45.099 68.518 24.487 1.00 29.87 177 THR B O 1
ATOM 2724 N N . GLN B 1 178 ? 44.359 69.656 22.678 1.00 34.07 178 GLN B N 1
ATOM 2725 C CA . GLN B 1 178 ? 45.098 70.863 23.003 1.00 35.62 178 GLN B CA 1
ATOM 2726 C C . GLN B 1 178 ? 44.721 71.360 24.403 1.00 36.54 178 GLN B C 1
ATOM 2727 O O . GLN B 1 178 ? 45.581 71.772 25.144 1.00 37.71 178 GLN B O 1
ATOM 2733 N N . GLY B 1 179 ? 43.454 71.262 24.775 1.00 38.27 179 GLY B N 1
ATOM 2734 C CA . GLY B 1 179 ? 43.011 71.562 26.126 1.00 39.85 179 GLY B CA 1
ATOM 2735 C C . GLY B 1 179 ? 43.795 70.868 27.232 1.00 41.52 179 GLY B C 1
ATOM 2736 O O . GLY B 1 179 ? 44.259 71.511 28.179 1.00 42.77 179 GLY B O 1
ATOM 2737 N N . ALA B 1 180 ? 43.979 69.558 27.075 1.00 42.34 180 ALA B N 1
ATOM 2738 C CA . ALA B 1 180 ? 44.704 68.723 28.031 1.00 43.07 180 ALA B CA 1
ATOM 2739 C C . ALA B 1 180 ? 46.176 69.102 28.105 1.00 43.86 180 ALA B C 1
ATOM 2740 O O . ALA B 1 180 ? 46.807 68.905 29.134 1.00 44.65 180 ALA B O 1
ATOM 2742 N N . LEU B 1 181 ? 46.720 69.590 26.997 1.00 44.92 181 LEU B N 1
ATOM 2743 C CA . LEU B 1 181 ? 48.102 70.027 26.919 1.00 46.09 181 LEU B CA 1
ATOM 2744 C C . LEU B 1 181 ? 48.224 71.340 27.663 1.00 47.38 181 LEU B C 1
ATOM 2745 O O . LEU B 1 181 ? 48.762 71.379 28.768 1.00 49.07 181 LEU B O 1
ATOM 2750 N N . ALA C 1 7 ? 85.797 3.190 41.370 1.00 34.63 7 ALA C N 1
ATOM 2751 C CA . ALA C 1 7 ? 84.753 4.261 41.555 1.00 33.27 7 ALA C CA 1
ATOM 2752 C C . ALA C 1 7 ? 85.011 5.411 40.603 1.00 32.80 7 ALA C C 1
ATOM 2753 O O . ALA C 1 7 ? 86.154 5.687 40.282 1.00 32.22 7 ALA C O 1
ATOM 2755 N N . ARG C 1 8 ? 83.940 6.094 40.180 1.00 30.67 8 ARG C N 1
ATOM 2756 C CA . ARG C 1 8 ? 84.030 7.306 39.396 1.00 29.96 8 ARG C CA 1
ATOM 2757 C C . ARG C 1 8 ? 84.530 8.496 40.179 1.00 29.30 8 ARG C C 1
ATOM 2758 O O . ARG C 1 8 ? 85.185 9.382 39.626 1.00 30.76 8 ARG C O 1
ATOM 2766 N N . ALA C 1 9 ? 84.192 8.544 41.459 1.00 27.79 9 ALA C N 1
ATOM 2767 C CA . ALA C 1 9 ? 84.673 9.592 42.320 1.00 27.09 9 ALA C CA 1
ATOM 2768 C C . ALA C 1 9 ? 84.821 9.048 43.732 1.00 26.92 9 ALA C C 1
ATOM 2769 O O . ALA C 1 9 ? 84.123 8.150 44.159 1.00 25.41 9 ALA C O 1
ATOM 2771 N N . THR C 1 10 ? 85.823 9.557 44.428 1.00 26.88 10 THR C N 1
ATOM 2772 C CA . THR C 1 10 ? 86.116 9.120 45.764 1.00 27.28 10 THR C CA 1
ATOM 2773 C C . THR C 1 10 ? 85.589 10.147 46.747 1.00 26.62 10 THR C C 1
ATOM 2774 O O . THR C 1 10 ? 85.835 11.338 46.596 1.00 26.86 10 THR C O 1
ATOM 2778 N N . ALA C 1 11 ? 84.945 9.664 47.794 1.00 26.73 11 ALA C N 1
ATOM 2779 C CA . ALA C 1 11 ? 84.473 10.516 48.860 1.00 27.26 11 ALA C CA 1
ATOM 2780 C C . ALA C 1 11 ? 85.615 11.378 49.379 1.00 28.11 11 ALA C C 1
ATOM 2781 O O . ALA C 1 11 ? 86.718 10.887 49.603 1.00 26.64 11 ALA C O 1
ATOM 2783 N N . GLY C 1 12 ? 85.332 12.653 49.588 1.00 28.35 12 GLY C N 1
ATOM 2784 C CA . GLY C 1 12 ? 86.278 13.622 50.079 1.00 29.72 12 GLY C CA 1
ATOM 2785 C C . GLY C 1 12 ? 87.146 14.284 49.025 1.00 30.50 12 GLY C C 1
ATOM 2786 O O . GLY C 1 12 ? 87.856 15.234 49.357 1.00 32.44 12 GLY C O 1
ATOM 2787 N N . GLU C 1 13 ? 87.153 13.796 47.785 1.00 30.52 13 GLU C N 1
ATOM 2788 C CA . GLU C 1 13 ? 88.012 14.419 46.767 1.00 31.10 13 GLU C CA 1
ATOM 2789 C C . GLU C 1 13 ? 87.207 15.568 46.148 1.00 29.80 13 GLU C C 1
ATOM 2790 O O . GLU C 1 13 ? 85.975 15.478 46.100 1.00 27.77 13 GLU C O 1
ATOM 2796 N N . VAL C 1 14 ? 87.880 16.644 45.747 1.00 28.29 14 VAL C N 1
ATOM 2797 C CA . VAL C 1 14 ? 87.255 17.790 45.037 1.00 27.67 14 VAL C CA 1
ATOM 2798 C C . VAL C 1 14 ? 88.076 18.176 43.806 1.00 28.35 14 VAL C C 1
ATOM 2799 O O . VAL C 1 14 ? 89.250 18.582 43.924 1.00 27.92 14 VAL C O 1
ATOM 2803 N N . GLU C 1 15 ? 87.454 18.072 42.638 1.00 27.20 15 GLU C N 1
ATOM 2804 C CA . GLU C 1 15 ? 88.077 18.244 41.313 1.00 28.05 15 GLU C CA 1
ATOM 2805 C C . GLU C 1 15 ? 87.953 19.679 40.796 1.00 27.02 15 GLU C C 1
ATOM 2806 O O . GLU C 1 15 ? 88.674 20.068 39.881 1.00 26.14 15 GLU C O 1
ATOM 2812 N N . GLY C 1 16 ? 87.012 20.457 41.348 1.00 26.10 16 GLY C N 1
ATOM 2813 C CA . GLY C 1 16 ? 86.588 21.700 40.726 1.00 25.53 16 GLY C CA 1
ATOM 2814 C C . GLY C 1 16 ? 85.817 21.398 39.451 1.00 25.33 16 GLY C C 1
ATOM 2815 O O . GLY C 1 16 ? 85.318 20.280 39.283 1.00 24.78 16 GLY C O 1
ATOM 2816 N N . SER C 1 17 ? 85.701 22.401 38.576 1.00 25.26 17 SER C N 1
ATOM 2817 C CA . SER C 1 17 ? 84.901 22.333 37.364 1.00 26.02 17 SER C CA 1
ATOM 2818 C C . SER C 1 17 ? 85.449 23.250 36.296 1.00 26.33 17 SER C C 1
ATOM 2819 O O . SER C 1 17 ? 85.650 24.440 36.526 1.00 26.00 17 SER C O 1
ATOM 2822 N N . ASP C 1 18 ? 85.649 22.708 35.107 1.00 28.61 18 ASP C N 1
ATOM 2823 C CA . ASP C 1 18 ? 86.119 23.509 33.993 1.00 30.22 18 ASP C CA 1
ATOM 2824 C C . ASP C 1 18 ? 84.972 24.300 33.404 1.00 28.85 18 ASP C C 1
ATOM 2825 O O . ASP C 1 18 ? 85.163 25.444 32.998 1.00 28.89 18 ASP C O 1
ATOM 2830 N N . ALA C 1 19 ? 83.778 23.719 33.406 1.00 28.28 19 ALA C N 1
ATOM 2831 C CA . ALA C 1 19 ? 82.623 24.409 32.845 1.00 27.44 19 ALA C CA 1
ATOM 2832 C C . ALA C 1 19 ? 82.326 25.663 33.662 1.00 26.09 19 ALA C C 1
ATOM 2833 O O . ALA C 1 19 ? 82.000 26.711 33.097 1.00 25.68 19 ALA C O 1
ATOM 2835 N N . LEU C 1 20 ? 82.461 25.553 34.976 1.00 24.21 20 LEU C N 1
ATOM 2836 C CA . LEU C 1 20 ? 82.153 26.662 35.861 1.00 23.39 20 LEU C CA 1
ATOM 2837 C C . LEU C 1 20 ? 83.406 27.493 36.162 1.00 23.60 20 LEU C C 1
ATOM 2838 O O . LEU C 1 20 ? 83.336 28.423 36.913 1.00 23.00 20 LEU C O 1
ATOM 2843 N N . ARG C 1 21 ? 84.535 27.149 35.565 1.00 24.65 21 ARG C N 1
ATOM 2844 C CA . ARG C 1 21 ? 85.777 27.895 35.721 1.00 25.33 21 ARG C CA 1
ATOM 2845 C C . ARG C 1 21 ? 86.128 28.039 37.212 1.00 26.16 21 ARG C C 1
ATOM 2846 O O . ARG C 1 21 ? 86.549 29.096 37.680 1.00 26.77 21 ARG C O 1
ATOM 2854 N N . MET C 1 22 ? 85.984 26.948 37.951 1.00 25.80 22 MET C N 1
ATOM 2855 C CA . MET C 1 22 ? 86.322 26.933 39.376 1.00 28.01 22 MET C CA 1
ATOM 2856 C C . MET C 1 22 ? 87.478 25.961 39.564 1.00 27.78 22 MET C C 1
ATOM 2857 O O . MET C 1 22 ? 87.308 24.768 39.389 1.00 27.51 22 MET C O 1
ATOM 2862 N N . ASP C 1 23 ? 88.646 26.471 39.936 1.00 27.56 23 ASP C N 1
ATOM 2863 C CA . ASP C 1 23 ? 89.783 25.593 40.210 1.00 29.13 23 ASP C CA 1
ATOM 2864 C C . ASP C 1 23 ? 89.510 24.784 41.456 1.00 28.32 23 ASP C C 1
ATOM 2865 O O . ASP C 1 23 ? 88.792 25.224 42.344 1.00 27.05 23 ASP C O 1
ATOM 2870 N N . ALA C 1 24 ? 90.139 23.622 41.549 1.00 27.96 24 ALA C N 1
ATOM 2871 C CA . ALA C 1 24 ? 89.939 22.727 42.671 1.00 28.58 24 ALA C CA 1
ATOM 2872 C C . ALA C 1 24 ? 90.232 23.317 44.035 1.00 28.82 24 ALA C C 1
ATOM 2873 O O . ALA C 1 24 ? 89.607 22.920 45.007 1.00 26.88 24 ALA C O 1
ATOM 2875 N N . ASP C 1 25 ? 91.201 24.238 44.118 1.00 29.39 25 ASP C N 1
ATOM 2876 C CA . ASP C 1 25 ? 91.543 24.862 45.381 1.00 30.86 25 ASP C CA 1
ATOM 2877 C C . ASP C 1 25 ? 90.402 25.657 46.010 1.00 30.48 25 ASP C C 1
ATOM 2878 O O . ASP C 1 25 ? 90.096 25.459 47.176 1.00 30.53 25 ASP C O 1
ATOM 2883 N N . ARG C 1 26 ? 89.781 26.551 45.246 1.00 29.36 26 ARG C N 1
ATOM 2884 C CA . ARG C 1 26 ? 88.651 27.342 45.741 1.00 29.22 26 ARG C CA 1
ATOM 2885 C C . ARG C 1 26 ? 87.462 26.415 45.956 1.00 27.05 26 ARG C C 1
ATOM 2886 O O . ARG C 1 26 ? 86.709 26.538 46.939 1.00 25.88 26 ARG C O 1
ATOM 2894 N N . ALA C 1 27 ? 87.299 25.479 45.033 1.00 26.06 27 ALA C N 1
ATOM 2895 C CA . ALA C 1 27 ? 86.114 24.591 45.062 1.00 25.52 27 ALA C CA 1
ATOM 2896 C C . ALA C 1 27 ?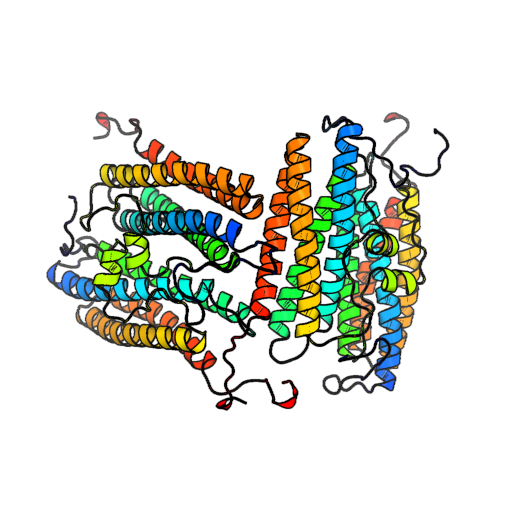 86.145 23.744 46.315 1.00 25.72 27 ALA C C 1
ATOM 2897 O O . ALA C 1 27 ? 85.108 23.512 46.938 1.00 26.02 27 ALA C O 1
ATOM 2899 N N . GLU C 1 28 ? 87.337 23.313 46.740 1.00 25.84 28 GLU C N 1
ATOM 2900 C CA . GLU C 1 28 ? 87.422 22.521 47.951 1.00 26.61 28 GLU C CA 1
ATOM 2901 C C . GLU C 1 28 ? 86.983 23.299 49.167 1.00 26.42 28 GLU C C 1
ATOM 2902 O O . GLU C 1 28 ? 86.346 22.737 50.027 1.00 26.75 28 GLU C O 1
ATOM 2908 N N . GLN C 1 29 ? 87.324 24.574 49.269 1.00 26.37 29 GLN C N 1
ATOM 2909 C CA . GLN C 1 29 ? 86.930 25.353 50.438 1.00 27.45 29 GLN C CA 1
ATOM 2910 C C . GLN C 1 29 ? 85.416 25.468 50.520 1.00 26.42 29 GLN C C 1
ATOM 2911 O O . GLN C 1 29 ? 84.847 25.343 51.598 1.00 27.34 29 GLN C O 1
ATOM 2917 N N . CYS C 1 30 ? 84.796 25.722 49.376 1.00 26.09 30 CYS C N 1
ATOM 2918 C CA . CYS C 1 30 ? 83.333 25.832 49.311 1.00 25.86 30 CYS C CA 1
ATOM 2919 C C . CYS C 1 30 ? 82.688 24.497 49.640 1.00 25.75 30 CYS C C 1
ATOM 2920 O O . CYS C 1 30 ? 81.806 24.440 50.484 1.00 25.51 30 CYS C O 1
ATOM 2923 N N . VAL C 1 31 ? 83.155 23.432 49.012 1.00 23.79 31 VAL C N 1
ATOM 2924 C CA . VAL C 1 31 ? 82.635 22.082 49.250 1.00 24.09 31 VAL C CA 1
ATOM 2925 C C . VAL C 1 31 ? 82.709 21.713 50.711 1.00 24.71 31 VAL C C 1
ATOM 2926 O O . VAL C 1 31 ? 81.786 21.150 51.272 1.00 24.19 31 VAL C O 1
ATOM 2930 N N . ASP C 1 32 ? 83.835 21.995 51.361 1.00 25.35 32 ASP C N 1
ATOM 2931 C CA . ASP C 1 32 ? 83.940 21.668 52.762 1.00 26.57 32 ASP C CA 1
ATOM 2932 C C . ASP C 1 32 ? 82.800 22.297 53.559 1.00 24.91 32 ASP C C 1
ATOM 2933 O O . ASP C 1 32 ? 82.225 21.657 54.419 1.00 26.00 32 ASP C O 1
ATOM 2938 N N . ALA C 1 33 ? 82.480 23.547 53.272 1.00 24.18 33 ALA C N 1
ATOM 2939 C CA . ALA C 1 33 ? 81.433 24.239 54.001 1.00 23.57 33 ALA C CA 1
ATOM 2940 C C . ALA C 1 33 ? 80.077 23.664 53.608 1.00 22.92 33 ALA C C 1
ATOM 2941 O O . ALA C 1 33 ? 79.237 23.367 54.460 1.00 23.47 33 ALA C O 1
ATOM 2943 N N . LEU C 1 34 ? 79.845 23.536 52.315 1.00 21.88 34 LEU C N 1
ATOM 2944 C CA . LEU C 1 34 ? 78.537 23.063 51.830 1.00 22.06 34 LEU C CA 1
ATOM 2945 C C . LEU C 1 34 ? 78.197 21.633 52.267 1.00 21.70 34 LEU C C 1
ATOM 2946 O O . LEU C 1 34 ? 77.058 21.341 52.624 1.00 21.27 34 LEU C O 1
ATOM 2951 N N . ASN C 1 35 ? 79.189 20.741 52.280 1.00 21.26 35 ASN C N 1
ATOM 2952 C CA . ASN C 1 35 ? 78.998 19.381 52.791 1.00 20.80 35 ASN C CA 1
ATOM 2953 C C . ASN C 1 35 ? 78.673 19.319 54.281 1.00 21.08 35 ASN C C 1
ATOM 2954 O O . ASN C 1 35 ? 77.833 18.523 54.713 1.00 20.38 35 ASN C O 1
ATOM 2959 N N . ALA C 1 36 ? 79.278 20.191 55.060 1.00 21.91 36 ALA C N 1
ATOM 2960 C CA . ALA C 1 36 ? 78.967 20.260 56.502 1.00 22.74 36 ALA C CA 1
ATOM 2961 C C . ALA C 1 36 ? 77.537 20.758 56.698 1.00 22.70 36 ALA C C 1
ATOM 2962 O O . ALA C 1 36 ? 76.808 20.260 57.555 1.00 23.56 36 ALA C O 1
ATOM 2964 N N . ASP C 1 37 ? 77.128 21.734 55.886 1.00 22.62 37 ASP C N 1
ATOM 2965 C CA . ASP C 1 37 ? 75.749 22.249 55.932 1.00 23.15 37 ASP C CA 1
ATOM 2966 C C . ASP C 1 37 ? 74.762 21.190 55.502 1.00 21.40 37 ASP C C 1
ATOM 2967 O O . ASP C 1 37 ? 73.730 21.046 56.118 1.00 20.04 37 ASP C O 1
ATOM 2972 N N . LEU C 1 38 ? 75.106 20.421 54.472 1.00 20.07 38 LEU C N 1
ATOM 2973 C CA . LEU C 1 38 ? 74.219 19.399 53.959 1.00 20.02 38 LEU C CA 1
ATOM 2974 C C . LEU C 1 38 ? 73.899 18.386 55.027 1.00 19.38 38 LEU C C 1
ATOM 2975 O O . LEU C 1 38 ? 72.753 17.990 55.209 1.00 18.65 38 LEU C O 1
ATOM 2980 N N . ALA C 1 39 ? 74.929 17.974 55.780 1.00 18.96 39 ALA C N 1
ATOM 2981 C CA . ALA C 1 39 ? 74.720 16.993 56.807 1.00 18.88 39 ALA C CA 1
ATOM 2982 C C . ALA C 1 39 ? 73.762 17.529 57.860 1.00 18.25 39 ALA C C 1
ATOM 2983 O O . ALA C 1 39 ? 72.834 16.839 58.207 1.00 19.48 39 ALA C O 1
ATOM 2985 N N . ASN C 1 40 ? 73.996 18.745 58.347 1.00 17.40 40 ASN C N 1
ATOM 2986 C CA . ASN C 1 40 ? 73.100 19.364 59.338 1.00 18.33 40 ASN C CA 1
ATOM 2987 C C . ASN C 1 40 ? 71.689 19.579 58.805 1.00 18.31 40 ASN C C 1
ATOM 2988 O O . ASN C 1 40 ? 70.718 19.338 59.508 1.00 18.04 40 ASN C O 1
ATOM 2993 N N . VAL C 1 41 ? 71.572 20.000 57.564 1.00 18.42 41 VAL C N 1
ATOM 2994 C CA . VAL C 1 41 ? 70.243 20.261 57.015 1.00 19.10 41 VAL C CA 1
ATOM 2995 C C . VAL C 1 41 ? 69.439 18.942 56.818 1.00 19.26 41 VAL C C 1
ATOM 2996 O O . VAL C 1 41 ? 68.242 18.911 56.988 1.00 18.26 41 VAL C O 1
ATOM 3000 N N . TYR C 1 42 ? 70.092 17.855 56.446 1.00 18.22 42 TYR C N 1
ATOM 3001 C CA . TYR C 1 42 ? 69.370 16.607 56.357 1.00 19.55 42 TYR C CA 1
ATOM 3002 C C . TYR C 1 42 ? 68.986 16.005 57.721 1.00 19.69 42 TYR C C 1
ATOM 3003 O O . TYR C 1 42 ? 67.976 15.326 57.858 1.00 18.63 42 TYR C O 1
ATOM 3012 N N . VAL C 1 43 ? 69.821 16.174 58.758 1.00 19.30 43 VAL C N 1
ATOM 3013 C CA . VAL C 1 43 ? 69.386 15.768 60.096 1.00 21.07 43 VAL C CA 1
ATOM 3014 C C . VAL C 1 43 ? 68.199 16.630 60.500 1.00 20.34 43 VAL C C 1
ATOM 3015 O O . VAL C 1 43 ? 67.259 16.157 61.123 1.00 20.77 43 VAL C O 1
ATOM 3019 N N . LEU C 1 44 ? 68.250 17.914 60.156 1.00 19.69 44 LEU C N 1
ATOM 3020 C CA . LEU C 1 44 ? 67.125 18.812 60.425 1.00 19.58 44 LEU C CA 1
ATOM 3021 C C . LEU C 1 44 ? 65.852 18.278 59.710 1.00 18.62 44 LEU C C 1
ATOM 3022 O O . LEU C 1 44 ? 64.797 18.161 60.328 1.00 19.45 44 LEU C O 1
ATOM 3027 N N . TYR C 1 45 ? 65.983 17.928 58.434 1.00 18.93 45 TYR C N 1
ATOM 3028 C CA . TYR C 1 45 ? 64.855 17.409 57.645 1.00 17.95 45 TYR C CA 1
ATOM 3029 C C . TYR C 1 45 ? 64.261 16.192 58.319 1.00 16.97 45 TYR C C 1
ATOM 3030 O O . TYR C 1 45 ? 63.056 16.095 58.502 1.00 17.50 45 TYR C O 1
ATOM 3039 N N . HIS C 1 46 ? 65.104 15.268 58.776 1.00 17.58 46 HIS C N 1
ATOM 3040 C CA . HIS C 1 46 ? 64.584 14.075 59.395 1.00 17.53 46 HIS C CA 1
ATOM 3041 C C . HIS C 1 46 ? 63.937 14.310 60.750 1.00 17.72 46 HIS C C 1
ATOM 3042 O O . HIS C 1 46 ? 62.987 13.637 61.078 1.00 17.61 46 HIS C O 1
ATOM 3049 N N . GLN C 1 47 ? 64.423 15.277 61.513 1.00 16.74 47 GLN C N 1
ATOM 3050 C CA . GLN C 1 47 ? 63.853 15.555 62.829 1.00 18.73 47 GLN C CA 1
ATOM 3051 C C . GLN C 1 47 ? 62.495 16.318 62.640 1.00 17.74 47 GLN C C 1
ATOM 3052 O O . GLN C 1 47 ? 61.538 16.084 63.362 1.00 18.30 47 GLN C O 1
ATOM 3058 N N . LEU C 1 48 ? 62.430 17.193 61.644 1.00 17.94 48 LEU C N 1
ATOM 3059 C CA . LEU C 1 48 ? 61.197 17.869 61.311 1.00 17.87 48 LEU C CA 1
ATOM 3060 C C . LEU C 1 48 ? 60.139 16.866 60.864 1.00 18.13 48 LEU C C 1
ATOM 3061 O O . LEU C 1 48 ? 59.001 17.004 61.229 1.00 16.42 48 LEU C O 1
ATOM 3066 N N . LYS C 1 49 ? 60.539 15.879 60.069 1.00 17.80 49 LYS C N 1
ATOM 3067 C CA . LYS C 1 49 ? 59.648 14.822 59.670 1.00 18.79 49 LYS C CA 1
ATOM 3068 C C . LYS C 1 49 ? 59.130 14.093 60.902 1.00 17.64 49 LYS C C 1
ATOM 3069 O O . LYS C 1 49 ? 57.948 13.840 61.015 1.00 17.37 49 LYS C O 1
ATOM 3075 N N . LYS C 1 50 ? 60.028 13.771 61.809 1.00 17.36 50 LYS C N 1
ATOM 3076 C CA . LYS C 1 50 ? 59.683 13.104 63.067 1.00 17.32 50 LYS C CA 1
ATOM 3077 C C . LYS C 1 50 ? 58.616 13.894 63.816 1.00 17.47 50 LYS C C 1
ATOM 3078 O O . LYS C 1 50 ? 57.601 13.345 64.251 1.00 18.13 50 LYS C O 1
ATOM 3084 N N . HIS C 1 51 ? 58.850 15.180 63.970 1.00 17.68 51 HIS C N 1
ATOM 3085 C CA . HIS C 1 51 ? 57.922 16.015 64.708 1.00 17.90 51 HIS C CA 1
ATOM 3086 C C . HIS C 1 51 ? 56.591 16.202 63.975 1.00 18.80 51 HIS C C 1
ATOM 3087 O O . HIS C 1 51 ? 55.548 16.186 64.632 1.00 19.83 51 HIS C O 1
ATOM 3094 N N . HIS C 1 52 ? 56.637 16.258 62.654 1.00 19.17 52 HIS C N 1
ATOM 3095 C CA . HIS C 1 52 ? 55.458 16.281 61.779 1.00 18.81 52 HIS C CA 1
ATOM 3096 C C . HIS C 1 52 ? 54.633 15.021 62.011 1.00 19.65 52 HIS C C 1
ATOM 3097 O O . HIS C 1 52 ? 53.438 15.095 62.179 1.00 19.96 52 HIS C O 1
ATOM 3104 N N . TRP C 1 53 ? 55.273 13.865 62.024 1.00 19.03 53 TRP C N 1
ATOM 3105 C CA . TRP C 1 53 ? 54.561 12.617 62.191 1.00 19.62 53 TRP C CA 1
ATOM 3106 C C . TRP C 1 53 ? 53.904 12.509 63.562 1.00 20.26 53 TRP C C 1
ATOM 3107 O O . TRP C 1 53 ? 52.761 12.028 63.675 1.00 21.77 53 TRP C O 1
ATOM 3118 N N . ASN C 1 54 ? 54.626 12.909 64.610 1.00 19.22 54 ASN C N 1
ATOM 3119 C CA . ASN C 1 54 ? 54.247 12.589 65.981 1.00 19.31 54 ASN C CA 1
ATOM 3120 C C . ASN C 1 54 ? 53.448 13.662 66.711 1.00 20.48 54 ASN C C 1
ATOM 3121 O O . ASN C 1 54 ? 52.882 13.370 67.772 1.00 21.11 54 ASN C O 1
ATOM 3126 N N . VAL C 1 55 ? 53.411 14.879 66.198 1.00 19.93 55 VAL C N 1
ATOM 3127 C CA . VAL C 1 55 ? 52.756 15.967 66.922 1.00 20.54 55 VAL C CA 1
ATOM 3128 C C . VAL C 1 55 ? 51.283 15.677 67.184 1.00 20.03 55 VAL C C 1
ATOM 3129 O O . VAL C 1 55 ? 50.558 15.216 66.312 1.00 20.43 55 VAL C O 1
ATOM 3133 N N . GLU C 1 56 ? 50.882 15.975 68.419 1.00 20.57 56 GLU C N 1
ATOM 3134 C CA . GLU C 1 56 ? 49.574 15.676 68.975 1.00 20.95 56 GLU C CA 1
ATOM 3135 C C . GLU C 1 56 ? 49.071 16.856 69.795 1.00 21.38 56 GLU C C 1
ATOM 3136 O O . GLU C 1 56 ? 49.874 17.670 70.280 1.00 21.88 56 GLU C O 1
ATOM 3142 N N . GLY C 1 57 ? 47.744 16.916 69.967 1.00 20.08 57 GLY C N 1
ATOM 3143 C CA . GLY C 1 57 ? 47.142 17.866 70.891 1.00 21.01 57 GLY C CA 1
ATOM 3144 C C . GLY C 1 57 ? 46.355 18.952 70.258 1.00 20.70 57 GLY C C 1
ATOM 3145 O O . GLY C 1 57 ? 46.058 18.914 69.055 1.00 21.69 57 GLY C O 1
ATOM 3146 N N . ALA C 1 58 ? 46.102 19.991 71.052 1.00 22.22 58 ALA C N 1
ATOM 3147 C CA . ALA C 1 58 ? 45.215 21.044 70.666 1.00 23.09 58 ALA C CA 1
ATOM 3148 C C . ALA C 1 58 ? 45.588 21.832 69.396 1.00 24.11 58 ALA C C 1
ATOM 3149 O O . ALA C 1 58 ? 44.711 22.306 68.657 1.00 27.37 58 ALA C O 1
ATOM 3151 N N . GLU C 1 59 ? 46.877 21.969 69.139 1.00 24.55 59 GLU C N 1
ATOM 3152 C CA . GLU C 1 59 ? 47.360 22.678 67.973 1.00 23.40 59 GLU C CA 1
ATOM 3153 C C . GLU C 1 59 ? 47.938 21.751 66.894 1.00 22.15 59 GLU C C 1
ATOM 3154 O O . GLU C 1 59 ? 48.659 22.216 66.001 1.00 21.52 59 GLU C O 1
ATOM 3160 N N . PHE C 1 60 ? 47.667 20.450 66.963 1.00 20.89 60 PHE C N 1
ATOM 3161 C CA . PHE C 1 60 ? 48.515 19.523 66.214 1.00 21.39 60 PHE C CA 1
ATOM 3162 C C . PHE C 1 60 ? 48.413 19.695 64.697 1.00 22.05 60 PHE C C 1
ATOM 3163 O O . PHE C 1 60 ? 49.383 19.454 64.025 1.00 22.27 60 PHE C O 1
ATOM 3171 N N . ARG C 1 61 ? 47.231 19.990 64.153 1.00 21.17 61 ARG C N 1
ATOM 3172 C CA . ARG C 1 61 ? 47.057 19.952 62.724 1.00 22.31 61 ARG C CA 1
ATOM 3173 C C . ARG C 1 61 ? 47.813 21.136 62.072 1.00 21.29 61 ARG C C 1
ATOM 3174 O O . ARG C 1 61 ? 48.522 20.976 61.061 1.00 21.36 61 ARG C O 1
ATOM 3182 N N . ASP C 1 62 ? 47.698 22.311 62.686 1.00 21.64 62 ASP C N 1
ATOM 3183 C CA . ASP C 1 62 ? 48.443 23.467 62.248 1.00 22.05 62 ASP C CA 1
ATOM 3184 C C . ASP C 1 62 ? 49.934 23.184 62.309 1.00 21.40 62 ASP C C 1
ATOM 3185 O O . ASP C 1 62 ? 50.696 23.524 61.395 1.00 20.10 62 ASP C O 1
ATOM 3190 N N . LEU C 1 63 ? 50.369 22.585 63.416 1.00 20.27 63 LEU C N 1
ATOM 3191 C CA . LEU C 1 63 ? 51.795 22.188 63.554 1.00 20.61 63 LEU C CA 1
ATOM 3192 C C . LEU C 1 63 ? 52.238 21.125 62.576 1.00 19.31 63 LEU C C 1
ATOM 3193 O O . LEU C 1 63 ? 53.356 21.209 61.990 1.00 20.91 63 LEU C O 1
ATOM 3198 N N . HIS C 1 64 ? 51.405 20.117 62.365 1.00 20.25 64 HIS C N 1
ATOM 3199 C CA . HIS C 1 64 ? 51.673 19.072 61.394 1.00 20.35 64 HIS C CA 1
ATOM 3200 C C . HIS C 1 64 ? 51.881 19.665 60.018 1.00 21.74 64 HIS C C 1
ATOM 3201 O O . HIS C 1 64 ? 52.865 19.347 59.347 1.00 21.22 64 HIS C O 1
ATOM 3208 N N . LEU C 1 65 ? 51.034 20.614 59.618 1.00 21.79 65 LEU C N 1
ATOM 3209 C CA . LEU C 1 65 ? 51.165 21.266 58.333 1.00 22.33 65 LEU C CA 1
ATOM 3210 C C . LEU C 1 65 ? 52.417 22.140 58.257 1.00 20.85 65 LEU C C 1
ATOM 3211 O O . LEU C 1 65 ? 53.152 22.052 57.283 1.00 20.80 65 LEU C O 1
ATOM 3216 N N . PHE C 1 66 ? 52.664 22.960 59.276 1.00 19.83 66 PHE C N 1
ATOM 3217 C CA . PHE C 1 66 ? 53.864 23.761 59.370 1.00 19.03 66 PHE C CA 1
ATOM 3218 C C . PHE C 1 66 ? 55.127 22.910 59.293 1.00 19.29 66 PHE C C 1
ATOM 3219 O O . PHE C 1 66 ? 56.020 23.219 58.529 1.00 18.53 66 PHE C O 1
ATOM 3227 N N . LEU C 1 67 ? 55.186 21.850 60.077 1.00 18.78 67 LEU C N 1
ATOM 3228 C CA . LEU C 1 67 ? 56.400 21.008 60.114 1.00 19.14 67 LEU C CA 1
ATOM 3229 C C . LEU C 1 67 ? 56.632 20.241 58.864 1.00 19.96 67 LEU C C 1
ATOM 3230 O O . LEU C 1 67 ? 57.775 20.075 58.452 1.00 20.04 67 LEU C O 1
ATOM 3235 N N . GLY C 1 68 ? 55.551 19.857 58.200 1.00 21.18 68 GLY C N 1
ATOM 3236 C CA . GLY C 1 68 ? 55.659 19.226 56.887 1.00 21.62 68 GLY C CA 1
ATOM 3237 C C . GLY C 1 68 ? 56.277 20.185 55.869 1.00 21.39 68 GLY C C 1
ATOM 3238 O O . GLY C 1 68 ? 57.135 19.817 55.065 1.00 22.00 68 GLY C O 1
ATOM 3239 N N . GLU C 1 69 ? 55.794 21.420 55.855 1.00 21.44 69 GLU C N 1
ATOM 3240 C CA . GLU C 1 69 ? 56.256 22.429 54.943 1.00 22.06 69 GLU C CA 1
ATOM 3241 C C . GLU C 1 69 ? 57.742 22.800 55.278 1.00 20.98 69 GLU C C 1
ATOM 3242 O O . GLU C 1 69 ? 58.574 22.999 54.383 1.00 19.32 69 GLU C O 1
ATOM 3248 N N . ALA C 1 70 ? 58.056 22.832 56.564 1.00 19.08 70 ALA C N 1
ATOM 3249 C CA . ALA C 1 70 ? 59.418 23.166 57.022 1.00 19.47 70 ALA C CA 1
ATOM 3250 C C . ALA C 1 70 ? 60.373 22.030 56.569 1.00 18.59 70 ALA C C 1
ATOM 3251 O O . ALA C 1 70 ? 61.503 22.270 56.150 1.00 19.37 70 ALA C O 1
ATOM 3253 N N . ALA C 1 71 ? 59.911 20.779 56.664 1.00 19.39 71 ALA C N 1
ATOM 3254 C CA . ALA C 1 71 ? 60.675 19.621 56.185 1.00 19.26 71 ALA C CA 1
ATOM 3255 C C . ALA C 1 71 ? 60.897 19.690 54.681 1.00 19.83 71 ALA C C 1
ATOM 3256 O O . ALA C 1 71 ? 61.979 19.458 54.209 1.00 20.55 71 ALA C O 1
ATOM 3258 N N . GLU C 1 72 ? 59.875 20.045 53.908 1.00 20.10 72 GLU C N 1
ATOM 3259 C CA . GLU C 1 72 ? 60.018 20.184 52.457 1.00 21.70 72 GLU C CA 1
ATOM 3260 C C . GLU C 1 72 ? 61.038 21.271 52.143 1.00 19.12 72 GLU C C 1
ATOM 3261 O O . GLU C 1 72 ? 61.891 21.126 51.248 1.00 20.49 72 GLU C O 1
ATOM 3267 N N . THR C 1 73 ? 61.002 22.392 52.864 1.00 20.53 73 THR C N 1
ATOM 3268 C CA . THR C 1 73 ? 62.020 23.418 52.705 1.00 20.47 73 THR C CA 1
ATOM 3269 C C . THR C 1 73 ? 63.437 22.931 52.973 1.00 20.70 73 THR C C 1
ATOM 3270 O O . THR C 1 73 ? 64.359 23.238 52.200 1.00 21.20 73 THR C O 1
ATOM 3274 N N . ALA C 1 74 ? 63.610 22.217 54.082 1.00 18.88 74 ALA C N 1
ATOM 3275 C CA . ALA C 1 74 ? 64.913 21.661 54.437 1.00 19.31 74 ALA C CA 1
ATOM 3276 C C . ALA C 1 74 ? 65.367 20.690 53.351 1.00 18.56 74 ALA C C 1
ATOM 3277 O O . ALA C 1 74 ? 66.531 20.666 53.021 1.00 19.47 74 ALA C O 1
ATOM 3279 N N . GLU C 1 75 ? 64.452 19.906 52.803 1.00 18.89 75 GLU C N 1
ATOM 3280 C CA . GLU C 1 75 ? 64.766 18.936 51.760 1.00 19.66 75 GLU C CA 1
ATOM 3281 C C . GLU C 1 75 ? 65.310 19.654 50.497 1.00 20.85 75 GLU C C 1
ATOM 3282 O O . GLU C 1 75 ? 66.291 19.247 49.850 1.00 19.78 75 GLU C O 1
ATOM 3288 N N . GLU C 1 76 ? 64.655 20.744 50.157 1.00 19.55 76 GLU C N 1
ATOM 3289 C CA . GLU C 1 76 ? 65.008 21.504 48.970 1.00 20.63 76 GLU C CA 1
ATOM 3290 C C . GLU C 1 76 ? 66.353 22.190 49.168 1.00 20.59 76 GLU C C 1
ATOM 3291 O O . GLU C 1 76 ? 67.145 22.254 48.234 1.00 20.67 76 GLU C O 1
ATOM 3297 N N . VAL C 1 77 ? 66.639 22.686 50.377 1.00 18.91 77 VAL C N 1
ATOM 3298 C CA . VAL C 1 77 ? 67.922 23.327 50.667 1.00 18.66 77 VAL C CA 1
ATOM 3299 C C . VAL C 1 77 ? 69.018 22.257 50.571 1.00 17.71 77 VAL C C 1
ATOM 3300 O O . VAL C 1 77 ? 70.068 22.465 49.938 1.00 18.37 77 VAL C O 1
ATOM 3304 N N . ALA C 1 78 ? 68.757 21.123 51.151 1.00 19.26 78 ALA C N 1
ATOM 3305 C CA . ALA C 1 78 ? 69.672 19.987 51.062 1.00 17.89 78 ALA C CA 1
ATOM 3306 C C . ALA C 1 78 ? 69.991 19.618 49.636 1.00 18.66 78 ALA C C 1
ATOM 3307 O O . ALA C 1 78 ? 71.162 19.442 49.285 1.00 19.16 78 ALA C O 1
ATOM 3309 N N . ASP C 1 79 ? 68.978 19.593 48.775 1.00 19.75 79 ASP C N 1
ATOM 3310 C CA . ASP C 1 79 ? 69.168 19.246 47.392 1.00 21.37 79 ASP C CA 1
ATOM 3311 C C . ASP C 1 79 ? 70.043 20.241 46.691 1.00 20.34 79 ASP C C 1
ATOM 3312 O O . ASP C 1 79 ? 70.924 19.870 45.890 1.00 19.94 79 ASP C O 1
ATOM 3317 N N . GLU C 1 80 ? 69.815 21.524 46.958 1.00 19.74 80 GLU C N 1
ATOM 3318 C CA . GLU C 1 80 ? 70.609 22.597 46.403 1.00 21.64 80 GLU C CA 1
ATOM 3319 C C . GLU C 1 80 ? 72.092 22.512 46.861 1.00 19.04 80 GLU C C 1
ATOM 3320 O O . GLU C 1 80 ? 72.978 22.667 46.040 1.00 19.75 80 GLU C O 1
ATOM 3326 N N . LEU C 1 81 ? 72.299 22.207 48.124 1.00 19.01 81 LEU C N 1
ATOM 3327 C CA . LEU C 1 81 ? 73.654 22.154 48.699 1.00 19.14 81 LEU C CA 1
ATOM 3328 C C . LEU C 1 81 ? 74.368 20.999 48.044 1.00 19.11 81 LEU C C 1
ATOM 3329 O O . LEU C 1 81 ? 75.506 21.105 47.638 1.00 19.45 81 LEU C O 1
ATOM 3334 N N . ALA C 1 82 ? 73.666 19.892 47.915 1.00 19.69 82 ALA C N 1
ATOM 3335 C CA . ALA C 1 82 ? 74.252 18.676 47.391 1.00 18.87 82 ALA C CA 1
ATOM 3336 C C . ALA C 1 82 ? 74.596 18.818 45.923 1.00 19.33 82 ALA C C 1
ATOM 3337 O O . ALA C 1 82 ? 75.675 18.366 45.469 1.00 19.47 82 ALA C O 1
ATOM 3339 N N . GLU C 1 83 ? 73.711 19.463 45.153 1.00 19.83 83 GLU C N 1
ATOM 3340 C CA . GLU C 1 83 ? 73.951 19.629 43.748 1.00 20.35 83 GLU C CA 1
ATOM 3341 C C . GLU C 1 83 ? 75.087 20.587 43.535 1.00 21.63 83 GLU C C 1
ATOM 3342 O O . GLU C 1 83 ? 75.822 20.412 42.590 1.00 20.80 83 GLU C O 1
ATOM 3348 N N . ARG C 1 84 ? 75.239 21.570 44.414 1.00 20.75 84 ARG C N 1
ATOM 3349 C CA . ARG C 1 84 ? 76.339 22.518 44.308 1.00 20.41 84 ARG C CA 1
ATOM 3350 C C . ARG C 1 84 ? 77.660 21.813 44.621 1.00 19.01 84 ARG C C 1
ATOM 3351 O O . ARG C 1 84 ? 78.635 22.010 43.933 1.00 19.49 84 ARG C O 1
ATOM 3359 N N . VAL C 1 85 ? 77.667 20.991 45.652 1.00 19.53 85 VAL C N 1
ATOM 3360 C CA . VAL C 1 85 ? 78.853 20.173 45.956 1.00 19.56 85 VAL C CA 1
ATOM 3361 C C . VAL C 1 85 ? 79.266 19.394 44.716 1.00 19.29 85 VAL C C 1
ATOM 3362 O O . VAL C 1 85 ? 80.443 19.389 44.292 1.00 19.93 85 VAL C O 1
ATOM 3366 N N . GLN C 1 86 ? 78.299 18.744 44.071 1.00 20.20 86 GLN C N 1
ATOM 3367 C CA . GLN C 1 86 ? 78.612 17.949 42.919 1.00 21.82 86 GLN C CA 1
ATOM 3368 C C . GLN C 1 86 ? 79.066 18.778 41.723 1.00 22.01 86 GLN C C 1
ATOM 3369 O O . GLN C 1 86 ? 79.984 18.365 40.997 1.00 22.78 86 GLN C O 1
ATOM 3375 N N . ALA C 1 87 ? 78.483 19.960 41.545 1.00 21.88 87 ALA C N 1
ATOM 3376 C CA . ALA C 1 87 ? 78.825 20.840 40.450 1.00 21.76 87 ALA C CA 1
ATOM 3377 C C . ALA C 1 87 ? 80.257 21.347 40.582 1.00 22.76 87 ALA C C 1
ATOM 3378 O O . ALA C 1 87 ? 80.902 21.612 39.548 1.00 21.60 87 ALA C O 1
ATOM 3380 N N . LEU C 1 88 ? 80.697 21.490 41.827 1.00 21.99 88 LEU C N 1
ATOM 3381 C CA . LEU C 1 88 ? 82.030 21.992 42.119 1.00 21.89 88 LEU C CA 1
ATOM 3382 C C . LEU C 1 88 ? 83.069 20.865 42.124 1.00 22.88 88 LEU C C 1
ATOM 3383 O O . LEU C 1 88 ? 84.208 21.080 42.523 1.00 21.18 88 LEU C O 1
ATOM 3388 N N . GLY C 1 89 ? 82.673 19.677 41.680 1.00 22.44 89 GLY C N 1
ATOM 3389 C CA . GLY C 1 89 ? 83.571 18.534 41.562 1.00 22.32 89 GLY C CA 1
ATOM 3390 C C . GLY C 1 89 ? 83.812 17.767 42.861 1.00 22.86 89 GLY C C 1
ATOM 3391 O O . GLY C 1 89 ? 84.814 17.031 42.962 1.00 23.57 89 GLY C O 1
ATOM 3392 N N . GLY C 1 90 ? 82.929 17.926 43.856 1.00 20.75 90 GLY C N 1
ATOM 3393 C CA . GLY C 1 90 ? 82.922 17.148 45.068 1.00 21.10 90 GLY C CA 1
ATOM 3394 C C . GLY C 1 90 ? 81.907 16.026 45.119 1.00 20.26 90 GLY C C 1
ATOM 3395 O O . GLY C 1 90 ? 81.177 15.777 44.160 1.00 20.95 90 GLY C O 1
ATOM 3396 N N . VAL C 1 91 ? 81.902 15.330 46.233 1.00 20.96 91 VAL C N 1
ATOM 3397 C CA . VAL C 1 91 ? 81.000 14.212 46.469 1.00 21.67 91 VAL C CA 1
ATOM 3398 C C . VAL C 1 91 ? 80.137 14.548 47.657 1.00 20.79 91 VAL C C 1
ATOM 3399 O O . VAL C 1 91 ? 80.609 14.665 48.808 1.00 20.92 91 VAL C O 1
ATOM 3403 N N . PRO C 1 92 ? 78.847 14.788 47.410 1.00 19.87 92 PRO C N 1
ATOM 3404 C CA . PRO C 1 92 ? 77.990 15.151 48.520 1.00 20.24 92 PRO C CA 1
ATOM 3405 C C . PRO C 1 92 ? 77.809 14.004 49.501 1.00 20.63 92 PRO C C 1
ATOM 3406 O O . PRO C 1 92 ? 77.651 12.846 49.062 1.00 21.40 92 PRO C O 1
ATOM 3410 N N . HIS C 1 93 ? 77.775 14.301 50.795 1.00 21.09 93 HIS C N 1
ATOM 3411 C CA . HIS C 1 93 ? 77.395 13.287 51.772 1.00 21.29 93 HIS C CA 1
ATOM 3412 C C . HIS C 1 93 ? 76.045 12.654 51.429 1.00 22.20 93 HIS C C 1
ATOM 3413 O O . HIS C 1 93 ? 75.097 13.371 51.208 1.00 22.27 93 HIS C O 1
ATOM 3420 N N . ALA C 1 94 ? 75.937 11.320 51.433 1.00 22.16 94 ALA C N 1
ATOM 3421 C CA . ALA C 1 94 ? 74.740 10.657 50.897 1.00 22.30 94 ALA C CA 1
ATOM 3422 C C . ALA C 1 94 ? 74.000 9.685 51.846 1.00 22.66 94 ALA C C 1
ATOM 3423 O O . ALA C 1 94 ? 72.798 9.791 52.011 1.00 24.42 94 ALA C O 1
ATOM 3425 N N . SER C 1 95 ? 74.681 8.706 52.419 1.00 22.56 95 SER C N 1
ATOM 3426 C CA . SER C 1 95 ? 73.972 7.716 53.217 1.00 21.62 95 SER C CA 1
ATOM 3427 C C . SER C 1 95 ? 73.491 8.354 54.507 1.00 21.27 95 SER C C 1
ATOM 3428 O O . SER C 1 95 ? 74.115 9.290 54.982 1.00 20.63 95 SER C O 1
ATOM 3431 N N . PRO C 1 96 ? 72.406 7.846 55.075 1.00 20.41 96 PRO C N 1
ATOM 3432 C CA . PRO C 1 96 ? 71.879 8.381 56.335 1.00 21.00 96 PRO C CA 1
ATOM 3433 C C . PRO C 1 96 ? 72.922 8.332 57.457 1.00 21.65 96 PRO C C 1
ATOM 3434 O O . PRO C 1 96 ? 73.068 9.302 58.189 1.00 21.90 96 PRO C O 1
ATOM 3438 N N . GLU C 1 97 ? 73.679 7.239 57.534 1.00 22.18 97 GLU C N 1
ATOM 3439 C CA . GLU C 1 97 ? 74.692 7.111 58.580 1.00 24.25 97 GLU C CA 1
ATOM 3440 C C . GLU C 1 97 ? 75.789 8.194 58.405 1.00 22.73 97 GLU C C 1
ATOM 3441 O O . GLU C 1 97 ? 76.238 8.782 59.377 1.00 23.05 97 GLU C O 1
ATOM 3447 N N . THR C 1 98 ? 76.214 8.458 57.167 1.00 22.11 98 THR C N 1
ATOM 3448 C CA . THR C 1 98 ? 77.188 9.517 56.844 1.00 22.57 98 THR C CA 1
ATOM 3449 C C . THR C 1 98 ? 76.685 10.896 57.187 1.00 22.13 98 THR C C 1
ATOM 3450 O O . THR C 1 98 ? 77.385 11.703 57.783 1.00 21.95 98 THR C O 1
ATOM 3454 N N . LEU C 1 99 ? 75.445 11.176 56.805 1.00 21.25 99 LEU C N 1
ATOM 3455 C CA . LEU C 1 99 ? 74.905 12.506 57.066 1.00 20.21 99 LEU C CA 1
ATOM 3456 C C . LEU C 1 99 ? 74.861 12.769 58.557 1.00 20.68 99 LEU C C 1
ATOM 3457 O O . LEU C 1 99 ? 75.196 13.836 59.007 1.00 20.31 99 LEU C O 1
ATOM 3462 N N . GLN C 1 100 ? 74.427 11.807 59.349 1.00 20.70 100 GLN C N 1
ATOM 3463 C CA . GLN C 1 100 ? 74.351 12.050 60.787 1.00 21.97 100 GLN C CA 1
ATOM 3464 C C . GLN C 1 100 ? 75.739 12.114 61.415 1.00 22.07 100 GLN C C 1
ATOM 3465 O O . GLN C 1 100 ? 76.002 12.954 62.265 1.00 21.36 100 GLN C O 1
ATOM 3471 N N . ALA C 1 101 ? 76.625 11.251 60.969 1.00 22.57 101 ALA C N 1
ATOM 3472 C CA . ALA C 1 101 ? 77.986 11.262 61.500 1.00 23.73 101 ALA C CA 1
ATOM 3473 C C . ALA C 1 101 ? 78.678 12.573 61.186 1.00 24.12 101 ALA C C 1
ATOM 3474 O O . ALA C 1 101 ? 79.432 13.091 62.018 1.00 24.89 101 ALA C O 1
ATOM 3476 N N . GLU C 1 102 ? 78.421 13.142 60.017 1.00 23.69 102 GLU C N 1
ATOM 3477 C CA . GLU C 1 102 ? 79.043 14.400 59.610 1.00 23.23 102 GLU C CA 1
ATOM 3478 C C . GLU C 1 102 ? 78.358 15.665 60.139 1.00 23.15 102 GLU C C 1
ATOM 3479 O O . GLU C 1 102 ? 78.932 16.758 60.053 1.00 22.87 102 GLU C O 1
ATOM 3485 N N . ALA C 1 103 ? 77.165 15.522 60.720 1.00 21.95 103 ALA C N 1
ATOM 3486 C CA . ALA C 1 103 ? 76.438 16.650 61.261 1.00 23.06 103 ALA C CA 1
ATOM 3487 C C . ALA C 1 103 ? 77.042 17.046 62.577 1.00 23.46 103 ALA C C 1
ATOM 3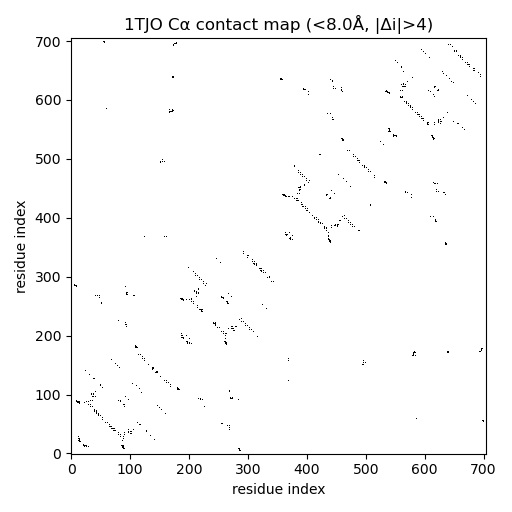488 O O . ALA C 1 103 ? 77.525 16.194 63.292 1.00 25.75 103 ALA C O 1
ATOM 3490 N N . SER C 1 104 ? 77.034 18.338 62.875 1.00 23.22 104 SER C N 1
ATOM 3491 C CA . SER C 1 104 ? 77.509 18.829 64.165 1.00 23.77 104 SER C CA 1
ATOM 3492 C C . SER C 1 104 ? 76.368 19.084 65.151 1.00 23.94 104 SER C C 1
ATOM 3493 O O . SER C 1 104 ? 76.586 19.223 66.355 1.00 24.86 104 SER C O 1
ATOM 3496 N N . VAL C 1 105 ? 75.157 19.235 64.629 1.00 23.56 105 VAL C N 1
ATOM 3497 C CA . VAL C 1 105 ? 74.000 19.505 65.473 1.00 23.93 105 VAL C CA 1
ATOM 3498 C C . VAL C 1 105 ? 73.612 18.329 66.349 1.00 25.50 105 VAL C C 1
ATOM 3499 O O . VAL C 1 105 ? 73.974 17.187 66.075 1.00 25.79 105 VAL C O 1
ATOM 3503 N N . ASP C 1 106 ? 72.847 18.616 67.389 1.00 26.61 106 ASP C N 1
ATOM 3504 C CA . ASP C 1 106 ? 72.343 17.568 68.252 1.00 28.31 106 ASP C CA 1
ATOM 3505 C C . ASP C 1 106 ? 71.104 16.964 67.641 1.00 28.53 106 ASP C C 1
ATOM 3506 O O . ASP C 1 106 ? 70.235 17.690 67.120 1.00 29.18 106 ASP C O 1
ATOM 3511 N N . VAL C 1 107 ? 71.010 15.649 67.720 1.00 27.78 107 VAL C N 1
ATOM 3512 C CA . VAL C 1 107 ? 69.809 14.975 67.247 1.00 28.48 107 VAL C CA 1
ATOM 3513 C C . VAL C 1 107 ? 69.109 14.222 68.360 1.00 26.74 107 VAL C C 1
ATOM 3514 O O . VAL C 1 107 ? 69.758 13.540 69.167 1.00 26.29 107 VAL C O 1
ATOM 3518 N N . GLU C 1 108 ? 67.780 14.331 68.399 1.00 24.42 108 GLU C N 1
ATOM 3519 C CA . GLU C 1 108 ? 67.028 13.616 69.430 1.00 23.66 108 GLU C CA 1
ATOM 3520 C C . GLU C 1 108 ? 67.288 12.143 69.331 1.00 23.64 108 GLU C C 1
ATOM 3521 O O . GLU C 1 108 ? 67.444 11.593 68.240 1.00 22.69 108 GLU C O 1
ATOM 3527 N N . ASP C 1 109 ? 67.319 11.472 70.477 1.00 24.52 109 ASP C N 1
ATOM 3528 C CA . ASP C 1 109 ? 67.206 10.033 70.480 1.00 24.87 109 ASP C CA 1
ATOM 3529 C C . ASP C 1 109 ? 65.818 9.629 69.962 1.00 24.05 109 ASP C C 1
ATOM 3530 O O . ASP C 1 109 ? 64.995 10.486 69.584 1.00 23.23 109 ASP C O 1
ATOM 3535 N N . GLU C 1 110 ? 65.604 8.336 69.835 1.00 23.71 110 GLU C N 1
ATOM 3536 C CA . GLU C 1 110 ? 64.401 7.845 69.199 1.00 22.26 110 GLU C CA 1
ATOM 3537 C C . GLU C 1 110 ? 63.103 7.919 70.009 1.00 21.81 110 GLU C C 1
ATOM 3538 O O . GLU C 1 110 ? 62.020 7.657 69.441 1.00 23.39 110 GLU C O 1
ATOM 3544 N N . ASP C 1 111 ? 63.142 8.340 71.272 1.00 21.49 111 ASP C N 1
ATOM 3545 C CA . ASP C 1 111 ? 61.895 8.610 71.982 1.00 21.22 111 ASP C CA 1
ATOM 3546 C C . ASP C 1 111 ? 61.201 9.868 71.425 1.00 21.60 111 ASP C C 1
ATOM 3547 O O . ASP C 1 111 ? 61.827 10.689 70.741 1.00 21.92 111 ASP C O 1
ATOM 3552 N N . VAL C 1 112 ? 59.905 9.948 71.649 1.00 20.24 112 VAL C N 1
ATOM 3553 C CA . VAL C 1 112 ? 59.071 11.083 71.216 1.00 21.04 112 VAL C CA 1
ATOM 3554 C C . VAL C 1 112 ? 58.812 11.974 72.431 1.00 20.80 112 VAL C C 1
ATOM 3555 O O . VAL C 1 112 ? 58.308 11.508 73.489 1.00 20.39 112 VAL C O 1
ATOM 3559 N N . TYR C 1 113 ? 59.172 13.231 72.307 1.00 18.72 113 TYR C N 1
ATOM 3560 C CA . TYR C 1 113 ? 59.019 14.230 73.363 1.00 20.58 113 TYR C CA 1
ATOM 3561 C C . TYR C 1 113 ? 57.800 15.071 73.057 1.00 20.53 113 TYR C C 1
ATOM 3562 O O . TYR C 1 113 ? 57.257 15.080 71.933 1.00 21.18 113 TYR C O 1
ATOM 3571 N N . ASP C 1 114 ? 57.361 15.773 74.086 1.00 21.34 114 ASP C N 1
ATOM 3572 C CA . ASP C 1 114 ? 56.249 16.663 73.955 1.00 22.41 114 ASP C CA 1
ATOM 3573 C C . ASP C 1 114 ? 56.572 17.766 72.982 1.00 20.49 114 ASP C C 1
ATOM 3574 O O . ASP C 1 114 ? 57.746 18.011 72.654 1.00 19.72 114 ASP C O 1
ATOM 3579 N N . ILE C 1 115 ? 55.550 18.446 72.528 1.00 20.43 115 ILE C N 1
ATOM 3580 C CA . ILE C 1 115 ? 55.747 19.328 71.384 1.00 19.47 115 ILE C CA 1
ATOM 3581 C C . ILE C 1 115 ? 56.607 20.557 71.724 1.00 19.35 115 ILE C C 1
ATOM 3582 O O . ILE C 1 115 ? 57.397 21.015 70.881 1.00 20.52 115 ILE C O 1
ATOM 3587 N N . ARG C 1 116 ? 56.491 21.095 72.940 1.00 19.78 116 ARG C N 1
ATOM 3588 C CA . ARG C 1 116 ? 57.401 22.168 73.328 1.00 19.02 116 ARG C CA 1
ATOM 3589 C C . ARG C 1 116 ? 58.867 21.750 73.318 1.00 20.22 116 ARG C C 1
ATOM 3590 O O . ARG C 1 116 ? 59.724 22.504 72.815 1.00 19.79 116 ARG C O 1
ATOM 3598 N N . THR C 1 117 ? 59.160 20.547 73.817 1.00 19.93 117 THR C N 1
ATOM 3599 C CA . THR C 1 117 ? 60.538 20.071 73.873 1.00 21.03 117 THR C CA 1
ATOM 3600 C C . THR C 1 117 ? 61.037 19.858 72.469 1.00 20.68 117 THR C C 1
ATOM 3601 O O . THR C 1 117 ? 62.137 20.267 72.109 1.00 20.40 117 THR C O 1
ATOM 3605 N N . SER C 1 118 ? 60.174 19.231 71.678 1.00 19.87 118 SER C N 1
ATOM 3606 C CA . SER C 1 118 ? 60.500 18.906 70.283 1.00 19.84 118 SER C CA 1
ATOM 3607 C C . SER C 1 118 ? 60.827 20.187 69.499 1.00 18.85 118 SER C C 1
ATOM 3608 O O . SER C 1 118 ? 61.875 20.289 68.870 1.00 19.82 118 SER C O 1
ATOM 3611 N N . LEU C 1 119 ? 59.933 21.175 69.550 1.00 19.66 119 LEU C N 1
ATOM 3612 C CA . LEU C 1 119 ? 60.210 22.469 68.901 1.00 20.20 119 LEU C CA 1
ATOM 3613 C C . LEU C 1 119 ? 61.459 23.179 69.397 1.00 20.18 119 LEU C C 1
ATOM 3614 O O . LEU C 1 119 ? 62.193 23.738 68.596 1.00 20.95 119 LEU C O 1
ATOM 3619 N N . ALA C 1 120 ? 61.730 23.137 70.689 1.00 20.45 120 ALA C N 1
ATOM 3620 C CA . ALA C 1 120 ? 62.914 23.781 71.222 1.00 20.80 120 ALA C CA 1
ATOM 3621 C C . ALA C 1 120 ? 64.184 23.122 70.689 1.00 20.35 120 ALA C C 1
ATOM 3622 O O . ALA C 1 120 ? 65.164 23.800 70.371 1.00 20.63 120 ALA C O 1
ATOM 3624 N N . ASN C 1 121 ? 64.153 21.801 70.565 1.00 19.00 121 ASN C N 1
ATOM 3625 C CA . ASN C 1 121 ? 65.267 21.044 69.967 1.00 20.04 121 ASN C CA 1
ATOM 3626 C C . ASN C 1 121 ? 65.506 21.455 68.504 1.00 20.34 121 ASN C C 1
ATOM 3627 O O . ASN C 1 121 ? 66.636 21.686 68.061 1.00 20.60 121 ASN C O 1
ATOM 3632 N N . ASP C 1 122 ? 64.411 21.579 67.757 1.00 20.15 122 ASP C N 1
ATOM 3633 C CA . ASP C 1 122 ? 64.509 22.032 66.383 1.00 20.62 122 ASP C CA 1
ATOM 3634 C C . ASP C 1 122 ? 65.048 23.450 66.273 1.00 20.11 122 ASP C C 1
ATOM 3635 O O . ASP C 1 122 ? 65.845 23.742 65.390 1.00 19.54 122 ASP C O 1
ATOM 3640 N N . MET C 1 123 ? 64.610 24.333 67.153 1.00 19.88 123 MET C N 1
ATOM 3641 C CA . MET C 1 123 ? 65.077 25.722 67.118 1.00 21.98 123 MET C CA 1
ATOM 3642 C C . MET C 1 123 ? 66.583 25.806 67.310 1.00 22.23 123 MET C C 1
ATOM 3643 O O . MET C 1 123 ? 67.264 26.649 66.707 1.00 22.11 123 MET C O 1
ATOM 3648 N N . ALA C 1 124 ? 67.109 24.922 68.149 1.00 21.59 124 ALA C N 1
ATOM 3649 C CA . ALA C 1 124 ? 68.544 24.873 68.373 1.00 21.65 124 ALA C CA 1
ATOM 3650 C C . ALA C 1 124 ? 69.288 24.475 67.106 1.00 21.32 124 ALA C C 1
ATOM 3651 O O . ALA C 1 124 ? 70.331 25.035 66.781 1.00 21.41 124 ALA C O 1
ATOM 3653 N N . ILE C 1 125 ? 68.755 23.482 66.390 1.00 20.50 125 ILE C N 1
ATOM 3654 C CA . ILE C 1 125 ? 69.322 23.062 65.136 1.00 19.68 125 ILE C CA 1
ATOM 3655 C C . ILE C 1 125 ? 69.312 24.200 64.141 1.00 19.28 125 ILE C C 1
ATOM 3656 O O . ILE C 1 125 ? 70.345 24.472 63.507 1.00 18.92 125 ILE C O 1
ATOM 3661 N N . TYR C 1 126 ? 68.136 24.796 63.935 1.00 19.21 126 TYR C N 1
ATOM 3662 C CA . TYR C 1 126 ? 68.057 25.971 63.059 1.00 19.36 126 TYR C CA 1
ATOM 3663 C C . TYR C 1 126 ? 69.117 27.002 63.394 1.00 20.46 126 TYR C C 1
ATOM 3664 O O . TYR C 1 126 ? 69.794 27.493 62.507 1.00 20.08 126 TYR C O 1
ATOM 3673 N N . GLY C 1 127 ? 69.273 27.314 64.668 1.00 19.81 127 GLY C N 1
ATOM 3674 C CA . GLY C 1 127 ? 70.159 28.398 65.052 1.00 19.66 127 GLY C CA 1
ATOM 3675 C C . GLY C 1 127 ? 71.581 28.078 64.634 1.00 20.41 127 GLY C C 1
ATOM 3676 O O . GLY C 1 127 ? 72.273 28.922 64.108 1.00 20.17 127 GLY C O 1
ATOM 3677 N N . ASP C 1 128 ? 72.014 26.857 64.867 1.00 20.64 128 ASP C N 1
ATOM 3678 C CA . ASP C 1 128 ? 73.341 26.428 64.460 1.00 22.57 128 ASP C CA 1
ATOM 3679 C C . ASP C 1 128 ? 73.561 26.502 62.957 1.00 21.58 128 ASP C C 1
ATOM 3680 O O . ASP C 1 128 ? 74.607 26.978 62.505 1.00 21.12 128 ASP C O 1
ATOM 3685 N N . ILE C 1 129 ? 72.568 26.063 62.177 1.00 20.34 129 ILE C N 1
ATOM 3686 C CA . ILE C 1 129 ? 72.630 26.117 60.719 1.00 20.32 129 ILE C CA 1
ATOM 3687 C C . ILE C 1 129 ? 72.642 27.530 60.211 1.00 20.11 129 ILE C C 1
ATOM 3688 O O . ILE C 1 129 ? 73.395 27.850 59.324 1.00 20.61 129 ILE C O 1
ATOM 3693 N N . ILE C 1 130 ? 71.855 28.396 60.836 1.00 18.46 130 ILE C N 1
ATOM 3694 C CA . ILE C 1 130 ? 71.792 29.796 60.463 1.00 19.60 130 ILE C CA 1
ATOM 3695 C C . ILE C 1 130 ? 73.139 30.478 60.676 1.00 20.22 130 ILE C C 1
ATOM 3696 O O . ILE C 1 130 ? 73.635 31.190 59.781 1.00 20.36 130 ILE C O 1
ATOM 3701 N N . GLU C 1 131 ? 73.771 30.242 61.840 1.00 20.75 131 GLU C N 1
ATOM 3702 C CA . GLU C 1 131 ? 75.047 30.874 62.090 1.00 21.84 131 GLU C CA 1
ATOM 3703 C C . GLU C 1 131 ? 76.104 30.407 61.110 1.00 21.89 131 GLU C C 1
ATOM 3704 O O . GLU C 1 131 ? 76.888 31.206 60.570 1.00 23.14 131 GLU C O 1
ATOM 3710 N N . ALA C 1 132 ? 76.117 29.109 60.849 1.00 22.02 132 ALA C N 1
ATOM 3711 C CA . ALA C 1 132 ? 77.051 28.519 59.894 1.00 22.09 132 ALA C CA 1
ATOM 3712 C C . ALA C 1 132 ? 76.853 29.061 58.475 1.00 22.34 132 ALA C C 1
ATOM 3713 O O . ALA C 1 132 ? 77.829 29.321 57.753 1.00 22.87 132 ALA C O 1
ATOM 3715 N N . THR C 1 133 ? 75.590 29.218 58.069 1.00 20.98 133 THR C N 1
ATOM 3716 C CA . THR C 1 133 ? 75.272 29.643 56.737 1.00 21.58 133 THR C CA 1
ATOM 3717 C C . THR C 1 133 ? 75.691 31.073 56.477 1.00 20.58 133 THR C C 1
ATOM 3718 O O . THR C 1 133 ? 76.188 31.390 55.395 1.00 21.26 133 THR C O 1
ATOM 3722 N N . ARG C 1 134 ? 75.548 31.923 57.483 1.00 20.65 134 ARG C N 1
ATOM 3723 C CA . ARG C 1 134 ? 76.021 33.267 57.381 1.00 20.79 134 ARG C CA 1
ATOM 3724 C C . ARG C 1 134 ? 77.541 33.282 57.172 1.00 21.86 134 ARG C C 1
ATOM 3725 O O . ARG C 1 134 ? 78.026 34.049 56.358 1.00 22.03 134 ARG C O 1
ATOM 3733 N N . GLU C 1 135 ? 78.260 32.436 57.891 1.00 22.30 135 GLU C N 1
ATOM 3734 C CA . GLU C 1 135 ? 79.729 32.374 57.737 1.00 23.89 135 GLU C CA 1
ATOM 3735 C C . GLU C 1 135 ? 80.116 31.853 56.371 1.00 22.85 135 GLU C C 1
ATOM 3736 O O . GLU C 1 135 ? 81.006 32.416 55.741 1.00 23.28 135 GLU C O 1
ATOM 3742 N N . HIS C 1 136 ? 79.401 30.827 55.875 1.00 21.99 136 HIS C N 1
ATOM 3743 C CA . HIS C 1 136 ? 79.663 30.219 54.564 1.00 22.29 136 HIS C CA 1
ATOM 3744 C C . HIS C 1 136 ? 79.321 31.142 53.392 1.00 22.14 136 HIS C C 1
ATOM 3745 O O . HIS C 1 136 ? 79.981 31.100 52.367 1.00 21.85 136 HIS C O 1
ATOM 3752 N N . THR C 1 137 ? 78.310 31.995 53.540 1.00 23.20 137 THR C N 1
ATOM 3753 C CA . THR C 1 137 ? 78.004 32.944 52.471 1.00 24.13 137 THR C CA 1
ATOM 3754 C C . THR C 1 137 ? 79.171 33.938 52.343 1.00 24.84 137 THR C C 1
ATOM 3755 O O . THR C 1 137 ? 79.556 34.315 51.227 1.00 22.98 137 THR C O 1
ATOM 3759 N N . GLU C 1 138 ? 79.696 34.352 53.488 1.00 24.72 138 GLU C N 1
ATOM 3760 C CA . GLU C 1 138 ? 80.853 35.258 53.501 1.00 26.50 138 GLU C CA 1
ATOM 3761 C C . GLU C 1 138 ? 82.063 34.589 52.867 1.00 25.39 138 GLU C C 1
ATOM 3762 O O . GLU C 1 138 ? 82.751 35.192 52.046 1.00 26.86 138 GLU C O 1
ATOM 3768 N N . LEU C 1 139 ? 82.286 33.340 53.217 1.00 24.53 139 LEU C N 1
ATOM 3769 C CA . LEU C 1 139 ? 83.336 32.562 52.592 1.00 24.69 139 LEU C CA 1
ATOM 3770 C C . LEU C 1 139 ? 83.231 32.508 51.089 1.00 25.11 139 LEU C C 1
ATOM 3771 O O . LEU C 1 139 ? 84.184 32.817 50.387 1.00 25.69 139 LEU C O 1
ATOM 3776 N N . ALA C 1 140 ? 82.067 32.090 50.601 1.00 23.45 140 ALA C N 1
ATOM 3777 C CA . ALA C 1 140 ? 81.848 32.001 49.171 1.00 24.37 140 ALA C CA 1
ATOM 3778 C C . ALA C 1 140 ? 82.069 33.321 48.489 1.00 24.87 140 ALA C C 1
ATOM 3779 O O . ALA C 1 140 ? 82.688 33.364 47.426 1.00 25.05 140 ALA C O 1
ATOM 3781 N N . GLU C 1 141 ? 81.602 34.409 49.073 1.00 26.35 141 GLU C N 1
ATOM 3782 C CA . GLU C 1 141 ? 81.727 35.694 48.370 1.00 29.66 141 GLU C CA 1
ATOM 3783 C C . GLU C 1 141 ? 83.191 36.136 48.323 1.00 30.13 141 GLU C C 1
ATOM 3784 O O . GLU C 1 141 ? 83.643 36.676 47.308 1.00 30.49 141 GLU C O 1
ATOM 3790 N N . ASN C 1 142 ? 83.933 35.856 49.382 1.00 30.69 142 ASN C N 1
ATOM 3791 C CA . ASN C 1 142 ? 85.363 36.191 49.447 1.00 31.40 142 ASN C CA 1
ATOM 3792 C C . ASN C 1 142 ? 86.198 35.368 48.469 1.00 31.41 142 ASN C C 1
ATOM 3793 O O . ASN C 1 142 ? 87.259 35.817 48.021 1.00 32.52 142 ASN C O 1
ATOM 3798 N N . LEU C 1 143 ? 85.735 34.168 48.142 1.00 30.23 143 LEU C N 1
ATOM 3799 C CA . LEU C 1 143 ? 86.353 33.325 47.129 1.00 30.09 143 LEU C CA 1
ATOM 3800 C C . LEU C 1 143 ? 85.908 33.709 45.724 1.00 29.34 143 LEU C C 1
ATOM 3801 O O . LEU C 1 143 ? 86.377 33.144 44.755 1.00 30.40 143 LEU C O 1
ATOM 3806 N N . GLY C 1 144 ? 85.000 34.668 45.601 1.00 27.31 144 GLY C N 1
ATOM 3807 C CA . GLY C 1 144 ? 84.452 35.034 44.305 1.00 26.19 144 GLY C CA 1
ATOM 3808 C C . GLY C 1 144 ? 83.422 34.053 43.754 1.00 25.44 144 GLY C C 1
ATOM 3809 O O . GLY C 1 144 ? 83.078 34.169 42.599 1.00 25.27 144 GLY C O 1
ATOM 3810 N N . ASP C 1 145 ? 82.914 33.118 44.565 1.00 24.76 145 ASP C N 1
ATOM 3811 C CA . ASP C 1 145 ? 81.908 32.194 44.107 1.00 24.27 145 ASP C CA 1
ATOM 3812 C C . ASP C 1 145 ? 80.535 32.789 44.433 1.00 24.32 145 ASP C C 1
ATOM 3813 O O . ASP C 1 145 ? 79.881 32.434 45.415 1.00 22.96 145 ASP C O 1
ATOM 3818 N N . HIS C 1 146 ? 80.126 33.730 43.599 1.00 23.20 146 HIS C N 1
ATOM 3819 C CA . HIS C 1 146 ? 78.918 34.490 43.839 1.00 23.43 146 HIS C CA 1
ATOM 3820 C C . HIS C 1 146 ? 77.672 33.673 43.676 1.00 22.69 146 HIS C C 1
ATOM 3821 O O . HIS C 1 146 ? 76.666 33.960 44.301 1.00 21.96 146 HIS C O 1
ATOM 3828 N N . ALA C 1 147 ? 77.730 32.639 42.836 1.00 22.20 147 ALA C N 1
ATOM 3829 C CA . ALA C 1 147 ? 76.547 31.806 42.655 1.00 21.00 147 ALA C CA 1
ATOM 3830 C C . ALA C 1 147 ? 76.282 31.029 43.929 1.00 20.95 147 ALA C C 1
ATOM 3831 O O . ALA C 1 147 ? 75.132 30.895 44.384 1.00 19.64 147 ALA C O 1
ATOM 3833 N N . THR C 1 148 ? 77.355 30.525 44.525 1.00 20.82 148 THR C N 1
ATOM 3834 C CA . THR C 1 148 ? 77.212 29.822 45.790 1.00 21.23 148 THR C CA 1
ATOM 3835 C C . THR C 1 148 ? 76.702 30.765 46.872 1.00 21.02 148 THR C C 1
ATOM 3836 O O . THR C 1 148 ? 75.837 30.396 47.657 1.00 21.15 148 THR C O 1
ATOM 3840 N N . ALA C 1 149 ? 77.263 31.968 46.947 1.00 19.83 149 ALA C N 1
ATOM 3841 C CA . ALA C 1 149 ? 76.856 32.892 47.988 1.00 20.74 149 ALA C CA 1
ATOM 3842 C C . ALA C 1 149 ? 75.391 33.224 47.848 1.00 21.26 149 ALA C C 1
ATOM 3843 O O . ALA C 1 149 ? 74.649 33.233 48.837 1.00 20.72 149 ALA C O 1
ATOM 3845 N N . HIS C 1 150 ? 74.969 33.401 46.606 1.00 20.96 150 HIS C N 1
ATOM 3846 C CA . HIS C 1 150 ? 73.587 33.731 46.331 1.00 21.33 150 HIS C CA 1
ATOM 3847 C C . HIS C 1 150 ? 72.645 32.568 46.712 1.00 20.96 150 HIS C C 1
ATOM 3848 O O . HIS C 1 150 ? 71.646 32.789 47.365 1.00 19.24 150 HIS C O 1
ATOM 3855 N N . MET C 1 151 ? 72.974 31.349 46.334 1.00 19.12 151 MET C N 1
ATOM 3856 C CA . MET C 1 151 ? 72.184 30.193 46.712 1.00 21.53 151 MET C CA 1
ATOM 3857 C C . MET C 1 151 ? 72.071 30.061 48.217 1.00 20.94 151 MET C C 1
ATOM 3858 O O . MET C 1 151 ? 71.019 29.718 48.761 1.00 20.89 151 MET C O 1
ATOM 3863 N N . LEU C 1 152 ? 73.184 30.302 48.906 1.00 19.59 152 LEU C N 1
ATOM 3864 C CA . LEU C 1 152 ? 73.181 30.178 50.356 1.00 19.58 152 LEU C CA 1
ATOM 3865 C C . LEU C 1 152 ? 72.246 31.202 50.975 1.00 20.25 152 LEU C C 1
ATOM 3866 O O . LEU C 1 152 ? 71.548 30.872 51.913 1.00 20.32 152 LEU C O 1
ATOM 3871 N N . ARG C 1 153 ? 72.233 32.438 50.464 1.00 19.93 153 ARG C N 1
ATOM 3872 C CA . ARG C 1 153 ? 71.340 33.454 50.984 1.00 21.53 153 ARG C CA 1
ATOM 3873 C C . ARG C 1 153 ? 69.878 33.141 50.703 1.00 22.23 153 ARG C C 1
ATOM 3874 O O . ARG C 1 153 ? 69.042 33.369 51.573 1.00 22.82 153 ARG C O 1
ATOM 3882 N N . GLU C 1 154 ? 69.599 32.569 49.537 1.00 22.32 154 GLU C N 1
ATOM 3883 C CA . GLU C 1 154 ? 68.225 32.210 49.123 1.00 22.18 154 GLU C CA 1
ATOM 3884 C C . GLU C 1 154 ? 67.707 31.117 50.067 1.00 24.23 154 GLU C C 1
ATOM 3885 O O . GLU C 1 154 ? 66.539 31.151 50.504 1.00 25.62 154 GLU C O 1
ATOM 3891 N N . GLY C 1 155 ? 68.579 30.176 50.454 1.00 22.56 155 GLY C N 1
ATOM 3892 C CA . GLY C 1 155 ? 68.246 29.162 51.434 1.00 22.92 155 GLY C CA 1
ATOM 3893 C C . GLY C 1 155 ? 68.140 29.713 52.843 1.00 22.37 155 GLY C C 1
ATOM 3894 O O . GLY C 1 155 ? 67.205 29.345 53.592 1.00 23.31 155 GLY C O 1
ATOM 3895 N N . LEU C 1 156 ? 69.050 30.616 53.191 1.00 22.53 156 LEU C N 1
ATOM 3896 C CA . LEU C 1 156 ? 69.080 31.177 54.543 1.00 22.72 156 LEU C CA 1
ATOM 3897 C C . LEU C 1 156 ? 67.759 31.873 54.871 1.00 22.15 156 LEU C C 1
ATOM 3898 O O . LEU C 1 156 ? 67.253 31.747 55.966 1.00 21.78 156 LEU C O 1
ATOM 3903 N N . ILE C 1 157 ? 67.242 32.636 53.935 1.00 21.81 157 ILE C N 1
ATOM 3904 C CA . ILE C 1 157 ? 66.015 33.352 54.219 1.00 23.62 157 ILE C CA 1
ATOM 3905 C C . ILE C 1 157 ? 64.869 32.392 54.528 1.00 23.02 157 ILE C C 1
ATOM 3906 O O . ILE C 1 157 ? 64.016 32.705 55.390 1.00 23.94 157 ILE C O 1
ATOM 3911 N N . GLU C 1 158 ? 64.811 31.266 53.808 1.00 22.88 158 GLU C N 1
ATOM 3912 C CA . GLU C 1 158 ? 63.753 30.266 54.061 1.00 24.30 158 GLU C CA 1
ATOM 3913 C C . GLU C 1 158 ? 63.945 29.559 55.410 1.00 22.99 158 GLU C C 1
ATOM 3914 O O . GLU C 1 158 ? 62.989 29.306 56.132 1.00 22.73 158 GLU C O 1
ATOM 3920 N N . LEU C 1 159 ? 65.182 29.283 55.773 1.00 20.88 159 LEU C N 1
ATOM 3921 C CA . LEU C 1 159 ? 65.487 28.669 57.063 1.00 22.05 159 LEU C CA 1
ATOM 3922 C C . LEU C 1 159 ? 65.179 29.634 58.228 1.00 21.40 159 LEU C C 1
ATOM 3923 O O . LEU C 1 159 ? 64.638 29.221 59.258 1.00 21.92 159 LEU C O 1
ATOM 3928 N N . GLU C 1 160 ? 65.540 30.898 58.076 1.00 20.03 160 GLU C N 1
ATOM 3929 C CA . GLU C 1 160 ? 65.304 31.877 59.140 1.00 20.42 160 GLU C CA 1
ATOM 3930 C C . GLU C 1 160 ? 63.793 32.070 59.290 1.00 20.73 160 GLU C C 1
ATOM 3931 O O . GLU C 1 160 ? 63.306 32.250 60.413 1.00 21.49 160 GLU C O 1
ATOM 3937 N N . ASP C 1 161 ? 63.041 32.053 58.205 1.00 20.36 161 ASP C N 1
ATOM 3938 C CA . ASP C 1 161 ? 61.593 32.173 58.336 1.00 21.79 161 ASP C CA 1
ATOM 3939 C C . ASP C 1 161 ? 61.006 31.038 59.172 1.00 20.81 161 ASP C C 1
ATOM 3940 O O . ASP C 1 161 ? 60.221 31.293 60.051 1.00 20.44 161 ASP C O 1
ATOM 3945 N N . ASP C 1 162 ? 61.384 29.796 58.878 1.00 21.35 162 ASP C N 1
ATOM 3946 C CA . ASP C 1 162 ? 60.945 28.675 59.656 1.00 21.34 162 ASP C CA 1
ATOM 3947 C C . ASP C 1 162 ? 61.400 28.729 61.123 1.00 20.24 162 ASP C C 1
ATOM 3948 O O . ASP C 1 162 ? 60.618 28.456 62.037 1.00 19.73 162 ASP C O 1
ATOM 3953 N N . ALA C 1 163 ? 62.645 29.105 61.384 1.00 19.56 163 ALA C N 1
ATOM 3954 C CA . ALA C 1 163 ? 63.127 29.229 62.768 1.00 19.38 163 ALA C CA 1
ATOM 3955 C C . ALA C 1 163 ? 62.333 30.279 63.536 1.00 20.68 163 ALA C C 1
ATOM 3956 O O . ALA C 1 163 ? 61.966 30.053 64.682 1.00 20.01 163 ALA C O 1
ATOM 3958 N N . HIS C 1 164 ? 62.039 31.399 62.870 1.00 20.27 164 HIS C N 1
ATOM 3959 C CA . HIS C 1 164 ? 61.208 32.452 63.418 1.00 21.67 164 HIS C CA 1
ATOM 3960 C C . HIS C 1 164 ? 59.796 31.939 63.783 1.00 19.46 164 HIS C C 1
ATOM 3961 O O . HIS C 1 164 ? 59.268 32.281 64.821 1.00 20.71 164 HIS C O 1
ATOM 3968 N N . HIS C 1 165 ? 59.231 31.099 62.940 1.00 20.05 165 HIS C N 1
ATOM 3969 C CA . HIS C 1 165 ? 57.896 30.508 63.228 1.00 20.78 165 HIS C CA 1
ATOM 3970 C C . HIS C 1 165 ? 57.916 29.654 64.479 1.00 19.42 165 HIS C C 1
ATOM 3971 O O . HIS C 1 165 ? 57.021 29.731 65.329 1.00 19.63 165 HIS C O 1
ATOM 3978 N N . ILE C 1 166 ? 58.982 28.896 64.631 1.00 20.09 166 ILE C N 1
ATOM 3979 C CA . ILE C 1 166 ? 59.136 28.101 65.812 1.00 20.74 166 ILE C CA 1
ATOM 3980 C C . ILE C 1 166 ? 59.247 28.954 67.078 1.00 20.51 166 ILE C C 1
ATOM 3981 O O . ILE C 1 166 ? 58.585 28.677 68.066 1.00 20.28 166 ILE C O 1
ATOM 3986 N N . GLU C 1 167 ? 60.058 29.991 67.027 1.00 20.48 167 GLU C N 1
ATOM 3987 C CA . GLU C 1 167 ? 60.162 30.959 68.094 1.00 21.21 167 GLU C CA 1
ATOM 3988 C C . GLU C 1 167 ? 58.798 31.494 68.475 1.00 20.84 167 GLU C C 1
ATOM 3989 O O . GLU C 1 167 ? 58.440 31.555 69.653 1.00 20.29 167 GLU C O 1
ATOM 3995 N N . HIS C 1 168 ? 57.983 31.825 67.490 1.00 19.43 168 HIS C N 1
ATOM 3996 C CA . HIS C 1 168 ? 56.630 32.310 67.779 1.00 19.67 168 HIS C CA 1
ATOM 3997 C C . HIS C 1 168 ? 55.711 31.261 68.370 1.00 19.41 168 HIS C C 1
ATOM 3998 O O . HIS C 1 168 ? 54.935 31.577 69.273 1.00 20.26 168 HIS C O 1
ATOM 4005 N N . TYR C 1 169 ? 55.793 30.027 67.899 1.00 18.00 169 TYR C N 1
ATOM 4006 C CA . TYR C 1 169 ? 54.976 28.963 68.490 1.00 18.90 169 TYR C CA 1
ATOM 4007 C C . TYR C 1 169 ? 55.292 28.803 69.970 1.00 19.11 169 TYR C C 1
ATOM 4008 O O . TYR C 1 169 ? 54.421 28.420 70.728 1.00 18.75 169 TYR C O 1
ATOM 4017 N N . LEU C 1 170 ? 56.537 29.054 70.363 1.00 19.19 170 LEU C N 1
ATOM 4018 C CA . LEU C 1 170 ? 56.966 28.819 71.733 1.00 20.17 170 LEU C CA 1
ATOM 4019 C C . LEU C 1 170 ? 56.744 30.009 72.670 1.00 21.42 170 LEU C C 1
ATOM 4020 O O . LEU C 1 170 ? 56.974 29.898 73.896 1.00 20.81 170 LEU C O 1
ATOM 4025 N N . GLU C 1 171 ? 56.330 31.149 72.108 1.00 21.57 171 GLU C N 1
ATOM 4026 C CA . GLU C 1 171 ? 56.170 32.378 72.862 1.00 21.60 171 GLU C CA 1
ATOM 4027 C C . GLU C 1 171 ? 55.045 32.287 73.885 1.00 21.48 171 GLU C C 1
ATOM 4028 O O . GLU C 1 171 ? 54.101 31.546 73.732 1.00 21.21 171 GLU C O 1
ATOM 4034 N N . ASP C 1 172 ? 55.163 33.072 74.941 1.00 22.73 172 ASP C N 1
ATOM 4035 C CA . ASP C 1 172 ? 54.231 32.988 76.067 1.00 22.70 172 ASP C CA 1
ATOM 4036 C C . ASP C 1 172 ? 52.913 33.773 75.921 1.00 23.14 172 ASP C C 1
ATOM 4037 O O . ASP C 1 172 ? 52.526 34.609 76.727 1.00 24.13 172 ASP C O 1
ATOM 4042 N N . ASP C 1 173 ? 52.161 33.471 74.871 1.00 21.78 173 ASP C N 1
ATOM 4043 C CA . ASP C 1 173 ? 50.848 34.061 74.683 1.00 21.99 173 ASP C CA 1
ATOM 4044 C C . ASP C 1 173 ? 49.957 32.951 74.137 1.00 21.54 173 ASP C C 1
ATOM 4045 O O . ASP C 1 173 ? 50.426 31.945 73.651 1.00 21.12 173 ASP C O 1
ATOM 4050 N N . THR C 1 174 ? 48.663 33.159 74.314 1.00 21.53 174 THR C N 1
ATOM 4051 C CA . THR C 1 174 ? 47.629 32.238 73.899 1.00 21.72 174 THR C CA 1
ATOM 4052 C C . THR C 1 174 ? 46.274 32.915 74.023 1.00 20.83 174 THR C C 1
ATOM 4053 O O . THR C 1 174 ? 46.089 33.795 74.864 1.00 21.29 174 THR C O 1
ATOM 4057 N N . LEU C 1 175 ? 45.335 32.488 73.184 1.00 19.91 175 LEU C N 1
ATOM 4058 C CA . LEU C 1 175 ? 43.926 32.826 73.337 1.00 21.38 175 LEU C CA 1
ATOM 4059 C C . LEU C 1 175 ? 43.242 32.112 74.491 1.00 21.96 175 LEU C C 1
ATOM 4060 O O . LEU C 1 175 ? 42.266 32.638 75.060 1.00 22.22 175 LEU C O 1
ATOM 4065 N N . VAL C 1 176 ? 43.799 30.984 74.905 1.00 21.12 176 VAL C N 1
ATOM 4066 C CA . VAL C 1 176 ? 43.240 30.219 76.012 1.00 22.80 176 VAL C CA 1
ATOM 4067 C C . VAL C 1 176 ? 43.219 31.054 77.295 1.00 24.62 176 VAL C C 1
ATOM 4068 O O . VAL C 1 176 ? 44.165 31.747 77.634 1.00 24.67 176 VAL C O 1
ATOM 4072 N N . THR C 1 177 ? 42.118 30.939 78.018 1.00 26.24 177 THR C N 1
ATOM 4073 C CA . THR C 1 177 ? 42.045 31.498 79.392 1.00 27.79 177 THR C CA 1
ATOM 4074 C C . THR C 1 177 ? 41.727 30.419 80.398 1.00 29.06 177 THR C C 1
ATOM 4075 O O . THR C 1 177 ? 41.209 29.371 80.064 1.00 27.82 177 THR C O 1
ATOM 4079 N N . GLN C 1 178 ? 41.990 30.713 81.667 1.00 31.77 178 GLN C N 1
ATOM 4080 C CA . GLN C 1 178 ? 41.601 29.814 82.752 1.00 34.88 178 GLN C CA 1
ATOM 4081 C C . GLN C 1 178 ? 40.123 29.454 82.644 1.00 35.95 178 GLN C C 1
ATOM 4082 O O . GLN C 1 178 ? 39.746 28.304 82.818 1.00 36.93 178 GLN C O 1
ATOM 4088 N N . GLY C 1 179 ? 39.300 30.455 82.360 1.00 37.42 179 GLY C N 1
ATOM 4089 C CA . GLY C 1 179 ? 37.880 30.282 82.162 1.00 38.89 179 GLY C CA 1
ATOM 4090 C C . GLY C 1 179 ? 37.576 29.126 81.252 1.00 40.78 179 GLY C C 1
ATOM 4091 O O . GLY C 1 179 ? 36.959 28.155 81.683 1.00 42.48 179 GLY C O 1
ATOM 4092 N N . ALA C 1 180 ? 38.088 29.194 80.024 1.00 41.19 180 ALA C N 1
ATOM 4093 C CA . ALA C 1 180 ? 37.819 28.194 78.988 1.00 42.18 180 ALA C CA 1
ATOM 4094 C C . ALA C 1 180 ? 38.189 26.772 79.387 1.00 42.96 180 ALA C C 1
ATOM 4095 O O . ALA C 1 180 ? 37.648 25.834 78.821 1.00 44.15 180 ALA C O 1
ATOM 4097 N N . LEU C 1 181 ? 39.131 26.622 80.314 1.00 44.76 181 LEU C N 1
ATOM 4098 C CA . LEU C 1 181 ? 39.476 25.325 80.910 1.00 46.07 181 LEU C CA 1
ATOM 4099 C C . LEU C 1 181 ? 38.402 24.847 81.874 1.00 47.33 181 LEU C C 1
ATOM 4100 O O . LEU C 1 181 ? 37.683 23.875 81.607 1.00 49.22 181 LEU C O 1
ATOM 4105 N N . ALA D 1 7 ? 59.643 11.498 78.383 1.00 34.80 7 ALA D N 1
ATOM 4106 C CA . ALA D 1 7 ? 59.153 11.220 76.994 1.00 32.10 7 ALA D CA 1
ATOM 4107 C C . ALA D 1 7 ? 57.646 10.964 76.950 1.00 31.93 7 ALA D C 1
ATOM 4108 O O . ALA D 1 7 ? 57.053 10.402 77.883 1.00 32.01 7 ALA D O 1
ATOM 4110 N N . ARG D 1 8 ? 57.060 11.339 75.833 1.00 29.39 8 ARG D N 1
ATOM 4111 C CA . ARG D 1 8 ? 55.681 11.082 75.496 1.00 28.48 8 ARG D CA 1
ATOM 4112 C C . ARG D 1 8 ? 55.399 9.674 74.952 1.00 28.33 8 ARG D C 1
ATOM 4113 O O . ARG D 1 8 ? 54.343 9.090 75.206 1.00 29.61 8 ARG D O 1
ATOM 4121 N N . ALA D 1 9 ? 56.354 9.115 74.220 1.00 26.70 9 ALA D N 1
ATOM 4122 C CA . ALA D 1 9 ? 56.265 7.754 73.700 1.00 25.50 9 ALA D CA 1
ATOM 4123 C C . ALA D 1 9 ? 57.672 7.226 73.684 1.00 24.94 9 ALA D C 1
ATOM 4124 O O . ALA D 1 9 ? 58.614 7.974 73.491 1.00 22.18 9 ALA D O 1
ATOM 4126 N N . THR D 1 10 ? 57.824 5.935 73.949 1.00 24.05 10 THR D N 1
ATOM 4127 C CA . THR D 1 10 ? 59.132 5.325 73.939 1.00 24.75 10 THR D CA 1
ATOM 4128 C C . THR D 1 10 ? 59.284 4.558 72.657 1.00 23.70 10 THR D C 1
ATOM 4129 O O . THR D 1 10 ? 58.382 3.864 72.268 1.00 23.29 10 THR D O 1
ATOM 4133 N N . ALA D 1 11 ? 60.426 4.694 71.979 1.00 23.46 11 ALA D N 1
ATOM 4134 C CA . ALA D 1 11 ? 60.708 3.911 70.772 1.00 23.49 11 ALA D CA 1
ATOM 4135 C C . ALA D 1 11 ? 60.480 2.432 71.002 1.00 24.53 11 ALA D C 1
ATOM 4136 O O . ALA D 1 11 ? 60.840 1.896 72.067 1.00 23.15 11 ALA D O 1
ATOM 4138 N N . GLY D 1 12 ? 59.833 1.808 70.021 1.00 25.43 12 GLY D N 1
ATOM 4139 C CA . GLY D 1 12 ? 59.447 0.405 70.023 1.00 27.26 12 GLY D CA 1
ATOM 4140 C C . GLY D 1 12 ? 58.069 0.098 70.587 1.00 28.29 12 GLY D C 1
ATOM 4141 O O . GLY D 1 12 ? 57.529 -1.000 70.395 1.00 29.45 12 GLY D O 1
ATOM 4142 N N . GLU D 1 13 ? 57.487 1.028 71.330 1.00 27.67 13 GLU D N 1
ATOM 4143 C CA . GLU D 1 13 ? 56.216 0.742 71.957 1.00 28.47 13 GLU D CA 1
ATOM 4144 C C . GLU D 1 13 ? 55.098 0.895 70.936 1.00 27.21 13 GLU D C 1
ATOM 4145 O O . GLU D 1 13 ? 55.212 1.673 69.991 1.00 24.27 13 GLU D O 1
ATOM 4151 N N . VAL D 1 14 ? 54.064 0.074 71.047 1.00 25.58 14 VAL D N 1
ATOM 4152 C CA . VAL D 1 14 ? 52.890 0.208 70.173 1.00 26.05 14 VAL D CA 1
ATOM 4153 C C . VAL D 1 14 ? 51.623 0.203 71.052 1.00 26.52 14 VAL D C 1
ATOM 4154 O O . VAL D 1 14 ? 51.374 -0.754 71.801 1.00 26.45 14 VAL D O 1
ATOM 4158 N N . GLU D 1 15 ? 50.902 1.313 71.054 1.00 26.29 15 GLU D N 1
ATOM 4159 C CA . GLU D 1 15 ? 49.711 1.497 71.880 1.00 27.86 15 GLU D CA 1
ATOM 4160 C C . GLU D 1 15 ? 48.385 1.141 71.230 1.00 27.43 15 GLU D C 1
ATOM 4161 O O . GLU D 1 15 ? 47.356 1.112 71.893 1.00 27.52 15 GLU D O 1
ATOM 4167 N N . GLY D 1 16 ? 48.397 0.879 69.928 1.00 25.33 16 GLY D N 1
ATOM 4168 C CA . GLY D 1 16 ? 47.158 0.737 69.194 1.00 25.45 16 GLY D CA 1
ATOM 4169 C C . GLY D 1 16 ? 46.474 2.086 69.077 1.00 24.85 16 GLY D C 1
ATOM 4170 O O . GLY D 1 16 ? 47.080 3.133 69.310 1.00 25.37 16 GLY D O 1
ATOM 4171 N N . SER D 1 17 ? 45.206 2.043 68.693 1.00 24.55 17 SER D N 1
ATOM 4172 C CA . SER D 1 17 ? 44.372 3.221 68.531 1.00 25.35 17 SER D CA 1
ATOM 4173 C C . SER D 1 17 ? 42.900 2.927 68.843 1.00 27.00 17 SER D C 1
ATOM 4174 O O . SER D 1 17 ? 42.300 1.998 68.294 1.00 26.31 17 SER D O 1
ATOM 4177 N N . ASP D 1 18 ? 42.330 3.733 69.740 1.00 29.61 18 ASP D N 1
ATOM 4178 C CA . ASP D 1 18 ? 40.897 3.705 69.997 1.00 30.31 18 ASP D CA 1
ATOM 4179 C C . ASP D 1 18 ? 40.078 4.225 68.842 1.00 28.88 18 ASP D C 1
ATOM 4180 O O . ASP D 1 18 ? 39.067 3.632 68.529 1.00 28.92 18 ASP D O 1
ATOM 4185 N N . ALA D 1 19 ? 40.511 5.304 68.182 1.00 28.76 19 ALA D N 1
ATOM 4186 C CA . ALA D 1 19 ? 39.777 5.868 67.054 1.00 28.33 19 ALA D CA 1
ATOM 4187 C C . ALA D 1 19 ? 39.644 4.846 65.933 1.00 28.06 19 ALA D C 1
ATOM 4188 O O . ALA D 1 19 ? 38.590 4.737 65.292 1.00 27.39 19 ALA D O 1
ATOM 4190 N N . LEU D 1 20 ? 40.739 4.120 65.683 1.00 26.42 20 LEU D N 1
ATOM 4191 C CA . LEU D 1 20 ? 40.789 3.202 64.566 1.00 25.14 20 LEU D CA 1
ATOM 4192 C C . LEU D 1 20 ? 40.377 1.781 64.986 1.00 25.32 20 LEU D C 1
ATOM 4193 O O . LEU D 1 20 ? 40.419 0.879 64.167 1.00 25.84 20 LEU D O 1
ATOM 4198 N N . ARG D 1 21 ? 40.030 1.587 66.253 1.00 25.35 21 ARG D N 1
ATOM 4199 C CA . ARG D 1 21 ? 39.541 0.330 66.778 1.00 25.98 21 ARG D CA 1
ATOM 4200 C C . ARG D 1 21 ? 40.531 -0.787 66.499 1.00 26.64 21 ARG D C 1
ATOM 4201 O O . ARG D 1 21 ? 40.167 -1.858 65.995 1.00 26.90 21 ARG D O 1
ATOM 4209 N N . MET D 1 22 ? 41.792 -0.499 66.780 1.00 27.17 22 MET D N 1
ATOM 4210 C CA . MET D 1 22 ? 42.862 -1.470 66.652 1.00 29.05 22 MET D CA 1
ATOM 4211 C C . MET D 1 22 ? 43.582 -1.643 67.979 1.00 28.85 22 MET D C 1
ATOM 4212 O O . MET D 1 22 ? 44.306 -0.759 68.408 1.00 27.53 22 MET D O 1
ATOM 4217 N N . ASP D 1 23 ? 43.397 -2.790 68.635 1.00 29.54 23 ASP D N 1
ATOM 4218 C CA . ASP D 1 23 ? 44.123 -3.072 69.872 1.00 29.87 23 ASP D CA 1
ATOM 4219 C C . ASP D 1 23 ? 45.612 -3.166 69.620 1.00 29.04 23 ASP D C 1
ATOM 4220 O O . ASP D 1 23 ? 46.044 -3.446 68.510 1.00 27.81 23 ASP D O 1
ATOM 4225 N N . ALA D 1 24 ? 46.386 -2.945 70.677 1.00 28.60 24 ALA D N 1
ATOM 4226 C CA . ALA D 1 24 ? 47.833 -2.858 70.579 1.00 29.02 24 ALA D CA 1
ATOM 4227 C C . ALA D 1 24 ? 48.491 -4.109 70.009 1.00 30.06 24 ALA D C 1
ATOM 4228 O O . ALA D 1 24 ? 49.501 -4.002 69.346 1.00 30.36 24 ALA D O 1
ATOM 4230 N N . ASP D 1 25 ? 47.966 -5.281 70.377 1.00 32.17 25 ASP D N 1
ATOM 4231 C CA . ASP D 1 25 ? 48.421 -6.610 69.942 1.00 33.41 25 ASP D CA 1
ATOM 4232 C C . ASP D 1 25 ? 48.434 -6.741 68.421 1.00 32.73 25 ASP D C 1
ATOM 4233 O O . ASP D 1 25 ? 49.441 -7.116 67.812 1.00 33.15 25 ASP D O 1
ATOM 4238 N N . ARG D 1 26 ? 47.300 -6.387 67.824 1.00 31.31 26 ARG D N 1
ATOM 4239 C CA . ARG D 1 26 ? 47.085 -6.403 66.400 1.00 30.96 26 ARG D CA 1
ATOM 4240 C C . ARG D 1 26 ? 47.921 -5.314 65.694 1.00 29.36 26 ARG D C 1
ATOM 4241 O O . ARG D 1 26 ? 48.586 -5.547 64.667 1.00 30.03 26 ARG D O 1
ATOM 4249 N N . ALA D 1 27 ? 47.868 -4.123 66.262 1.00 26.97 27 ALA D N 1
ATOM 4250 C CA . ALA D 1 27 ? 48.610 -2.984 65.727 1.00 26.21 27 ALA D CA 1
ATOM 4251 C C . ALA D 1 27 ? 50.091 -3.306 65.715 1.00 26.96 27 ALA D C 1
ATOM 4252 O O . ALA D 1 27 ? 50.788 -2.963 64.766 1.00 25.15 27 ALA D O 1
ATOM 4254 N N . GLU D 1 28 ? 50.582 -3.968 66.769 1.00 26.13 28 GLU D N 1
ATOM 4255 C CA . GLU D 1 28 ? 52.029 -4.226 66.906 1.00 26.64 28 GLU D CA 1
ATOM 4256 C C . GLU D 1 28 ? 52.576 -5.038 65.754 1.00 26.29 28 GLU D C 1
ATOM 4257 O O . GLU D 1 28 ? 53.649 -4.744 65.261 1.00 24.97 28 GLU D O 1
ATOM 4263 N N . GLN D 1 29 ? 51.811 -6.018 65.302 1.00 25.74 29 GLN D N 1
ATOM 4264 C CA . GLN D 1 29 ? 52.202 -6.829 64.166 1.00 26.69 29 GLN D CA 1
ATOM 4265 C C . GLN D 1 29 ? 52.360 -6.010 62.899 1.00 26.23 29 GLN D C 1
ATOM 4266 O O . GLN D 1 29 ? 53.370 -6.112 62.182 1.00 25.77 29 GLN D O 1
ATOM 4272 N N . CYS D 1 30 ? 51.385 -5.151 62.665 1.00 25.31 30 CYS D N 1
ATOM 4273 C CA . CYS D 1 30 ? 51.443 -4.222 61.527 1.00 26.66 30 CYS D CA 1
ATOM 4274 C C . CYS D 1 30 ? 52.597 -3.198 61.628 1.00 25.07 30 CYS D C 1
ATOM 4275 O O . CYS D 1 30 ? 53.317 -2.983 60.666 1.00 24.89 30 CYS D O 1
ATOM 4278 N N . VAL D 1 31 ? 52.764 -2.596 62.807 1.00 24.39 31 VAL D N 1
ATOM 4279 C CA . VAL D 1 31 ? 53.816 -1.622 63.037 1.00 23.43 31 VAL D CA 1
ATOM 4280 C C . VAL D 1 31 ? 55.214 -2.196 62.840 1.00 24.68 31 VAL D C 1
ATOM 4281 O O . VAL D 1 31 ? 56.076 -1.533 62.260 1.00 24.37 31 VAL D O 1
ATOM 4285 N N . ASP D 1 32 ? 55.441 -3.431 63.287 1.00 24.33 32 ASP D N 1
ATOM 4286 C CA . ASP D 1 32 ? 56.764 -4.001 63.152 1.00 26.35 32 ASP D CA 1
ATOM 4287 C C . ASP D 1 32 ? 57.093 -4.150 61.662 1.00 25.44 32 ASP D C 1
ATOM 4288 O O . ASP D 1 32 ? 58.231 -3.910 61.265 1.00 27.70 32 ASP D O 1
ATOM 4293 N N . ALA D 1 33 ? 56.107 -4.527 60.847 1.00 24.21 33 ALA D N 1
ATOM 4294 C CA . ALA D 1 33 ? 56.289 -4.624 59.398 1.00 23.50 33 ALA D CA 1
ATOM 4295 C C . ALA D 1 33 ? 56.503 -3.258 58.750 1.00 21.91 33 ALA D C 1
ATOM 4296 O O . ALA D 1 33 ? 57.409 -3.094 57.952 1.00 22.73 33 ALA D O 1
ATOM 4298 N N . LEU D 1 34 ? 55.649 -2.292 59.091 1.00 20.86 34 LEU D N 1
ATOM 4299 C CA . LEU D 1 34 ? 55.697 -0.966 58.461 1.00 20.85 34 LEU D CA 1
ATOM 4300 C C . LEU D 1 34 ? 56.986 -0.216 58.835 1.00 20.06 34 LEU D C 1
ATOM 4301 O O . LEU D 1 34 ? 57.531 0.533 58.035 1.00 19.28 34 LEU D O 1
ATOM 4306 N N . ASN D 1 35 ? 57.471 -0.396 60.062 1.00 20.75 35 ASN D N 1
ATOM 4307 C CA . ASN D 1 35 ? 58.703 0.312 60.485 1.00 20.07 35 ASN D CA 1
ATOM 4308 C C . ASN D 1 35 ? 59.935 -0.268 59.788 1.00 20.50 35 ASN D C 1
ATOM 4309 O O . ASN D 1 35 ? 60.875 0.456 59.459 1.00 19.52 35 ASN D O 1
ATOM 4314 N N . ALA D 1 36 ? 59.938 -1.582 59.557 1.00 21.44 36 ALA D N 1
ATOM 4315 C CA . ALA D 1 36 ? 60.997 -2.247 58.798 1.00 22.00 36 ALA D CA 1
ATOM 4316 C C . ALA D 1 36 ? 60.991 -1.733 57.370 1.00 22.20 36 ALA D C 1
ATOM 4317 O O . ALA D 1 36 ? 62.050 -1.403 56.802 1.00 22.39 36 ALA D O 1
ATOM 4319 N N . ASP D 1 37 ? 59.794 -1.599 56.798 1.00 21.83 37 ASP D N 1
ATOM 4320 C CA . ASP D 1 37 ? 59.668 -1.060 55.454 1.00 22.32 37 ASP D CA 1
ATOM 4321 C C . ASP D 1 37 ? 60.126 0.388 55.395 1.00 20.36 37 ASP D C 1
ATOM 4322 O O . ASP D 1 37 ? 60.813 0.779 54.431 1.00 20.79 37 ASP D O 1
ATOM 4327 N N . LEU D 1 38 ? 59.684 1.199 56.347 1.00 20.53 38 LEU D N 1
ATOM 4328 C CA . LEU D 1 38 ? 60.106 2.598 56.469 1.00 18.64 38 LEU D CA 1
ATOM 4329 C C . LEU D 1 38 ? 61.597 2.803 56.424 1.00 19.26 38 LEU D C 1
ATOM 4330 O O . LEU D 1 38 ? 62.099 3.627 55.728 1.00 20.22 38 LEU D O 1
ATOM 4335 N N . ALA D 1 39 ? 62.324 1.989 57.165 1.00 18.83 39 ALA D N 1
ATOM 4336 C CA . ALA D 1 39 ? 63.769 2.106 57.186 1.00 18.71 39 ALA D CA 1
ATOM 4337 C C . ALA D 1 39 ? 64.367 1.793 55.818 1.00 17.52 39 ALA D C 1
ATOM 4338 O O . ALA D 1 39 ? 65.192 2.554 55.301 1.00 17.83 39 ALA D O 1
ATOM 4340 N N . ASN D 1 40 ? 63.880 0.741 55.156 1.00 18.52 40 ASN D N 1
ATOM 4341 C CA . ASN D 1 40 ? 64.382 0.394 53.851 1.00 18.92 40 ASN D CA 1
ATOM 4342 C C . ASN D 1 40 ? 64.027 1.444 52.810 1.00 17.93 40 ASN D C 1
ATOM 4343 O O . ASN D 1 40 ? 64.832 1.777 51.924 1.00 18.43 40 ASN D O 1
ATOM 4348 N N . VAL D 1 41 ? 62.814 1.975 52.892 1.00 17.42 41 VAL D N 1
ATOM 4349 C CA . VAL D 1 41 ? 62.388 3.000 51.916 1.00 18.25 41 VAL D CA 1
ATOM 4350 C C . VAL D 1 41 ? 63.169 4.338 52.073 1.00 18.03 41 VAL D C 1
ATOM 4351 O O . VAL D 1 41 ? 63.468 4.991 51.068 1.00 17.89 41 VAL D O 1
ATOM 4355 N N . TYR D 1 42 ? 63.515 4.722 53.304 1.00 18.83 42 TYR D N 1
ATOM 4356 C CA . TYR D 1 42 ? 64.290 5.923 53.482 1.00 18.81 42 TYR D CA 1
ATOM 4357 C C . TYR D 1 42 ? 65.763 5.741 53.059 1.00 18.50 42 TYR D C 1
ATOM 4358 O O . TYR D 1 42 ? 66.358 6.661 52.561 1.00 17.89 42 TYR D O 1
ATOM 4367 N N . VAL D 1 43 ? 66.309 4.545 53.239 1.00 19.02 43 VAL D N 1
ATOM 4368 C CA . VAL D 1 43 ? 67.616 4.244 52.662 1.00 19.68 43 VAL D CA 1
ATOM 4369 C C . VAL D 1 43 ? 67.553 4.336 51.134 1.00 19.22 43 VAL D C 1
ATOM 4370 O O . VAL D 1 43 ? 68.433 4.955 50.529 1.00 19.03 43 VAL D O 1
ATOM 4374 N N . LEU D 1 44 ? 66.488 3.796 50.535 1.00 18.12 44 LEU D N 1
ATOM 4375 C CA . LEU D 1 44 ? 66.270 3.888 49.107 1.00 18.79 44 LEU D CA 1
ATOM 4376 C C . LEU D 1 44 ? 66.190 5.346 48.620 1.00 18.17 44 LEU D C 1
ATOM 4377 O O . LEU D 1 44 ? 66.877 5.771 47.679 1.00 17.80 44 LEU D O 1
ATOM 4382 N N . TYR D 1 45 ? 65.417 6.126 49.336 1.00 17.97 45 TYR D N 1
ATOM 4383 C CA . TYR D 1 45 ? 65.287 7.560 49.076 1.00 18.03 45 TYR D CA 1
ATOM 4384 C C . TYR D 1 45 ? 66.653 8.231 49.059 1.00 17.24 45 TYR D C 1
ATOM 4385 O O . TYR D 1 45 ? 67.009 8.966 48.110 1.00 17.24 45 TYR D O 1
ATOM 4394 N N . HIS D 1 46 ? 67.480 7.945 50.058 1.00 18.00 46 HIS D N 1
ATOM 4395 C CA . HIS D 1 46 ? 68.765 8.644 50.135 1.00 18.32 46 HIS D CA 1
ATOM 4396 C C . HIS D 1 46 ? 69.735 8.210 49.027 1.00 18.47 46 HIS D C 1
ATOM 4397 O O . HIS D 1 46 ? 70.539 8.991 48.531 1.00 18.73 46 HIS D O 1
ATOM 4404 N N . GLN D 1 47 ? 69.610 6.966 48.619 1.00 18.49 47 GLN D N 1
ATOM 4405 C CA . GLN D 1 47 ? 70.488 6.427 47.603 1.00 18.48 47 GLN D CA 1
ATOM 4406 C C . GLN D 1 47 ? 70.017 6.890 46.228 1.00 17.00 47 GLN D C 1
ATOM 4407 O O . GLN D 1 47 ? 70.809 7.220 45.377 1.00 17.43 47 GLN D O 1
ATOM 4413 N N . LEU D 1 48 ? 68.709 7.009 46.038 1.00 17.22 48 LEU D N 1
ATOM 4414 C CA . LEU D 1 48 ? 68.215 7.613 44.806 1.00 17.56 48 LEU D CA 1
ATOM 4415 C C . LEU D 1 48 ? 68.627 9.067 44.719 1.00 16.94 48 LEU D C 1
ATOM 4416 O O . LEU D 1 48 ? 68.955 9.541 43.670 1.00 17.26 48 LEU D O 1
ATOM 4421 N N . LYS D 1 49 ? 68.616 9.793 45.812 1.00 16.80 49 LYS D N 1
ATOM 4422 C CA . LYS D 1 49 ? 69.075 11.168 45.793 1.00 18.59 49 LYS D CA 1
ATOM 4423 C C . LYS D 1 49 ? 70.550 11.224 45.403 1.00 17.88 49 LYS D C 1
ATOM 4424 O O . LYS D 1 49 ? 70.948 12.027 44.580 1.00 18.66 49 LYS D O 1
ATOM 4430 N N . LYS D 1 50 ? 71.337 10.330 45.982 1.00 17.76 50 LYS D N 1
ATOM 4431 C CA . LYS D 1 50 ? 72.771 10.260 45.651 1.00 18.16 50 LYS D CA 1
ATOM 4432 C C . LYS D 1 50 ? 72.951 10.105 44.161 1.00 18.24 50 LYS D C 1
ATOM 4433 O O . LYS D 1 50 ? 73.713 10.810 43.536 1.00 18.46 50 LYS D O 1
ATOM 4439 N N . HIS D 1 51 ? 72.206 9.183 43.565 1.00 18.67 51 HIS D N 1
ATOM 4440 C CA . HIS D 1 51 ? 72.392 8.870 42.172 1.00 17.77 51 HIS D CA 1
ATOM 4441 C C . HIS D 1 51 ? 71.860 10.003 41.264 1.00 19.38 51 HIS D C 1
ATOM 4442 O O . HIS D 1 51 ? 72.444 10.338 40.249 1.00 18.58 51 HIS D O 1
ATOM 4449 N N . HIS D 1 52 ? 70.762 10.608 41.707 1.00 18.49 52 HIS D N 1
ATOM 4450 C CA . HIS D 1 52 ? 70.262 11.841 41.103 1.00 17.49 52 HIS D CA 1
ATOM 4451 C C . HIS D 1 52 ? 71.307 12.942 41.073 1.00 18.05 52 HIS D C 1
ATOM 4452 O O . HIS D 1 52 ? 71.544 13.503 40.053 1.00 18.48 52 HIS D O 1
ATOM 4459 N N . TRP D 1 53 ? 72.012 13.156 42.170 1.00 18.25 53 TRP D N 1
ATOM 4460 C CA . TRP D 1 53 ? 72.969 14.234 42.261 1.00 18.98 53 TRP D CA 1
ATOM 4461 C C . TRP D 1 53 ? 74.167 13.961 41.382 1.00 19.92 53 TRP D C 1
ATOM 4462 O O . TRP D 1 53 ? 74.671 14.871 40.723 1.00 19.87 53 TRP D O 1
ATOM 4473 N N . ASN D 1 54 ? 74.586 12.695 41.340 1.00 18.96 54 ASN D N 1
ATOM 4474 C CA . ASN D 1 54 ? 75.886 12.352 40.754 1.00 19.92 54 ASN D CA 1
ATOM 4475 C C . ASN D 1 54 ? 75.896 11.837 39.317 1.00 20.49 54 ASN D C 1
ATOM 4476 O O . ASN D 1 54 ? 76.943 11.768 38.703 1.00 20.83 54 ASN D O 1
ATOM 4481 N N . VAL D 1 55 ? 74.738 11.496 38.768 1.00 19.32 55 VAL D N 1
ATOM 4482 C CA . VAL D 1 55 ? 74.692 10.890 37.453 1.00 19.11 55 VAL D CA 1
ATOM 4483 C C . VAL D 1 55 ? 75.226 11.809 36.349 1.00 18.66 55 VAL D C 1
ATOM 4484 O O . VAL D 1 55 ? 74.960 12.987 36.320 1.00 19.41 55 VAL D O 1
ATOM 4488 N N . GLU D 1 56 ? 76.049 11.215 35.478 1.00 20.48 56 GLU D N 1
ATOM 4489 C CA . GLU D 1 56 ? 76.791 11.917 34.457 1.00 20.91 56 GLU D CA 1
ATOM 4490 C C . GLU D 1 56 ? 76.753 11.067 33.218 1.00 20.10 56 GLU D C 1
ATOM 4491 O O . GLU D 1 56 ? 76.515 9.859 33.304 1.00 21.42 56 GLU D O 1
ATOM 4497 N N . GLY D 1 57 ? 76.965 11.729 32.088 1.00 19.74 57 GLY D N 1
ATOM 4498 C CA . GLY D 1 57 ? 77.153 11.094 30.810 1.00 20.10 57 GLY D CA 1
ATOM 4499 C C . GLY D 1 57 ? 76.036 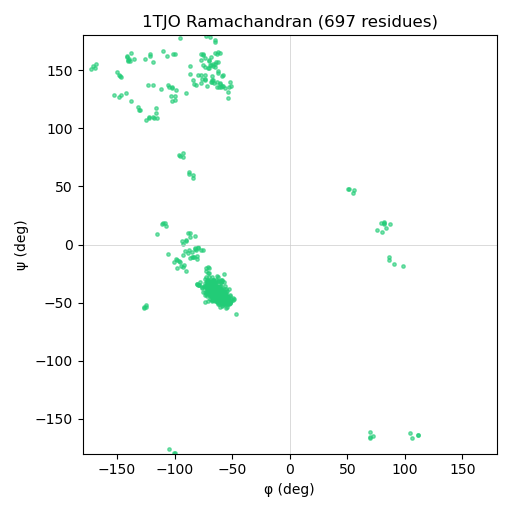11.317 29.832 1.00 20.21 57 GLY D C 1
ATOM 4500 O O . GLY D 1 57 ? 75.202 12.203 29.992 1.00 19.40 57 GLY D O 1
ATOM 4501 N N . ALA D 1 58 ? 76.028 10.490 28.801 1.00 20.44 58 ALA D N 1
ATOM 4502 C CA . ALA D 1 58 ? 75.188 10.712 27.620 1.00 22.31 58 ALA D CA 1
ATOM 4503 C C . ALA D 1 58 ? 73.703 10.711 27.905 1.00 23.66 58 ALA D C 1
ATOM 4504 O O . ALA D 1 58 ? 72.936 11.330 27.174 1.00 25.15 58 ALA D O 1
ATOM 4506 N N . GLU D 1 59 ? 73.293 10.000 28.938 1.00 22.88 59 GLU D N 1
ATOM 4507 C CA . GLU D 1 59 ? 71.875 9.937 29.279 1.00 23.20 59 GLU D CA 1
ATOM 4508 C C . GLU D 1 59 ? 71.537 10.674 30.563 1.00 22.61 59 GLU D C 1
ATOM 4509 O O . GLU D 1 59 ? 70.518 10.366 31.221 1.00 21.25 59 GLU D O 1
ATOM 4515 N N . PHE D 1 60 ? 72.408 11.576 31.026 1.00 21.95 60 PHE D N 1
ATOM 4516 C CA . PHE D 1 60 ? 72.346 11.909 32.444 1.00 21.22 60 PHE D CA 1
ATOM 4517 C C . PHE D 1 60 ? 71.120 12.744 32.771 1.00 21.15 60 PHE D C 1
ATOM 4518 O O . PHE D 1 60 ? 70.600 12.620 33.830 1.00 20.74 60 PHE D O 1
ATOM 4526 N N . ARG D 1 61 ? 70.662 13.571 31.870 1.00 19.96 61 ARG D N 1
ATOM 4527 C CA . ARG D 1 61 ? 69.563 14.474 32.239 1.00 21.39 61 ARG D CA 1
ATOM 4528 C C . ARG D 1 61 ? 68.280 13.708 32.391 1.00 20.31 61 ARG D C 1
ATOM 4529 O O . ARG D 1 61 ? 67.556 13.937 33.364 1.00 21.24 61 ARG D O 1
ATOM 4537 N N . ASP D 1 62 ? 67.995 12.795 31.458 1.00 20.74 62 ASP D N 1
ATOM 4538 C CA . ASP D 1 62 ? 66.829 11.921 31.564 1.00 21.38 62 ASP D CA 1
ATOM 4539 C C . ASP D 1 62 ? 66.902 11.090 32.853 1.00 20.50 62 ASP D C 1
ATOM 4540 O O . ASP D 1 62 ? 65.923 11.004 33.605 1.00 20.26 62 ASP D O 1
ATOM 4545 N N . LEU D 1 63 ? 68.083 10.538 33.161 1.00 19.67 63 LEU D N 1
ATOM 4546 C CA . LEU D 1 63 ? 68.257 9.819 34.406 1.00 20.08 63 LEU D CA 1
ATOM 4547 C C . LEU D 1 63 ? 68.159 10.703 35.662 1.00 19.52 63 LEU D C 1
ATOM 4548 O O . LEU D 1 63 ? 67.585 10.306 36.670 1.00 19.48 63 LEU D O 1
ATOM 4553 N N . HIS D 1 64 ? 68.729 11.901 35.619 1.00 19.91 64 HIS D N 1
ATOM 4554 C CA . HIS D 1 64 ? 68.627 12.856 36.717 1.00 19.44 64 HIS D CA 1
ATOM 4555 C C . HIS D 1 64 ? 67.120 13.133 37.039 1.00 18.93 64 HIS D C 1
ATOM 4556 O O . HIS D 1 64 ? 66.723 13.085 38.208 1.00 20.58 64 HIS D O 1
ATOM 4563 N N . LEU D 1 65 ? 66.326 13.358 35.989 1.00 20.61 65 LEU D N 1
ATOM 4564 C CA . LEU D 1 65 ? 64.891 13.601 36.188 1.00 21.70 65 LEU D CA 1
ATOM 4565 C C . LEU D 1 65 ? 64.179 12.358 36.711 1.00 20.88 65 LEU D C 1
ATOM 4566 O O . LEU D 1 65 ? 63.424 12.445 37.647 1.00 20.68 65 LEU D O 1
ATOM 4571 N N . PHE D 1 66 ? 64.418 11.208 36.105 1.00 20.74 66 PHE D N 1
ATOM 4572 C CA . PHE D 1 66 ? 63.814 9.952 36.579 1.00 19.74 66 PHE D CA 1
ATOM 4573 C C . PHE D 1 66 ? 64.141 9.694 38.059 1.00 19.96 66 PHE D C 1
ATOM 4574 O O . PHE D 1 66 ? 63.276 9.333 38.858 1.00 19.47 66 PHE D O 1
ATOM 4582 N N . LEU D 1 67 ? 65.424 9.779 38.403 1.00 19.70 67 LEU D N 1
ATOM 4583 C CA . LEU D 1 67 ? 65.887 9.498 39.745 1.00 19.26 67 LEU D CA 1
ATOM 4584 C C . LEU D 1 67 ? 65.335 10.467 40.763 1.00 19.08 67 LEU D C 1
ATOM 4585 O O . LEU D 1 67 ? 64.983 10.084 41.894 1.00 19.30 67 LEU D O 1
ATOM 4590 N N . GLY D 1 68 ? 65.188 11.710 40.352 1.00 19.70 68 GLY D N 1
ATOM 4591 C CA . GLY D 1 68 ? 64.602 12.693 41.236 1.00 21.19 68 GLY D CA 1
ATOM 4592 C C . GLY D 1 68 ? 63.139 12.388 41.493 1.00 19.78 68 GLY D C 1
ATOM 4593 O O . GLY D 1 68 ? 62.694 12.461 42.614 1.00 19.79 68 GLY D O 1
ATOM 4594 N N . GLU D 1 69 ? 62.395 12.026 40.457 1.00 19.54 69 GLU D N 1
ATOM 4595 C CA . GLU D 1 69 ? 60.988 11.621 40.600 1.00 20.74 69 GLU D CA 1
ATOM 4596 C C . GLU D 1 69 ? 60.870 10.346 41.440 1.00 20.44 69 GLU D C 1
ATOM 4597 O O . GLU D 1 69 ? 59.978 10.200 42.269 1.00 20.68 69 GLU D O 1
ATOM 4603 N N . ALA D 1 70 ? 61.777 9.392 41.206 1.00 19.08 70 ALA D N 1
ATOM 4604 C CA . ALA D 1 70 ? 61.796 8.172 41.987 1.00 18.82 70 ALA D CA 1
ATOM 4605 C C . ALA D 1 70 ? 62.050 8.437 43.499 1.00 18.47 70 ALA D C 1
ATOM 4606 O O . ALA D 1 70 ? 61.441 7.819 44.408 1.00 18.65 70 ALA D O 1
ATOM 4608 N N . ALA D 1 71 ? 62.956 9.362 43.771 1.00 18.65 71 ALA D N 1
ATOM 4609 C CA . ALA D 1 71 ? 63.253 9.788 45.136 1.00 18.67 71 ALA D CA 1
ATOM 4610 C C . ALA D 1 71 ? 62.010 10.411 45.778 1.00 19.15 71 ALA D C 1
ATOM 4611 O O . ALA D 1 71 ? 61.675 10.097 46.910 1.00 19.62 71 ALA D O 1
ATOM 4613 N N . GLU D 1 72 ? 61.291 11.246 45.024 1.00 20.68 72 GLU D N 1
ATOM 4614 C CA . GLU D 1 72 ? 60.062 11.874 45.536 1.00 21.51 72 GLU D CA 1
ATOM 4615 C C . GLU D 1 72 ? 59.004 10.797 45.857 1.00 20.57 72 GLU D C 1
ATOM 4616 O O . GLU D 1 72 ? 58.315 10.866 46.888 1.00 20.91 72 GLU D O 1
ATOM 4622 N N . THR D 1 73 ? 58.907 9.784 45.001 1.00 19.95 73 THR D N 1
ATOM 4623 C CA . THR D 1 73 ? 57.998 8.670 45.245 1.00 20.47 73 THR D CA 1
ATOM 4624 C C . THR D 1 73 ? 58.368 7.907 46.503 1.00 19.65 73 THR D C 1
ATOM 4625 O O . THR D 1 73 ? 57.522 7.644 47.341 1.00 19.39 73 THR D O 1
ATOM 4629 N N . ALA D 1 74 ? 59.659 7.632 46.662 1.00 19.12 74 ALA D N 1
ATOM 4630 C CA . ALA D 1 74 ? 60.116 6.998 47.872 1.00 19.65 74 ALA D CA 1
ATOM 4631 C C . ALA D 1 74 ? 59.844 7.809 49.106 1.00 19.59 74 ALA D C 1
ATOM 4632 O O . ALA D 1 74 ? 59.431 7.267 50.111 1.00 20.39 74 ALA D O 1
ATOM 4634 N N . GLU D 1 75 ? 60.025 9.123 49.024 1.00 19.27 75 GLU D N 1
ATOM 4635 C CA . GLU D 1 75 ? 59.818 9.962 50.164 1.00 19.19 75 GLU D CA 1
ATOM 4636 C C . GLU D 1 75 ? 58.346 9.936 50.549 1.00 19.27 75 GLU D C 1
ATOM 4637 O O . GLU D 1 75 ? 57.982 9.931 51.729 1.00 20.55 75 GLU D O 1
ATOM 4643 N N . GLU D 1 76 ? 57.456 9.931 49.558 1.00 20.66 76 GLU D N 1
ATOM 4644 C CA . GLU D 1 76 ? 56.023 9.907 49.824 1.00 22.14 76 GLU D CA 1
ATOM 4645 C C . GLU D 1 76 ? 55.559 8.584 50.423 1.00 21.31 76 GLU D C 1
ATOM 4646 O O . GLU D 1 76 ? 54.728 8.546 51.325 1.00 22.14 76 GLU D O 1
ATOM 4652 N N . VAL D 1 77 ? 56.104 7.481 49.921 1.00 20.27 77 VAL D N 1
ATOM 4653 C CA . VAL D 1 77 ? 55.837 6.177 50.492 1.00 20.38 77 VAL D CA 1
ATOM 4654 C C . VAL D 1 77 ? 56.321 6.116 51.935 1.00 19.50 77 VAL D C 1
ATOM 4655 O O . VAL D 1 77 ? 55.601 5.640 52.819 1.00 19.64 77 VAL D O 1
ATOM 4659 N N . ALA D 1 78 ? 57.484 6.663 52.193 1.00 20.36 78 ALA D N 1
ATOM 4660 C CA . ALA D 1 78 ? 58.039 6.700 53.561 1.00 20.05 78 ALA D CA 1
ATOM 4661 C C . ALA D 1 78 ? 57.098 7.483 54.489 1.00 19.93 78 ALA D C 1
ATOM 4662 O O . ALA D 1 78 ? 56.802 7.058 55.610 1.00 18.94 78 ALA D O 1
ATOM 4664 N N . ASP D 1 79 ? 56.620 8.632 54.020 1.00 19.55 79 ASP D N 1
ATOM 4665 C CA . ASP D 1 79 ? 55.732 9.463 54.790 1.00 20.87 79 ASP D CA 1
ATOM 4666 C C . ASP D 1 79 ? 54.452 8.724 55.134 1.00 21.01 79 ASP D C 1
ATOM 4667 O O . ASP D 1 79 ? 53.998 8.773 56.280 1.00 21.84 79 ASP D O 1
ATOM 4672 N N . GLU D 1 80 ? 53.907 7.984 54.165 1.00 20.98 80 GLU D N 1
ATOM 4673 C CA . GLU D 1 80 ? 52.711 7.188 54.373 1.00 22.42 80 GLU D CA 1
ATOM 4674 C C . GLU D 1 80 ? 52.899 6.075 55.406 1.00 21.61 80 GLU D C 1
ATOM 4675 O O . GLU D 1 80 ? 52.065 5.889 56.284 1.00 20.61 80 GLU D O 1
ATOM 4681 N N . LEU D 1 81 ? 54.019 5.386 55.318 1.00 20.07 81 LEU D N 1
ATOM 4682 C CA . LEU D 1 81 ? 54.365 4.288 56.239 1.00 19.92 81 LEU D CA 1
ATOM 4683 C C . LEU D 1 81 ? 54.520 4.864 57.635 1.00 19.41 81 LEU D C 1
ATOM 4684 O O . LEU D 1 81 ? 54.002 4.312 58.605 1.00 20.16 81 LEU D O 1
ATOM 4689 N N . ALA D 1 82 ? 55.255 5.957 57.760 1.00 18.62 82 ALA D N 1
ATOM 4690 C CA . ALA D 1 82 ? 55.557 6.539 59.073 1.00 18.91 82 ALA D CA 1
ATOM 4691 C C . ALA D 1 82 ? 54.270 7.041 59.724 1.00 19.82 82 ALA D C 1
ATOM 4692 O O . ALA D 1 82 ? 54.027 6.881 60.929 1.00 20.30 82 ALA D O 1
ATOM 4694 N N . GLU D 1 83 ? 53.408 7.651 58.902 1.00 20.15 83 GLU D N 1
ATOM 4695 C CA . GLU D 1 83 ? 52.171 8.174 59.447 1.00 19.95 83 GLU D CA 1
ATOM 4696 C C . GLU D 1 83 ? 51.250 7.044 59.878 1.00 19.83 83 GLU D C 1
ATOM 4697 O O . GLU D 1 83 ? 50.575 7.162 60.900 1.00 20.26 83 GLU D O 1
ATOM 4703 N N . ARG D 1 84 ? 51.285 5.933 59.149 1.00 18.70 84 ARG D N 1
ATOM 4704 C CA . ARG D 1 84 ? 50.502 4.762 59.534 1.00 19.61 84 ARG D CA 1
ATOM 4705 C C . ARG D 1 84 ? 51.027 4.129 60.809 1.00 19.77 84 ARG D C 1
ATOM 4706 O O . ARG D 1 84 ? 50.246 3.759 61.679 1.00 19.79 84 ARG D O 1
ATOM 4714 N N . VAL D 1 85 ? 52.346 4.029 60.946 1.00 19.84 85 VAL D N 1
ATOM 4715 C CA . VAL D 1 85 ? 52.944 3.593 62.204 1.00 20.25 85 VAL D CA 1
ATOM 4716 C C . VAL D 1 85 ? 52.404 4.439 63.373 1.00 21.10 85 VAL D C 1
ATOM 4717 O O . VAL D 1 85 ? 51.987 3.927 64.395 1.00 21.49 85 VAL D O 1
ATOM 4721 N N . GLN D 1 86 ? 52.459 5.750 63.227 1.00 19.67 86 GLN D N 1
ATOM 4722 C CA . GLN D 1 86 ? 52.078 6.667 64.293 1.00 22.00 86 GLN D CA 1
ATOM 4723 C C . GLN D 1 86 ? 50.574 6.509 64.567 1.00 21.17 86 GLN D C 1
ATOM 4724 O O . GLN D 1 86 ? 50.139 6.512 65.746 1.00 22.57 86 GLN D O 1
ATOM 4730 N N . ALA D 1 87 ? 49.785 6.352 63.501 1.00 20.41 87 ALA D N 1
ATOM 4731 C CA . ALA D 1 87 ? 48.338 6.218 63.639 1.00 21.78 87 ALA D CA 1
ATOM 4732 C C . ALA D 1 87 ? 47.919 4.971 64.396 1.00 21.77 87 ALA D C 1
ATOM 4733 O O . ALA D 1 87 ? 46.918 4.991 65.111 1.00 22.74 87 ALA D O 1
ATOM 4735 N N . LEU D 1 88 ? 48.723 3.909 64.283 1.00 21.73 88 LEU D N 1
ATOM 4736 C CA . LEU D 1 88 ? 48.513 2.659 64.956 1.00 22.02 88 LEU D CA 1
ATOM 4737 C C . LEU D 1 88 ? 49.156 2.641 66.342 1.00 22.72 88 LEU D C 1
ATOM 4738 O O . LEU D 1 88 ? 49.205 1.595 66.991 1.00 23.55 88 LEU D O 1
ATOM 4743 N N . GLY D 1 89 ? 49.623 3.798 66.804 1.00 22.24 89 GLY D N 1
ATOM 4744 C CA . GLY D 1 89 ? 50.205 3.923 68.135 1.00 21.15 89 GLY D CA 1
ATOM 4745 C C . GLY D 1 89 ? 51.653 3.518 68.289 1.00 22.16 89 GLY D C 1
ATOM 4746 O O . GLY D 1 89 ? 52.115 3.335 69.428 1.00 22.10 89 GLY D O 1
ATOM 4747 N N . GLY D 1 90 ? 52.380 3.430 67.166 1.00 20.63 90 GLY D N 1
ATOM 4748 C CA . GLY D 1 90 ? 53.806 3.160 67.141 1.00 21.15 90 GLY D CA 1
ATOM 4749 C C . GLY D 1 90 ? 54.679 4.394 67.054 1.00 20.77 90 GLY D C 1
ATOM 4750 O O . GLY D 1 90 ? 54.201 5.522 66.927 1.00 21.41 90 GLY D O 1
ATOM 4751 N N . VAL D 1 91 ? 55.981 4.170 67.071 1.00 20.74 91 VAL D N 1
ATOM 4752 C CA . VAL D 1 91 ? 56.949 5.244 66.963 1.00 20.63 91 VAL D CA 1
ATOM 4753 C C . VAL D 1 91 ? 57.744 4.968 65.682 1.00 20.06 91 VAL D C 1
ATOM 4754 O O . VAL D 1 91 ? 58.528 4.029 65.598 1.00 21.14 91 VAL D O 1
ATOM 4758 N N . PRO D 1 92 ? 57.538 5.772 64.646 1.00 20.19 92 PRO D N 1
ATOM 4759 C CA . PRO D 1 92 ? 58.275 5.560 63.378 1.00 19.15 92 PRO D CA 1
ATOM 4760 C C . PRO D 1 92 ? 59.768 5.812 63.572 1.00 20.13 92 PRO D C 1
ATOM 4761 O O . PRO D 1 92 ? 60.152 6.752 64.230 1.00 21.99 92 PRO D O 1
ATOM 4765 N N . HIS D 1 93 ? 60.605 4.996 62.980 1.00 20.81 93 HIS D N 1
ATOM 4766 C CA . HIS D 1 93 ? 62.036 5.265 63.003 1.00 21.08 93 HIS D CA 1
ATOM 4767 C C . HIS D 1 93 ? 62.273 6.630 62.392 1.00 21.35 93 HIS D C 1
ATOM 4768 O O . HIS D 1 93 ? 61.706 6.951 61.344 1.00 20.90 93 HIS D O 1
ATOM 4775 N N . ALA D 1 94 ? 63.131 7.429 63.021 1.00 21.49 94 ALA D N 1
ATOM 4776 C CA . ALA D 1 94 ? 63.259 8.840 62.640 1.00 22.08 94 ALA D CA 1
ATOM 4777 C C . ALA D 1 94 ? 64.641 9.341 62.264 1.00 21.87 94 ALA D C 1
ATOM 4778 O O . ALA D 1 94 ? 64.815 9.938 61.191 1.00 23.55 94 ALA D O 1
ATOM 4780 N N . SER D 1 95 ? 65.638 9.117 63.112 1.00 21.66 95 SER D N 1
ATOM 4781 C CA . SER D 1 95 ? 66.931 9.716 62.822 1.00 21.80 95 SER D CA 1
ATOM 4782 C C . SER D 1 95 ? 67.610 8.932 61.697 1.00 20.75 95 SER D C 1
ATOM 4783 O O . SER D 1 95 ? 67.357 7.745 61.507 1.00 22.40 95 SER D O 1
ATOM 4786 N N . PRO D 1 96 ? 68.493 9.570 60.958 1.00 20.85 96 PRO D N 1
ATOM 4787 C CA . PRO D 1 96 ? 69.208 8.903 59.875 1.00 21.45 96 PRO D CA 1
ATOM 4788 C C . PRO D 1 96 ? 69.979 7.677 60.320 1.00 22.11 96 PRO D C 1
ATOM 4789 O O . PRO D 1 96 ? 69.908 6.653 59.659 1.00 21.37 96 PRO D O 1
ATOM 4793 N N . GLU D 1 97 ? 70.579 7.748 61.494 1.00 22.46 97 GLU D N 1
ATOM 4794 C CA . GLU D 1 97 ? 71.368 6.616 61.956 1.00 24.05 97 GLU D CA 1
ATOM 4795 C C . GLU D 1 97 ? 70.464 5.456 62.308 1.00 23.00 97 GLU D C 1
ATOM 4796 O O . GLU D 1 97 ? 70.791 4.307 62.039 1.00 23.21 97 GLU D O 1
ATOM 4802 N N . THR D 1 98 ? 69.298 5.747 62.900 1.00 21.36 98 THR D N 1
ATOM 4803 C CA . THR D 1 98 ? 68.323 4.715 63.157 1.00 21.45 98 THR D CA 1
ATOM 4804 C C . THR D 1 98 ? 67.789 4.125 61.867 1.00 21.35 98 THR D C 1
ATOM 4805 O O . THR D 1 98 ? 67.654 2.906 61.747 1.00 21.19 98 THR D O 1
ATOM 4809 N N . LEU D 1 99 ? 67.432 4.968 60.908 1.00 20.22 99 LEU D N 1
ATOM 4810 C CA . LEU D 1 99 ? 66.904 4.452 59.659 1.00 20.13 99 LEU D CA 1
ATOM 4811 C C . LEU D 1 99 ? 67.863 3.483 59.002 1.00 20.20 99 LEU D C 1
ATOM 4812 O O . LEU D 1 99 ? 67.459 2.397 58.619 1.00 22.30 99 LEU D O 1
ATOM 4817 N N . GLN D 1 100 ? 69.136 3.843 58.934 1.00 21.94 100 GLN D N 1
ATOM 4818 C CA . GLN D 1 100 ? 70.089 2.966 58.277 1.00 21.53 100 GLN D CA 1
ATOM 4819 C C . GLN D 1 100 ? 70.337 1.713 59.129 1.00 22.50 100 GLN D C 1
ATOM 4820 O O . GLN D 1 100 ? 70.411 0.597 58.586 1.00 21.87 100 GLN D O 1
ATOM 4826 N N . ALA D 1 101 ? 70.361 1.851 60.456 1.00 23.32 101 ALA D N 1
ATOM 4827 C CA . ALA D 1 101 ? 70.580 0.695 61.306 1.00 23.41 101 ALA D CA 1
ATOM 4828 C C . ALA D 1 101 ? 69.440 -0.324 61.211 1.00 23.82 101 ALA D C 1
ATOM 4829 O O . ALA D 1 101 ? 69.672 -1.533 61.276 1.00 23.78 101 ALA D O 1
ATOM 4831 N N . GLU D 1 102 ? 68.203 0.151 61.059 1.00 23.22 102 GLU D N 1
ATOM 4832 C CA . GLU D 1 102 ? 67.027 -0.707 61.031 1.00 21.98 102 GLU D CA 1
ATOM 4833 C C . GLU D 1 102 ? 66.725 -1.244 59.635 1.00 22.54 102 GLU D C 1
ATOM 4834 O O . GLU D 1 102 ? 65.914 -2.141 59.501 1.00 22.45 102 GLU D O 1
ATOM 4840 N N . ALA D 1 103 ? 67.389 -0.693 58.624 1.00 22.17 103 ALA D N 1
ATOM 4841 C CA . ALA D 1 103 ? 67.275 -1.149 57.250 1.00 22.22 103 ALA D CA 1
ATOM 4842 C C . ALA D 1 103 ? 67.963 -2.486 57.020 1.00 23.48 103 ALA D C 1
ATOM 4843 O O . ALA D 1 103 ? 69.070 -2.736 57.544 1.00 26.21 103 ALA D O 1
ATOM 4845 N N . SER D 1 104 ? 67.290 -3.362 56.300 1.00 23.76 104 SER D N 1
ATOM 4846 C CA . SER D 1 104 ? 67.854 -4.652 55.953 1.00 24.17 104 SER D CA 1
ATOM 4847 C C . SER D 1 104 ? 68.605 -4.614 54.637 1.00 24.48 104 SER D C 1
ATOM 4848 O O . SER D 1 104 ? 69.478 -5.445 54.387 1.00 25.60 104 SER D O 1
ATOM 4851 N N . VAL D 1 105 ? 68.293 -3.652 53.771 1.00 24.38 105 VAL D N 1
ATOM 4852 C CA . VAL D 1 105 ? 68.931 -3.601 52.477 1.00 24.68 105 VAL D CA 1
ATOM 4853 C C . VAL D 1 105 ? 70.369 -3.092 52.557 1.00 24.78 105 VAL D C 1
ATOM 4854 O O . VAL D 1 105 ? 70.770 -2.503 53.552 1.00 26.60 105 VAL D O 1
ATOM 4858 N N . ASP D 1 106 ? 71.117 -3.323 51.490 1.00 26.52 106 ASP D N 1
ATOM 4859 C CA . ASP D 1 106 ? 72.516 -2.933 51.391 1.00 28.10 106 ASP D CA 1
ATOM 4860 C C . ASP D 1 106 ? 72.583 -1.502 50.951 1.00 27.43 106 ASP D C 1
ATOM 4861 O O . ASP D 1 106 ? 71.784 -1.077 50.129 1.00 28.83 106 ASP D O 1
ATOM 4866 N N . VAL D 1 107 ? 73.517 -0.756 51.496 1.00 27.54 107 VAL D N 1
ATOM 4867 C CA . VAL D 1 107 ? 73.684 0.643 51.103 1.00 27.96 107 VAL D CA 1
ATOM 4868 C C . VAL D 1 107 ? 75.105 0.885 50.596 1.00 27.42 107 VAL D C 1
ATOM 4869 O O . VAL D 1 107 ? 76.097 0.353 51.141 1.00 25.51 107 VAL D O 1
ATOM 4873 N N . GLU D 1 108 ? 75.231 1.637 49.517 1.00 24.89 108 GLU D N 1
ATOM 4874 C CA . GLU D 1 108 ? 76.544 1.908 48.933 1.00 24.86 108 GLU D CA 1
ATOM 4875 C C . GLU D 1 108 ? 77.408 2.651 49.911 1.00 24.77 108 GLU D C 1
ATOM 4876 O O . GLU D 1 108 ? 76.923 3.463 50.676 1.00 26.36 108 GLU D O 1
ATOM 4882 N N . ASP D 1 109 ? 78.716 2.402 49.855 1.00 25.03 109 ASP D N 1
ATOM 4883 C CA . ASP D 1 109 ? 79.632 3.270 50.553 1.00 25.65 109 ASP D CA 1
ATOM 4884 C C . ASP D 1 109 ? 79.668 4.642 49.873 1.00 24.65 109 ASP D C 1
ATOM 4885 O O . ASP D 1 109 ? 78.963 4.871 48.906 1.00 24.83 109 ASP D O 1
ATOM 4890 N N . GLU D 1 110 ? 80.447 5.562 50.417 1.00 24.04 110 GLU D N 1
ATOM 4891 C CA . GLU D 1 110 ? 80.328 6.964 50.012 1.00 24.00 110 GLU D CA 1
ATOM 4892 C C . GLU D 1 110 ? 81.014 7.312 48.708 1.00 23.98 110 GLU D C 1
ATOM 4893 O O . GLU D 1 110 ? 80.935 8.455 48.268 1.00 26.09 110 GLU D O 1
ATOM 4899 N N . ASP D 1 111 ? 81.686 6.357 48.065 1.00 23.11 111 ASP D N 1
ATOM 4900 C CA . ASP D 1 111 ? 82.244 6.631 46.767 1.00 23.66 111 ASP D CA 1
ATOM 4901 C C . ASP D 1 111 ? 81.094 6.671 45.756 1.00 22.90 111 ASP D C 1
ATOM 4902 O O . ASP D 1 111 ? 80.057 6.080 45.990 1.00 23.54 111 ASP D O 1
ATOM 4907 N N . VAL D 1 112 ? 81.358 7.300 44.623 1.00 23.32 112 VAL D N 1
ATOM 4908 C CA . VAL D 1 112 ? 80.425 7.383 43.516 1.00 23.59 112 VAL D CA 1
ATOM 4909 C C . VAL D 1 112 ? 80.791 6.345 42.484 1.00 23.50 112 VAL D C 1
ATOM 4910 O O . VAL D 1 112 ? 81.932 6.316 41.989 1.00 23.80 112 VAL D O 1
ATOM 4914 N N . TYR D 1 113 ? 79.822 5.536 42.084 1.00 21.66 113 TYR D N 1
ATOM 4915 C CA . TYR D 1 113 ? 80.031 4.486 41.106 1.00 21.63 113 TYR D CA 1
ATOM 4916 C C . TYR D 1 113 ? 79.402 4.898 39.789 1.00 22.29 113 TYR D C 1
ATOM 4917 O O . TYR D 1 113 ? 78.565 5.815 39.734 1.00 20.89 113 TYR D O 1
ATOM 4926 N N . ASP D 1 114 ? 79.813 4.229 38.728 1.00 22.09 114 ASP D N 1
ATOM 4927 C CA . ASP D 1 114 ? 79.265 4.481 37.405 1.00 22.35 114 ASP D CA 1
ATOM 4928 C C . ASP D 1 114 ? 77.751 4.201 37.405 1.00 21.59 114 ASP D C 1
ATOM 4929 O O . ASP D 1 114 ? 77.223 3.522 38.288 1.00 21.10 114 ASP D O 1
ATOM 4934 N N . ILE D 1 115 ? 77.074 4.674 36.379 1.00 21.09 115 ILE D N 1
ATOM 4935 C CA . ILE D 1 115 ? 75.599 4.633 36.423 1.00 21.04 115 ILE D CA 1
ATOM 4936 C C . ILE D 1 115 ? 74.996 3.241 36.369 1.00 20.64 115 ILE D C 1
ATOM 4937 O O . ILE D 1 115 ? 73.986 2.988 36.988 1.00 20.14 115 ILE D O 1
ATOM 4942 N N . ARG D 1 116 ? 75.597 2.330 35.638 1.00 20.49 116 ARG D N 1
ATOM 4943 C CA . ARG D 1 116 ? 75.064 0.975 35.592 1.00 20.12 116 ARG D CA 1
ATOM 4944 C C . ARG D 1 116 ? 75.176 0.290 36.954 1.00 20.53 116 ARG D C 1
ATOM 4945 O O . ARG D 1 116 ? 74.243 -0.384 37.400 1.00 21.43 116 ARG D O 1
ATOM 4953 N N . THR D 1 117 ? 76.319 0.459 37.611 1.00 20.23 117 THR D N 1
ATOM 4954 C CA . THR D 1 117 ? 76.518 -0.078 38.951 1.00 19.51 117 THR D CA 1
ATOM 4955 C C . THR D 1 117 ? 75.517 0.503 39.934 1.00 19.49 117 THR D C 1
ATOM 4956 O O . THR D 1 117 ? 74.852 -0.220 40.684 1.00 19.46 117 THR D O 1
ATOM 4960 N N . SER D 1 118 ? 75.373 1.804 39.851 1.00 20.15 118 SER D N 1
ATOM 4961 C CA . SER D 1 118 ? 74.503 2.548 40.763 1.00 20.30 118 SER D CA 1
ATOM 4962 C C . SER D 1 118 ? 73.064 2.091 40.604 1.00 19.61 118 SER D C 1
ATOM 4963 O O . SER D 1 118 ? 72.375 1.742 41.554 1.00 18.83 118 SER D O 1
ATOM 4966 N N . LEU D 1 119 ? 72.603 2.074 39.371 1.00 19.89 119 LEU D N 1
ATOM 4967 C CA . LEU D 1 119 ? 71.231 1.616 39.101 1.00 19.42 119 LEU D CA 1
ATOM 4968 C C . LEU D 1 119 ? 71.003 0.164 39.487 1.00 19.83 119 LEU D C 1
ATOM 4969 O O . LEU D 1 119 ? 69.963 -0.180 40.000 1.00 19.56 119 LEU D O 1
ATOM 4974 N N . ALA D 1 120 ? 71.973 -0.706 39.241 1.00 19.47 120 ALA D N 1
ATOM 4975 C CA . ALA D 1 120 ? 71.842 -2.097 39.689 1.00 19.21 120 ALA D CA 1
ATOM 4976 C C . ALA D 1 120 ? 71.723 -2.270 41.213 1.00 19.38 120 ALA D C 1
ATOM 4977 O O . ALA D 1 120 ? 70.909 -3.108 41.696 1.00 19.75 120 ALA D O 1
ATOM 4979 N N . ASN D 1 121 ? 72.483 -1.476 41.960 1.00 19.67 121 ASN D N 1
ATOM 4980 C CA . ASN D 1 121 ? 72.380 -1.398 43.397 1.00 20.29 121 ASN D CA 1
ATOM 4981 C C . ASN D 1 121 ? 70.973 -0.955 43.823 1.00 20.60 121 ASN D C 1
ATOM 4982 O O . ASN D 1 121 ? 70.383 -1.512 44.740 1.00 21.24 121 ASN D O 1
ATOM 4987 N N . ASP D 1 122 ? 70.435 0.029 43.127 1.00 20.28 122 ASP D N 1
ATOM 4988 C CA . ASP D 1 122 ? 69.081 0.509 43.457 1.00 19.84 122 ASP D CA 1
ATOM 4989 C C . ASP D 1 122 ? 68.038 -0.543 43.126 1.00 20.53 122 ASP D C 1
ATOM 4990 O O . ASP D 1 122 ? 67.115 -0.795 43.913 1.00 19.13 122 ASP D O 1
ATOM 4995 N N . MET D 1 123 ? 68.197 -1.181 41.971 1.00 20.65 123 MET D N 1
ATOM 4996 C CA . MET D 1 123 ? 67.292 -2.246 41.594 1.00 22.96 123 MET D CA 1
ATOM 4997 C C . MET D 1 123 ? 67.198 -3.339 42.679 1.00 23.07 123 MET D C 1
ATOM 4998 O O . MET D 1 123 ? 66.115 -3.852 42.945 1.00 22.16 123 MET D O 1
ATOM 5003 N N . ALA D 1 124 ? 68.319 -3.701 43.304 1.00 22.21 124 ALA D N 1
ATOM 5004 C CA . ALA D 1 124 ? 68.313 -4.683 44.359 1.00 22.01 124 ALA D CA 1
ATOM 5005 C C . ALA D 1 124 ? 67.549 -4.195 45.592 1.00 22.43 124 ALA D C 1
ATOM 5006 O O . ALA D 1 124 ? 66.914 -4.981 46.297 1.00 22.17 124 ALA D O 1
ATOM 5008 N N . ILE D 1 125 ? 67.669 -2.913 45.902 1.00 20.76 125 ILE D N 1
ATOM 5009 C CA . ILE D 1 125 ? 66.930 -2.388 47.050 1.00 19.58 125 ILE D CA 1
ATOM 5010 C C . ILE D 1 125 ? 65.411 -2.467 46.761 1.00 18.99 125 ILE D C 1
ATOM 5011 O O . ILE D 1 125 ? 64.616 -2.908 47.587 1.00 18.65 125 ILE D O 1
ATOM 5016 N N . TYR D 1 126 ? 65.018 -2.020 45.566 1.00 19.40 126 TYR D N 1
ATOM 5017 C CA . TYR D 1 126 ? 63.595 -2.114 45.152 1.00 18.98 126 TYR D CA 1
ATOM 5018 C C . TYR D 1 126 ? 63.046 -3.506 45.302 1.00 19.72 126 TYR D C 1
ATOM 5019 O O . TYR D 1 126 ? 61.999 -3.717 45.864 1.00 19.63 126 TYR D O 1
ATOM 5028 N N . GLY D 1 127 ? 63.768 -4.489 44.784 1.00 20.72 127 GLY D N 1
ATOM 5029 C CA . GLY D 1 127 ? 63.306 -5.862 44.850 1.00 20.81 127 GLY D CA 1
ATOM 5030 C C . GLY D 1 127 ? 63.034 -6.336 46.255 1.00 21.04 127 GLY D C 1
ATOM 5031 O O . GLY D 1 127 ? 62.014 -6.963 46.478 1.00 19.78 127 GLY D O 1
ATOM 5032 N N . ASP D 1 128 ? 63.946 -6.048 47.184 1.00 20.94 128 ASP D N 1
ATOM 5033 C CA . ASP D 1 128 ? 63.809 -6.360 48.587 1.00 21.43 128 ASP D CA 1
ATOM 5034 C C . ASP D 1 128 ? 62.535 -5.754 49.151 1.00 20.34 128 ASP D C 1
ATOM 5035 O O . ASP D 1 128 ? 61.772 -6.421 49.833 1.00 20.23 128 ASP D O 1
ATOM 5040 N N . ILE D 1 129 ? 62.316 -4.471 48.847 1.00 19.18 129 ILE D N 1
ATOM 5041 C CA . ILE D 1 129 ? 61.178 -3.757 49.375 1.00 19.49 129 ILE D CA 1
ATOM 5042 C C . ILE D 1 129 ? 59.895 -4.284 48.751 1.00 18.22 129 ILE D C 1
ATOM 5043 O O . ILE D 1 129 ? 58.876 -4.404 49.423 1.00 20.03 129 ILE D O 1
ATOM 5048 N N . ILE D 1 130 ? 59.941 -4.617 47.467 1.00 18.89 130 ILE D N 1
ATOM 5049 C CA . ILE D 1 130 ? 58.751 -5.092 46.775 1.00 19.61 130 ILE D CA 1
ATOM 5050 C C . ILE D 1 130 ? 58.334 -6.467 47.361 1.00 20.36 130 ILE D C 1
ATOM 5051 O O . ILE D 1 130 ? 57.155 -6.685 47.662 1.00 20.79 130 ILE D O 1
ATOM 5056 N N . GLU D 1 131 ? 59.301 -7.358 47.580 1.00 21.02 131 GLU D N 1
ATOM 5057 C CA . GLU D 1 131 ? 58.989 -8.646 48.165 1.00 21.78 131 GLU D CA 1
ATOM 5058 C C . GLU D 1 131 ? 58.439 -8.528 49.559 1.00 21.56 131 GLU D C 1
ATOM 5059 O O . GLU D 1 131 ? 57.452 -9.169 49.894 1.00 21.24 131 GLU D O 1
ATOM 5065 N N . ALA D 1 132 ? 59.011 -7.628 50.346 1.00 21.93 132 ALA D N 1
ATOM 5066 C CA . ALA D 1 132 ? 58.514 -7.427 51.712 1.00 22.53 132 ALA D CA 1
ATOM 5067 C C . ALA D 1 132 ? 57.110 -6.842 51.705 1.00 21.27 132 ALA D C 1
ATOM 5068 O O . ALA D 1 132 ? 56.265 -7.225 52.477 1.00 23.11 132 ALA D O 1
ATOM 5070 N N . THR D 1 133 ? 56.872 -5.895 50.813 1.00 20.57 133 THR D N 1
ATOM 5071 C CA . THR D 1 133 ? 55.594 -5.199 50.797 1.00 21.34 133 THR D CA 1
ATOM 5072 C C . THR D 1 133 ? 54.512 -6.170 50.422 1.00 20.65 133 THR D C 1
ATOM 5073 O O . THR D 1 133 ? 53.424 -6.082 50.959 1.00 21.29 133 THR D O 1
ATOM 5077 N N . ARG D 1 134 ? 54.802 -7.105 49.524 1.00 20.96 134 ARG D N 1
ATOM 5078 C CA . ARG D 1 134 ? 53.833 -8.130 49.173 1.00 21.66 134 ARG D CA 1
ATOM 5079 C C . ARG D 1 134 ? 53.444 -8.945 50.383 1.00 21.91 134 ARG D C 1
ATOM 5080 O O . ARG D 1 134 ? 52.253 -9.155 50.639 1.00 22.83 134 ARG D O 1
ATOM 5088 N N . GLU D 1 135 ? 54.440 -9.351 51.159 1.00 22.75 135 GLU D N 1
ATOM 5089 C CA . GLU D 1 135 ? 54.184 -10.135 52.376 1.00 23.79 135 GLU D CA 1
ATOM 5090 C C . GLU D 1 135 ? 53.452 -9.296 53.419 1.00 23.15 135 GLU D C 1
ATOM 5091 O O . GLU D 1 135 ? 52.598 -9.791 54.138 1.00 23.63 135 GLU D O 1
ATOM 5097 N N . HIS D 1 136 ? 53.763 -8.012 53.508 1.00 21.41 136 HIS D N 1
ATOM 5098 C CA . HIS D 1 136 ? 53.119 -7.183 54.510 1.00 21.80 136 HIS D CA 1
ATOM 5099 C C . HIS D 1 136 ? 51.686 -6.890 54.138 1.00 22.03 136 HIS D C 1
ATOM 5100 O O . HIS D 1 136 ? 50.868 -6.639 55.004 1.00 22.14 136 HIS D O 1
ATOM 5107 N N . THR D 1 137 ? 51.349 -6.839 52.849 1.00 22.03 137 THR D N 1
ATOM 5108 C CA . THR D 1 137 ? 49.957 -6.585 52.494 1.00 23.48 137 THR D CA 1
ATOM 5109 C C . THR D 1 137 ? 49.088 -7.772 52.917 1.00 23.85 137 THR D C 1
ATOM 5110 O O . THR D 1 137 ? 47.972 -7.605 53.422 1.00 24.72 137 THR D O 1
ATOM 5114 N N . GLU D 1 138 ? 49.633 -8.967 52.750 1.00 25.26 138 GLU D N 1
ATOM 5115 C CA . GLU D 1 138 ? 48.953 -10.176 53.209 1.00 25.82 138 GLU D CA 1
ATOM 5116 C C . GLU D 1 138 ? 48.800 -10.194 54.709 1.00 25.49 138 GLU D C 1
ATOM 5117 O O . GLU D 1 138 ? 47.739 -10.560 55.208 1.00 26.49 138 GLU D O 1
ATOM 5123 N N . LEU D 1 139 ? 49.848 -9.826 55.439 1.00 24.09 139 LEU D N 1
ATOM 5124 C CA . LEU D 1 139 ? 49.778 -9.727 56.911 1.00 24.63 139 LEU D CA 1
ATOM 5125 C C . LEU D 1 139 ? 48.661 -8.764 57.344 1.00 25.12 139 LEU D C 1
ATOM 5126 O O . LEU D 1 139 ? 47.791 -9.086 58.171 1.00 24.37 139 LEU D O 1
ATOM 5131 N N . ALA D 1 140 ? 48.660 -7.578 56.753 1.00 24.81 140 ALA D N 1
ATOM 5132 C CA . ALA D 1 140 ? 47.624 -6.587 57.060 1.00 24.71 140 ALA D CA 1
ATOM 5133 C C . ALA D 1 140 ? 46.214 -7.136 56.787 1.00 26.28 140 ALA D C 1
ATOM 5134 O O . ALA D 1 140 ? 45.325 -7.002 57.629 1.00 24.50 140 ALA D O 1
ATOM 5136 N N . GLU D 1 141 ? 46.016 -7.771 55.630 1.00 27.00 141 GLU D N 1
ATOM 5137 C CA . GLU D 1 141 ? 44.685 -8.249 55.276 1.00 30.25 141 GLU D CA 1
ATOM 5138 C C . GLU D 1 141 ? 44.265 -9.378 56.199 1.00 29.93 141 GLU D C 1
ATOM 5139 O O . GLU D 1 141 ? 43.123 -9.414 56.642 1.00 29.23 141 GLU D O 1
ATOM 5145 N N . ASN D 1 142 ? 45.215 -10.197 56.628 1.00 29.94 142 ASN D N 1
ATOM 5146 C CA . ASN D 1 142 ? 44.913 -11.286 57.562 1.00 31.36 142 ASN D CA 1
ATOM 5147 C C . ASN D 1 142 ? 44.582 -10.803 58.986 1.00 31.61 142 ASN D C 1
ATOM 5148 O O . ASN D 1 142 ? 43.945 -11.530 59.769 1.00 32.99 142 ASN D O 1
ATOM 5153 N N . LEU D 1 143 ? 45.065 -9.623 59.343 1.00 30.51 143 LEU D N 1
ATOM 5154 C CA . LEU D 1 143 ? 44.682 -8.955 60.592 1.00 30.23 143 LEU D CA 1
ATOM 5155 C C . LEU D 1 143 ? 43.401 -8.139 60.468 1.00 29.50 143 LEU D C 1
ATOM 5156 O O . LEU D 1 143 ? 42.945 -7.526 61.440 1.00 29.42 143 LEU D O 1
ATOM 5161 N N . GLY D 1 144 ? 42.885 -8.036 59.250 1.00 27.58 144 GLY D N 1
ATOM 5162 C CA . GLY D 1 144 ? 41.680 -7.290 58.964 1.00 27.11 144 GLY D CA 1
ATOM 5163 C C . GLY D 1 144 ? 41.957 -5.800 58.885 1.00 25.84 144 GLY D C 1
ATOM 5164 O O . GLY D 1 144 ? 41.051 -5.008 58.976 1.00 26.84 144 GLY D O 1
ATOM 5165 N N . ASP D 1 145 ? 43.220 -5.418 58.706 1.00 24.92 145 ASP D N 1
ATOM 5166 C CA . ASP D 1 145 ? 43.589 -4.014 58.616 1.00 23.88 145 ASP D CA 1
ATOM 5167 C C . ASP D 1 145 ? 43.630 -3.673 57.137 1.00 24.29 145 ASP D C 1
ATOM 5168 O O . ASP D 1 145 ? 44.684 -3.523 56.544 1.00 23.61 145 ASP D O 1
ATOM 5173 N N . HIS D 1 146 ? 42.445 -3.524 56.576 1.00 22.86 146 HIS D N 1
ATOM 5174 C CA . HIS D 1 146 ? 42.272 -3.293 55.172 1.00 23.07 146 HIS D CA 1
ATOM 5175 C C . HIS D 1 146 ? 42.805 -1.956 54.678 1.00 21.53 146 HIS D C 1
ATOM 5176 O O . HIS D 1 146 ? 43.266 -1.882 53.539 1.00 21.21 146 HIS D O 1
ATOM 5183 N N . ALA D 1 147 ? 42.782 -0.932 55.532 1.00 21.32 147 ALA D N 1
ATOM 5184 C CA . ALA D 1 147 ? 43.327 0.352 55.176 1.00 21.62 147 ALA D CA 1
ATOM 5185 C C . ALA D 1 147 ? 44.814 0.250 55.005 1.00 21.84 147 ALA D C 1
ATOM 5186 O O . ALA D 1 147 ? 45.353 0.750 54.030 1.00 22.25 147 ALA D O 1
ATOM 5188 N N . THR D 1 148 ? 45.481 -0.415 55.941 1.00 21.38 148 THR D N 1
ATOM 5189 C CA . THR D 1 148 ? 46.922 -0.608 55.795 1.00 21.16 148 THR D CA 1
ATOM 5190 C C . THR D 1 148 ? 47.218 -1.412 54.544 1.00 20.75 148 THR D C 1
ATOM 5191 O O . THR D 1 148 ? 48.125 -1.094 53.790 1.00 19.95 148 THR D O 1
ATOM 5195 N N . ALA D 1 149 ? 46.456 -2.469 54.293 1.00 21.19 149 ALA D N 1
ATOM 5196 C CA . ALA D 1 149 ? 46.744 -3.298 53.147 1.00 21.03 149 ALA D CA 1
ATOM 5197 C C . ALA D 1 149 ? 46.540 -2.488 51.848 1.00 21.11 149 ALA D C 1
ATOM 5198 O O . ALA D 1 149 ? 47.321 -2.581 50.873 1.00 20.97 149 ALA D O 1
ATOM 5200 N N . HIS D 1 150 ? 45.506 -1.655 51.824 1.00 21.70 150 HIS D N 1
ATOM 5201 C CA . HIS D 1 150 ? 45.242 -0.829 50.658 1.00 22.06 150 HIS D CA 1
ATOM 5202 C C . HIS D 1 150 ? 46.362 0.184 50.420 1.00 20.56 150 HIS D C 1
ATOM 5203 O O . HIS D 1 150 ? 46.838 0.329 49.306 1.00 20.93 150 HIS D O 1
ATOM 5210 N N . MET D 1 151 ? 46.835 0.813 51.490 1.00 20.77 151 MET D N 1
ATOM 5211 C CA . MET D 1 151 ? 47.935 1.790 51.425 1.00 21.27 151 MET D CA 1
ATOM 5212 C C . MET D 1 151 ? 49.212 1.103 50.904 1.00 20.99 151 MET D C 1
ATOM 5213 O O . MET D 1 151 ? 49.923 1.658 50.036 1.00 20.92 151 MET D O 1
ATOM 5218 N N . LEU D 1 152 ? 49.448 -0.111 51.382 1.00 20.59 152 LEU D N 1
ATOM 5219 C CA . LEU D 1 152 ? 50.630 -0.874 50.932 1.00 20.92 152 LEU D CA 1
ATOM 5220 C C . LEU D 1 152 ? 50.564 -1.140 49.442 1.00 21.61 152 LEU D C 1
ATOM 5221 O O . LEU D 1 152 ? 51.558 -0.993 48.732 1.00 21.69 152 LEU D O 1
ATOM 5226 N N . ARG D 1 153 ? 49.406 -1.543 48.941 1.00 21.23 153 ARG D N 1
ATOM 5227 C CA . ARG D 1 153 ? 49.247 -1.784 47.510 1.00 21.93 153 ARG D CA 1
ATOM 5228 C C . ARG D 1 153 ? 49.403 -0.541 46.642 1.00 22.12 153 ARG D C 1
ATOM 5229 O O . ARG D 1 153 ? 50.017 -0.630 45.569 1.00 23.47 153 ARG D O 1
ATOM 5237 N N . GLU D 1 154 ? 48.879 0.604 47.095 1.00 21.81 154 GLU D N 1
ATOM 5238 C CA . GLU D 1 154 ? 49.022 1.864 46.374 1.00 22.46 154 GLU D CA 1
ATOM 5239 C C . GLU D 1 154 ? 50.493 2.289 46.269 1.00 23.78 154 GLU D C 1
ATOM 5240 O O . GLU D 1 154 ? 50.896 2.782 45.231 1.00 24.44 154 GLU D O 1
ATOM 5246 N N . GLY D 1 155 ? 51.270 2.069 47.328 1.00 22.15 155 GLY D N 1
ATOM 5247 C CA . GLY D 1 155 ? 52.700 2.266 47.276 1.00 22.50 155 GLY D CA 1
ATOM 5248 C C . GLY D 1 155 ? 53.413 1.219 46.451 1.00 22.07 155 GLY D C 1
ATOM 5249 O O . GLY D 1 155 ? 54.321 1.562 45.689 1.00 22.74 155 GLY D O 1
ATOM 5250 N N . LEU D 1 156 ? 52.993 -0.030 46.568 1.00 22.88 156 LEU D N 1
ATOM 5251 C CA . LEU D 1 156 ? 53.660 -1.108 45.861 1.00 22.71 156 LEU D CA 1
ATOM 5252 C C . LEU D 1 156 ? 53.652 -0.841 44.348 1.00 22.94 156 LEU D C 1
ATOM 5253 O O . LEU D 1 156 ? 54.650 -1.075 43.665 1.00 20.73 156 LEU D O 1
ATOM 5258 N N . ILE D 1 157 ? 52.529 -0.391 43.810 1.00 22.05 157 ILE D N 1
ATOM 5259 C CA . ILE D 1 157 ? 52.460 -0.175 42.392 1.00 24.13 157 ILE D CA 1
ATOM 5260 C C . ILE D 1 157 ? 53.406 0.896 41.888 1.00 23.54 157 ILE D C 1
ATOM 5261 O O . ILE D 1 157 ? 53.957 0.788 40.810 1.00 22.25 157 ILE D O 1
ATOM 5266 N N . GLU D 1 158 ? 53.597 1.925 42.675 1.00 22.22 158 GLU D N 1
ATOM 5267 C CA . GLU D 1 158 ? 54.542 2.984 42.297 1.00 23.86 158 GLU D CA 1
ATOM 5268 C C . GLU D 1 158 ? 56.005 2.529 42.400 1.00 22.35 158 GLU D C 1
ATOM 5269 O O . GLU D 1 158 ? 56.834 2.879 41.551 1.00 22.86 158 GLU D O 1
ATOM 5275 N N . LEU D 1 159 ? 56.280 1.760 43.428 1.00 21.70 159 LEU D N 1
ATOM 5276 C CA . LEU D 1 159 ? 57.614 1.163 43.602 1.00 22.49 159 LEU D CA 1
ATOM 5277 C C . LEU D 1 159 ? 57.926 0.204 42.446 1.00 21.06 159 LEU D C 1
ATOM 5278 O O . LEU D 1 159 ? 59.050 0.251 41.898 1.00 21.89 159 LEU D O 1
ATOM 5283 N N . GLU D 1 160 ? 56.968 -0.653 42.065 1.00 20.84 160 GLU D N 1
ATOM 5284 C CA . GLU D 1 160 ? 57.192 -1.609 40.976 1.00 21.10 160 GLU D CA 1
ATOM 5285 C C . GLU D 1 160 ? 57.405 -0.825 39.692 1.00 21.56 160 GLU D C 1
ATOM 5286 O O . GLU D 1 160 ? 58.219 -1.217 38.866 1.00 21.44 160 GLU D O 1
ATOM 5292 N N . ASP D 1 161 ? 56.678 0.273 39.490 1.00 21.71 161 ASP D N 1
ATOM 5293 C CA . ASP D 1 161 ? 56.885 1.038 38.279 1.00 22.54 161 ASP D CA 1
ATOM 5294 C C . ASP D 1 161 ? 58.284 1.584 38.171 1.00 22.06 161 ASP D C 1
ATOM 5295 O O . ASP D 1 161 ? 58.905 1.513 37.098 1.00 21.78 161 ASP D O 1
ATOM 5300 N N . ASP D 1 162 ? 58.829 2.101 39.270 1.00 21.45 162 ASP D N 1
ATOM 5301 C CA . ASP D 1 162 ? 60.181 2.649 39.223 1.00 21.46 162 ASP D CA 1
ATOM 5302 C C . ASP D 1 162 ? 61.203 1.540 39.046 1.00 20.01 162 ASP D C 1
ATOM 5303 O O . ASP D 1 162 ? 62.200 1.709 38.323 1.00 20.84 162 ASP D O 1
ATOM 5308 N N . ALA D 1 163 ? 60.990 0.421 39.720 1.00 20.14 163 ALA D N 1
ATOM 5309 C CA . ALA D 1 163 ? 61.903 -0.725 39.614 1.00 19.06 163 ALA D CA 1
ATOM 5310 C C . ALA D 1 163 ? 61.937 -1.235 38.184 1.00 20.37 163 ALA D C 1
ATOM 5311 O O . ALA D 1 163 ? 62.994 -1.596 37.641 1.00 20.46 163 ALA D O 1
ATOM 5313 N N . HIS D 1 164 ? 60.762 -1.275 37.568 1.00 21.38 164 HIS D N 1
ATOM 5314 C CA . HIS D 1 164 ? 60.643 -1.716 36.207 1.00 21.82 164 HIS D CA 1
ATOM 5315 C C . HIS D 1 164 ? 61.377 -0.725 35.269 1.00 20.16 164 HIS D C 1
ATOM 5316 O O . HIS D 1 164 ? 62.012 -1.145 34.321 1.00 19.48 164 HIS D O 1
ATOM 5323 N N . HIS D 1 165 ? 61.280 0.573 35.526 1.00 19.99 165 HIS D N 1
ATOM 5324 C CA . HIS D 1 165 ? 62.035 1.546 34.744 1.00 20.72 165 HIS D CA 1
ATOM 5325 C C . HIS D 1 165 ? 63.532 1.270 34.812 1.00 19.90 165 HIS D C 1
ATOM 5326 O O . HIS D 1 165 ? 64.243 1.313 33.798 1.00 19.88 165 HIS D O 1
ATOM 5333 N N . ILE D 1 166 ? 64.022 0.985 36.014 1.00 19.37 166 ILE D N 1
ATOM 5334 C CA . ILE D 1 166 ? 65.453 0.710 36.173 1.00 21.10 166 ILE D CA 1
ATOM 5335 C C . ILE D 1 166 ? 65.851 -0.491 35.346 1.00 20.67 166 ILE D C 1
ATOM 5336 O O . ILE D 1 166 ? 66.849 -0.439 34.627 1.00 20.41 166 ILE D O 1
ATOM 5341 N N . GLU D 1 167 ? 65.038 -1.537 35.411 1.00 20.94 167 GLU D N 1
ATOM 5342 C CA . GLU D 1 167 ? 65.262 -2.727 34.619 1.00 21.46 167 GLU D CA 1
ATOM 5343 C C . GLU D 1 167 ? 65.407 -2.379 33.136 1.00 20.60 167 GLU D C 1
ATOM 5344 O O . GLU D 1 167 ? 66.314 -2.887 32.412 1.00 20.12 167 GLU D O 1
ATOM 5350 N N . HIS D 1 168 ? 64.521 -1.525 32.644 1.00 19.49 168 HIS D N 1
ATOM 5351 C CA . HIS D 1 168 ? 64.599 -1.128 31.235 1.00 20.30 168 HIS D CA 1
ATOM 5352 C C . HIS D 1 168 ? 65.798 -0.314 30.914 1.00 19.16 168 HIS D C 1
ATOM 5353 O O . HIS D 1 168 ? 66.387 -0.490 29.853 1.00 18.79 168 HIS D O 1
ATOM 5360 N N . TYR D 1 169 ? 66.205 0.584 31.806 1.00 18.88 169 TYR D N 1
ATOM 5361 C CA . TYR D 1 169 ? 67.416 1.350 31.570 1.00 18.90 169 TYR D CA 1
ATOM 5362 C C . TYR D 1 169 ? 68.674 0.463 31.386 1.00 19.57 169 TYR D C 1
ATOM 5363 O O . TYR D 1 169 ? 69.545 0.796 30.612 1.00 20.07 169 TYR D O 1
ATOM 5372 N N . LEU D 1 170 ? 68.682 -0.682 32.057 1.00 20.34 170 LEU D N 1
ATOM 5373 C CA . LEU D 1 170 ? 69.840 -1.586 32.050 1.00 19.87 170 LEU D CA 1
ATOM 5374 C C . LEU D 1 170 ? 69.783 -2.621 30.959 1.00 21.07 170 LEU D C 1
ATOM 5375 O O . LEU D 1 170 ? 70.735 -3.378 30.785 1.00 21.77 170 LEU D O 1
ATOM 5380 N N . GLU D 1 171 ? 68.674 -2.689 30.209 1.00 20.65 171 GLU D N 1
ATOM 5381 C CA . GLU D 1 171 ? 68.497 -3.704 29.149 1.00 20.92 171 GLU D CA 1
ATOM 5382 C C . GLU D 1 171 ? 69.457 -3.502 28.001 1.00 21.30 171 GLU D C 1
ATOM 5383 O O . GLU D 1 171 ? 69.940 -2.410 27.766 1.00 20.96 171 GLU D O 1
ATOM 5389 N N . ASP D 1 172 ? 69.725 -4.593 27.294 1.00 22.24 172 ASP D N 1
ATOM 5390 C CA . ASP D 1 172 ? 70.733 -4.606 26.255 1.00 22.94 172 ASP D CA 1
ATOM 5391 C C . ASP D 1 172 ? 70.218 -4.185 24.887 1.00 22.01 172 ASP D C 1
ATOM 5392 O O . ASP D 1 172 ? 70.360 -4.898 23.889 1.00 23.14 172 ASP D O 1
ATOM 5397 N N . ASP D 1 173 ? 69.737 -2.963 24.828 1.00 20.69 173 ASP D N 1
ATOM 5398 C CA . ASP D 1 173 ? 69.416 -2.318 23.579 1.00 20.95 173 ASP D CA 1
ATOM 5399 C C . ASP D 1 173 ? 69.816 -0.848 23.643 1.00 20.32 173 ASP D C 1
ATOM 5400 O O . ASP D 1 173 ? 70.068 -0.302 24.728 1.00 20.08 173 ASP D O 1
ATOM 5405 N N . THR D 1 174 ? 69.941 -0.231 22.481 1.00 20.69 174 THR D N 1
ATOM 5406 C CA . THR D 1 174 ? 70.289 1.170 22.353 1.00 20.67 174 THR D CA 1
ATOM 5407 C C . THR D 1 174 ? 70.106 1.562 20.868 1.00 20.70 174 THR D C 1
ATOM 5408 O O . THR D 1 174 ? 70.257 0.753 19.960 1.00 20.38 174 THR D O 1
ATOM 5412 N N . LEU D 1 175 ? 69.845 2.829 20.639 1.00 19.79 175 LEU D N 1
ATOM 5413 C CA . LEU D 1 175 ? 69.911 3.426 19.319 1.00 20.39 175 LEU D CA 1
ATOM 5414 C C . LEU D 1 175 ? 71.327 3.615 18.776 1.00 20.99 175 LEU D C 1
ATOM 5415 O O . LEU D 1 175 ? 71.539 3.734 17.573 1.00 20.48 175 LEU D O 1
ATOM 5420 N N . VAL D 1 176 ? 72.299 3.611 19.676 1.00 20.77 176 VAL D N 1
ATOM 5421 C CA . VAL D 1 176 ? 73.658 3.883 19.298 1.00 21.60 176 VAL D CA 1
ATOM 5422 C C . VAL D 1 176 ? 74.204 2.767 18.420 1.00 22.89 176 VAL D C 1
ATOM 5423 O O . VAL D 1 176 ? 73.916 1.592 18.643 1.00 22.25 176 VAL D O 1
ATOM 5427 N N . THR D 1 177 ? 74.959 3.158 17.396 1.00 24.55 177 THR D N 1
ATOM 5428 C CA . THR D 1 177 ? 75.627 2.192 16.514 1.00 26.70 177 THR D CA 1
ATOM 5429 C C . THR D 1 177 ? 77.109 2.413 16.518 1.00 28.31 177 THR D C 1
ATOM 5430 O O . THR D 1 177 ? 77.573 3.482 16.856 1.00 26.07 177 THR D O 1
ATOM 5434 N N . GLN D 1 178 ? 77.848 1.424 16.032 1.00 31.65 178 GLN D N 1
ATOM 5435 C CA . GLN D 1 178 ? 79.288 1.577 15.921 1.00 34.24 178 GLN D CA 1
ATOM 5436 C C . GLN D 1 178 ? 79.611 2.693 14.961 1.00 34.87 178 GLN D C 1
ATOM 5437 O O . GLN D 1 178 ? 80.549 3.428 15.176 1.00 35.93 178 GLN D O 1
ATOM 5443 N N . GLY D 1 179 ? 78.820 2.829 13.907 1.00 36.74 179 GLY D N 1
ATOM 5444 C CA . GLY D 1 179 ? 78.942 3.924 12.972 1.00 38.20 179 GLY D CA 1
ATOM 5445 C C . GLY D 1 179 ? 78.909 5.311 13.585 1.00 40.00 179 GLY D C 1
ATOM 5446 O O . GLY D 1 179 ? 79.728 6.171 13.244 1.00 40.49 179 GLY D O 1
ATOM 5447 N N . ALA D 1 180 ? 77.970 5.519 14.503 1.00 40.56 180 ALA D N 1
ATOM 5448 C CA . ALA D 1 180 ? 77.817 6.787 15.213 1.00 41.92 180 ALA D CA 1
ATOM 5449 C C . ALA D 1 180 ? 78.969 7.035 16.193 1.00 42.70 180 ALA D C 1
ATOM 5450 O O . ALA D 1 180 ? 79.199 8.171 16.603 1.00 43.22 180 ALA D O 1
ATOM 5452 N N . LEU D 1 181 ? 79.669 5.969 16.572 1.00 44.45 181 LEU D N 1
ATOM 5453 C CA . LEU D 1 181 ? 80.862 6.050 17.422 1.00 45.49 181 LEU D CA 1
ATOM 5454 C C . LEU D 1 181 ? 82.095 6.415 16.604 1.00 46.71 181 LEU D C 1
ATOM 5455 O O . LEU D 1 181 ? 83.173 6.610 17.165 1.00 47.73 181 LEU D O 1
#

CATH classification: 1.20.1260.10

Radius of gyration: 30.12 Å; Cα contacts (8 Å, |Δi|>4): 1135; chains: 4; bounding box: 54×83×89 Å